Protein AF-0000000081046748 (afdb_homodimer)

Solvent-accessible surface area (backbone atoms only — not comparable to full-atom values): 22826 Å² total; per-residue (Å²): 106,45,49,62,51,50,49,61,75,35,40,52,39,50,58,46,47,62,62,30,65,56,59,50,23,42,54,62,29,69,48,54,66,65,36,50,52,50,34,52,41,49,48,39,58,43,29,53,53,50,20,52,43,30,42,54,49,22,74,64,40,94,39,70,66,54,18,51,51,29,40,50,49,19,52,49,35,50,48,50,35,47,48,46,41,64,53,52,18,57,73,64,71,50,73,53,79,87,62,72,76,36,66,51,51,44,28,45,46,18,42,49,40,26,38,48,69,72,47,52,64,62,37,26,48,28,34,54,40,33,72,41,49,50,42,32,50,37,13,41,52,44,53,51,49,35,62,72,65,48,91,56,81,44,62,68,65,50,51,51,53,39,49,50,34,39,28,67,70,44,44,51,53,33,52,54,53,46,49,57,42,25,58,46,35,66,74,45,54,73,68,52,47,51,51,21,40,53,35,30,45,50,36,46,53,40,53,44,42,43,48,50,33,21,66,64,61,56,69,71,79,83,34,67,88,99,106,47,49,62,51,50,48,61,76,35,41,50,39,49,59,48,48,62,63,30,66,57,60,51,24,42,55,63,30,70,48,53,67,66,36,50,50,51,34,52,41,47,47,37,58,44,29,53,51,49,20,51,42,29,40,54,49,22,72,64,40,96,41,72,66,55,18,52,50,29,41,49,50,18,51,48,34,49,48,51,35,46,47,48,42,63,53,52,19,58,73,64,72,49,74,54,79,88,60,71,74,35,64,54,50,44,29,44,47,18,43,48,40,26,38,48,68,72,48,52,65,60,40,27,48,28,34,54,40,32,72,41,51,50,41,31,50,37,14,43,52,44,52,52,49,32,64,72,66,47,91,57,80,46,60,66,66,49,52,52,52,39,48,49,32,40,28,68,70,44,44,53,52,32,54,53,51,44,48,56,42,25,59,45,35,65,73,45,52,72,68,52,47,51,51,19,40,51,34,29,46,50,38,45,53,40,52,45,43,43,48,51,33,21,68,63,60,56,68,71,80,84,34,68,86,98

Organism: NCBI:txid2856

pLDDT: mean 93.7, std 8.27, range [45.16, 98.88]

Secondary structure (DSSP, 8-state):
--HHHHHHHTHHHHHHHTT-HHHHHHHHT-S-HHHHHHHHHHHHHHHHHHHHHHHHHHHT-SSHHHHHHHHHHHHHHHHHHHHIIIIIIHHHT---TT----HHHHHHHHHHHHHHHHS-HHHHHHHHHHHHHHHHHHHHHHHHHHHHH-S----HHHHHHHHHHHSHHHHHHHHHHHHHHHHHHHT--HHHHHHHHHHHHHHHHHHHHHHHHHHTT------TT-/--HHHHHHHTHHHHHHHTT-HHHHHHHHT-S-HHHHHHHHHHHHHHHHHHHHHHHHHHHT-SSHHHHHHHHHHHHHHHHHHHHIIIIIIHHHT---TT----HHHHHHHHHHHHHHHHS-HHHHHHHHHHHHHHHHHHHHHHHHHHHHH-S----HHHHHHHHHHHSHHHHHHHHHHHHHHHHHHHT--HHHHHHHHHHHHHHHHHHHHHHHHHHHT------TT-

Nearest PDB structures (foldseek):
  3ibx-assembly1_A-2  TM=9.182E-01  e=7.080E-10  Helicobacter pylori
  3rm5-assembly1_A  TM=9.124E-01  e=6.369E-09  Saccharomyces cerevisiae
  3rm5-assembly1_B  TM=8.593E-01  e=2.755E-08  Saccharomyces cerevisiae
  3no6-assembly1_C  TM=8.141E-01  e=4.158E-08  Staphylococcus epidermidis ATCC 12228
  4fn6-assembly1_C  TM=8.709E-01  e=1.367E-07  Staphylococcus aureus subsp. aureus MRSA252

Radius of gyration: 23.16 Å; Cα contacts (8 Å, |Δi|>4): 587; chains: 2; bounding box: 50×66×52 Å

Foldseek 3Di:
DALVVLCVVQVVLLVVLLVFPQLLCLLQANHDPQLVLLLLLLLLVLLLLLLVLLQLLLVVDPDVVSSVLSNVVSVVSNVVNVCSCVPVCVVVVHDSVPPDHFDLSCVLSVLLVCCSVPHDSLLNLLLSLCVQPSLCVSLLSSVVVNVVSDDHPHDVVSVVSSCVSPDDVSVVSSVVSSVVNRVVVVPDDPVRVVSSSVSNNVSSVSSSVSSVCSSVVHHDDDDPPD/DALVVLCVVQVVLLVVLLVFPQLLCLLQANHDPQLVLLLLLLLLVLLLLLLVLLQLLLVQDPDVVSSVLSNVVSVVSNVVSVCSCVPVCVVVVHDSVPPDHFDLSCVLSVLLVCCSVPHDSLLNLLLSLCVLPSLCVSLLSSVVVNVVSDDHPHDVVSVVSSCVSPDDVSVVSSVVSSVVNRVVVVPDDPVRVVSSSVSNNVSSVSSSVSSVCSSVVHHDDDDPPD

Structure (mmCIF, N/CA/C/O backbone):
data_AF-0000000081046748-model_v1
#
loop_
_entity.id
_entity.type
_entity.pdbx_description
1 polymer 'Thiaminase-2/PQQC domain-containing protein'
#
loop_
_atom_site.group_PDB
_atom_site.id
_atom_site.type_symbol
_atom_site.label_atom_id
_atom_site.label_alt_id
_atom_site.label_comp_id
_atom_site.label_asym_id
_atom_site.label_entity_id
_atom_site.label_seq_id
_atom_site.pdbx_PDB_ins_code
_atom_site.Cartn_x
_atom_site.Cartn_y
_atom_site.Cartn_z
_atom_site.occupancy
_atom_site.B_iso_or_equiv
_atom_site.auth_seq_id
_atom_site.auth_comp_id
_atom_site.auth_asym_id
_atom_site.auth_atom_id
_atom_site.pdbx_PDB_model_num
ATOM 1 N N . MET A 1 1 ? -9.305 5.316 26.812 1 75.06 1 MET A N 1
ATOM 2 C CA . MET A 1 1 ? -8.234 5.777 25.938 1 75.06 1 MET A CA 1
ATOM 3 C C . MET A 1 1 ? -8.727 6.867 24.984 1 75.06 1 MET A C 1
ATOM 5 O O . MET A 1 1 ? -9.93 6.977 24.75 1 75.06 1 MET A O 1
ATOM 9 N N . SER A 1 2 ? -7.84 7.922 24.781 1 90.25 2 SER A N 1
ATOM 10 C CA . SER A 1 2 ? -8.141 9.109 23.984 1 90.25 2 SER A CA 1
ATOM 11 C C . SER A 1 2 ? -7.309 9.156 22.719 1 90.25 2 S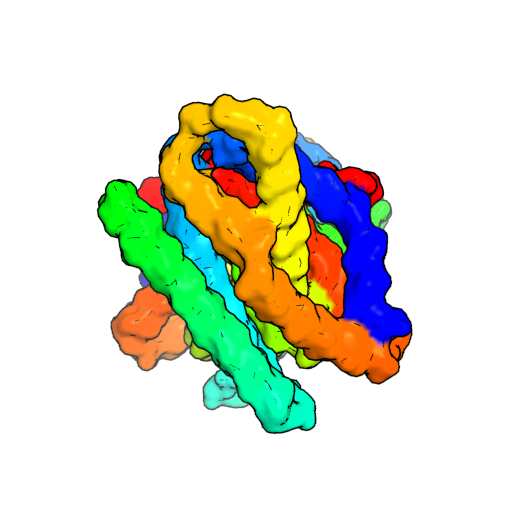ER A C 1
ATOM 13 O O . SER A 1 2 ? -6.402 8.336 22.531 1 90.25 2 SER A O 1
ATOM 15 N N . ALA A 1 3 ? -7.758 9.906 21.781 1 94.69 3 ALA A N 1
ATOM 16 C CA . ALA A 1 3 ? -6.945 10.164 20.594 1 94.69 3 ALA A CA 1
ATOM 17 C C . ALA A 1 3 ? -5.523 10.562 20.969 1 94.69 3 ALA A C 1
ATOM 19 O O . ALA A 1 3 ? -4.566 10.211 20.281 1 94.69 3 ALA A O 1
ATOM 20 N N . GLN A 1 4 ? -5.371 11.203 22.109 1 96.38 4 GLN A N 1
ATOM 21 C CA . GLN A 1 4 ? -4.059 11.609 22.609 1 96.38 4 GLN A CA 1
ATOM 22 C C . GLN A 1 4 ? -3.174 10.398 22.875 1 96.38 4 GLN A C 1
ATOM 24 O O . GLN A 1 4 ? -1.956 10.453 22.672 1 96.38 4 GLN A O 1
ATOM 29 N N . GLN A 1 5 ? -3.771 9.391 23.344 1 96.69 5 GLN A N 1
ATOM 30 C CA . GLN A 1 5 ? -3.002 8.18 23.594 1 96.69 5 GLN A CA 1
ATOM 31 C C . GLN A 1 5 ? -2.459 7.582 22.297 1 96.69 5 GLN A C 1
ATOM 33 O O . GLN A 1 5 ? -1.361 7.02 22.281 1 96.69 5 GLN A O 1
ATOM 38 N N . LEU A 1 6 ? -3.266 7.613 21.234 1 97.75 6 LEU A N 1
ATOM 39 C CA . LEU A 1 6 ? -2.756 7.188 19.938 1 97.75 6 LEU A CA 1
ATOM 40 C C . LEU A 1 6 ? -1.497 7.961 19.562 1 97.75 6 LEU A C 1
ATOM 42 O O . LEU A 1 6 ? -0.504 7.375 19.125 1 97.75 6 LEU A O 1
ATOM 46 N N . TRP A 1 7 ? -1.566 9.266 19.766 1 98 7 TRP A N 1
ATOM 47 C CA . TRP A 1 7 ? -0.448 10.156 19.453 1 98 7 TRP A CA 1
ATOM 48 C C . TRP A 1 7 ? 0.759 9.828 20.328 1 98 7 TRP A C 1
ATOM 50 O O . TRP A 1 7 ? 1.874 9.672 19.828 1 98 7 TRP A O 1
ATOM 60 N N . ASP A 1 8 ? 0.549 9.672 21.609 1 97.56 8 ASP A N 1
ATOM 61 C CA . ASP A 1 8 ? 1.632 9.43 22.562 1 97.56 8 ASP A CA 1
ATOM 62 C C . ASP A 1 8 ? 2.367 8.133 22.234 1 97.56 8 ASP A C 1
ATOM 64 O O . ASP A 1 8 ? 3.594 8.062 22.344 1 97.56 8 ASP A O 1
ATOM 68 N N . ASN A 1 9 ? 1.562 7.164 21.875 1 96.44 9 ASN A N 1
ATOM 69 C CA . ASN A 1 9 ? 2.146 5.867 21.547 1 96.44 9 ASN A CA 1
ATOM 70 C C . ASN A 1 9 ? 2.971 5.938 20.266 1 96.44 9 ASN A C 1
ATOM 72 O O . ASN A 1 9 ? 3.809 5.07 20.016 1 96.44 9 ASN A O 1
ATOM 76 N N . ALA A 1 10 ? 2.76 6.965 19.453 1 96.88 10 ALA A N 1
ATOM 77 C CA . ALA A 1 10 ? 3.451 7.102 18.172 1 96.88 10 ALA A CA 1
ATOM 78 C C . ALA A 1 10 ? 4.504 8.203 18.219 1 96.88 10 ALA A C 1
ATOM 80 O O . ALA A 1 10 ? 5.145 8.516 17.219 1 96.88 10 ALA A O 1
ATOM 81 N N . LEU A 1 11 ? 4.723 8.773 19.359 1 96.31 11 LEU A N 1
ATOM 82 C CA . LEU A 1 11 ? 5.52 9.984 19.516 1 96.31 11 LEU A CA 1
ATOM 83 C C . LEU A 1 11 ? 6.953 9.758 19.047 1 96.31 11 LEU A C 1
ATOM 85 O O . LEU A 1 11 ? 7.57 10.641 18.453 1 96.31 11 LEU A O 1
ATOM 89 N N . SER A 1 12 ? 7.508 8.602 19.312 1 95.25 12 SER A N 1
ATOM 90 C CA . SER A 1 12 ? 8.883 8.32 18.922 1 95.25 12 SER A CA 1
ATOM 91 C C . SER A 1 12 ? 9.055 8.367 17.406 1 95.25 12 SER A C 1
ATOM 93 O O . SER A 1 12 ? 10.047 8.898 16.906 1 95.25 12 SER A O 1
ATOM 95 N N . MET A 1 13 ? 8.117 7.816 16.688 1 95.44 13 MET A N 1
ATOM 96 C CA . MET A 1 13 ? 8.133 7.836 15.234 1 95.44 13 MET A CA 1
ATOM 97 C C . MET A 1 13 ? 7.914 9.25 14.703 1 95.44 13 MET A C 1
ATOM 99 O O . MET A 1 13 ? 8.602 9.68 13.781 1 95.44 13 MET A O 1
ATOM 103 N N . ILE A 1 14 ? 6.984 9.969 15.328 1 96.88 14 ILE A N 1
ATOM 104 C CA . ILE A 1 14 ? 6.613 11.305 14.883 1 96.88 14 ILE A CA 1
ATOM 105 C C . ILE A 1 14 ? 7.777 12.266 15.102 1 96.88 14 ILE A C 1
ATOM 107 O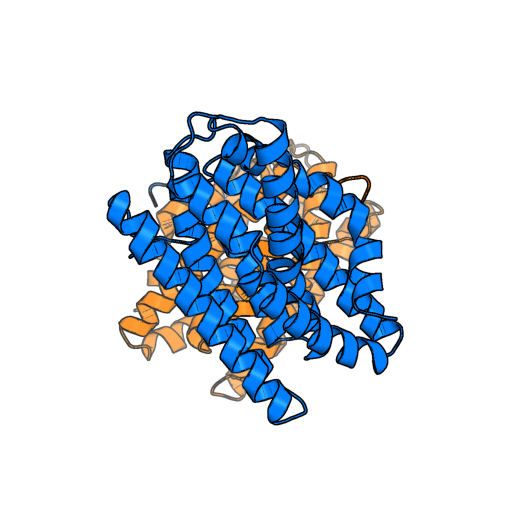 O . ILE A 1 14 ? 8.016 13.156 14.289 1 96.88 14 ILE A O 1
ATOM 111 N N . SER A 1 15 ? 8.547 12.008 16.109 1 96.19 15 SER A N 1
ATOM 112 C CA . SER A 1 15 ? 9.695 12.852 16.438 1 96.19 15 SER A CA 1
ATOM 113 C C . SER A 1 15 ? 10.789 12.734 15.383 1 96.19 15 SER A C 1
ATOM 115 O O . SER A 1 15 ? 11.516 13.695 15.125 1 96.19 15 SER A O 1
ATOM 117 N N . VAL A 1 16 ? 10.875 11.562 14.82 1 96.44 16 VAL A N 1
ATOM 118 C CA . VAL A 1 16 ? 11.82 11.375 13.719 1 96.44 16 VAL A CA 1
ATOM 119 C C . VAL A 1 16 ? 11.312 12.094 12.477 1 96.44 16 VAL A C 1
ATOM 121 O O . VAL A 1 16 ? 12.086 12.773 11.789 1 96.44 16 VAL A O 1
ATOM 124 N N . THR A 1 17 ? 10.07 11.984 12.242 1 96.19 17 THR A N 1
ATOM 125 C CA . THR A 1 17 ? 9.438 12.523 11.039 1 96.19 17 THR A CA 1
ATOM 126 C C . THR A 1 17 ? 9.492 14.047 11.031 1 96.19 17 THR A C 1
ATOM 128 O O . THR A 1 17 ? 9.672 14.664 9.984 1 96.19 17 THR A O 1
ATOM 131 N N . GLU A 1 18 ? 9.352 14.719 12.234 1 96 18 GLU A N 1
ATOM 132 C CA . GLU A 1 18 ? 9.289 16.172 12.273 1 96 18 GLU A CA 1
ATOM 133 C C . GLU A 1 18 ? 10.641 16.797 11.914 1 96 18 GLU A C 1
ATOM 135 O O . GLU A 1 18 ? 10.711 17.984 11.57 1 96 18 GLU A O 1
ATOM 140 N N . LYS A 1 19 ? 11.695 15.938 11.875 1 96.06 19 LYS A N 1
ATOM 141 C CA . LYS A 1 19 ? 13.039 16.406 11.539 1 96.06 19 LYS A CA 1
ATOM 142 C C . LYS A 1 19 ? 13.477 15.891 10.172 1 96.06 19 LYS A C 1
ATOM 144 O O . LYS A 1 19 ? 14.664 15.906 9.844 1 96.06 19 LYS A O 1
ATOM 149 N N . HIS A 1 20 ? 12.516 15.398 9.453 1 97.31 20 HIS A N 1
ATOM 150 C CA . HIS A 1 20 ? 12.828 14.867 8.133 1 97.31 20 HIS A CA 1
ATOM 151 C C . HIS A 1 20 ? 13.578 15.891 7.285 1 97.31 20 HIS A C 1
ATOM 153 O O . HIS A 1 20 ? 13.20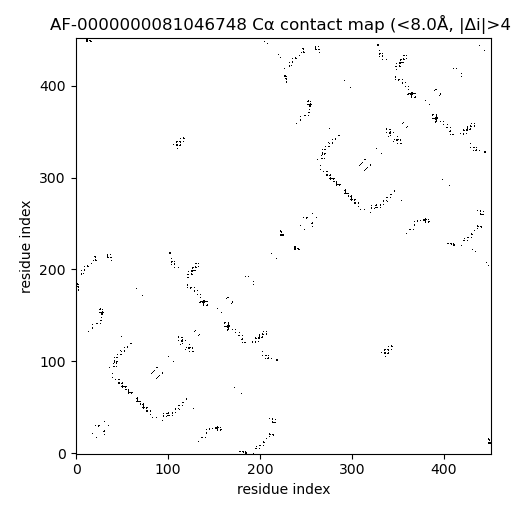3 17.062 7.258 1 97.31 20 HIS A O 1
ATOM 159 N N . ASP A 1 21 ? 14.547 15.461 6.52 1 97.44 21 ASP A N 1
ATOM 160 C CA . ASP A 1 21 ? 15.422 16.328 5.738 1 97.44 21 ASP A CA 1
ATOM 161 C C . ASP A 1 21 ? 14.617 17.156 4.738 1 97.44 21 ASP A C 1
ATOM 163 O O . ASP A 1 21 ? 14.93 18.328 4.496 1 97.44 21 ASP A O 1
ATOM 167 N N . PHE A 1 22 ? 13.641 16.578 4.133 1 98.19 22 PHE A N 1
ATOM 168 C CA . PHE A 1 22 ? 12.797 17.266 3.17 1 98.19 22 PHE A CA 1
ATOM 169 C C . PHE A 1 22 ? 12.133 18.484 3.805 1 98.19 22 PHE A C 1
ATOM 171 O O . PHE A 1 22 ? 12.078 19.562 3.195 1 98.19 22 PHE A O 1
ATOM 178 N N . LEU A 1 23 ? 11.633 18.328 5.004 1 97.81 23 LEU A N 1
ATOM 179 C CA . LEU A 1 23 ? 10.922 19.391 5.719 1 97.81 23 LEU A CA 1
ATOM 180 C C . LEU A 1 23 ? 11.891 20.469 6.184 1 97.81 23 LEU A C 1
ATOM 182 O O . LEU A 1 23 ? 11.617 21.656 6.039 1 97.81 23 LEU A O 1
ATOM 186 N N . VAL A 1 24 ? 13.008 20.062 6.734 1 97.38 24 VAL A N 1
ATOM 187 C CA . VAL A 1 24 ? 14.016 21 7.203 1 97.38 24 VAL A CA 1
ATOM 188 C C . VAL A 1 24 ? 14.547 21.812 6.023 1 97.38 24 VAL A C 1
ATOM 190 O O . VAL A 1 24 ? 14.688 23.031 6.121 1 97.38 24 VAL A O 1
ATOM 193 N N . ALA A 1 25 ? 14.812 21.109 4.902 1 97.56 25 ALA A N 1
ATOM 194 C CA . ALA A 1 25 ? 15.32 21.781 3.709 1 97.56 25 ALA A CA 1
ATOM 195 C C . ALA A 1 25 ? 14.305 22.781 3.162 1 97.56 25 ALA A C 1
ATOM 197 O O . ALA A 1 25 ? 14.672 23.812 2.592 1 97.56 25 ALA A O 1
ATOM 198 N N . MET A 1 26 ? 13.055 22.453 3.328 1 96.06 26 MET A N 1
ATOM 199 C CA . MET A 1 26 ? 12.023 23.406 2.926 1 96.06 26 MET A CA 1
ATOM 200 C C . MET A 1 26 ? 12.117 24.703 3.736 1 96.06 26 MET A C 1
ATOM 202 O O . MET A 1 26 ? 11.984 25.797 3.188 1 96.06 26 MET A O 1
ATOM 206 N N . VAL A 1 27 ? 12.375 24.594 5.031 1 97 27 VAL A N 1
ATOM 207 C CA . VAL A 1 27 ? 12.414 25.734 5.934 1 97 27 VAL A CA 1
ATOM 208 C C . VAL A 1 27 ? 13.672 26.547 5.672 1 97 27 VAL A C 1
ATOM 210 O O . VAL A 1 27 ? 13.625 27.781 5.652 1 97 27 VAL A O 1
ATOM 213 N N . ASP A 1 28 ? 14.766 25.891 5.465 1 96.06 28 ASP A N 1
ATOM 214 C CA . ASP A 1 28 ? 16.016 26.641 5.352 1 96.06 28 ASP A CA 1
ATOM 215 C C . ASP A 1 28 ? 16.281 27.031 3.902 1 96.06 28 ASP A C 1
ATOM 217 O O . ASP A 1 28 ? 17.297 27.672 3.605 1 96.06 28 ASP A O 1
ATOM 221 N N . GLY A 1 29 ? 15.398 26.641 2.98 1 94.88 29 GLY A N 1
ATOM 222 C CA . GLY A 1 29 ? 15.438 27.125 1.61 1 94.88 29 GLY A CA 1
ATOM 223 C C . GLY A 1 29 ? 16.375 26.328 0.723 1 94.88 29 GLY A C 1
ATOM 224 O O . GLY A 1 29 ? 16.625 26.703 -0.423 1 94.88 29 GLY A O 1
ATOM 225 N N . THR A 1 30 ? 16.844 25.188 1.194 1 96.12 30 THR A N 1
ATOM 226 C CA . THR A 1 30 ? 17.812 24.422 0.42 1 96.12 30 THR A CA 1
ATOM 227 C C . THR A 1 30 ? 17.109 23.312 -0.365 1 96.12 30 THR A C 1
ATOM 229 O O . THR A 1 30 ? 17.734 22.656 -1.199 1 96.12 30 THR A O 1
ATOM 232 N N . LEU A 1 31 ? 15.828 23.141 -0.137 1 96.38 31 LEU A N 1
ATOM 233 C CA . LEU A 1 31 ? 15.086 22.125 -0.878 1 96.38 31 LEU A CA 1
ATOM 234 C C . LEU A 1 31 ? 15.023 22.469 -2.361 1 96.38 31 LEU A C 1
ATOM 236 O O . LEU A 1 31 ? 14.727 23.609 -2.725 1 96.38 31 LEU A O 1
ATOM 240 N N . SER A 1 32 ? 15.359 21.516 -3.197 1 94.31 32 SER A N 1
ATOM 241 C CA . SER A 1 32 ? 15.266 21.766 -4.629 1 94.31 32 SER A CA 1
ATOM 242 C C . SER A 1 32 ? 13.812 21.984 -5.059 1 94.31 32 SER A C 1
ATOM 244 O O . SER A 1 32 ? 12.906 21.328 -4.535 1 94.31 32 SER A O 1
ATOM 246 N N . ASN A 1 33 ? 13.594 22.812 -6.047 1 90.5 33 ASN A N 1
ATOM 247 C CA . ASN A 1 33 ? 12.258 23.031 -6.605 1 90.5 33 ASN A CA 1
ATOM 248 C C . ASN A 1 33 ? 11.688 21.75 -7.199 1 90.5 33 ASN A C 1
ATOM 250 O O . ASN A 1 33 ? 10.484 21.5 -7.117 1 90.5 33 ASN A O 1
ATOM 254 N N . ASP A 1 34 ? 12.562 21 -7.777 1 92.62 34 ASP A N 1
ATOM 255 C CA . ASP A 1 34 ? 12.109 19.781 -8.43 1 92.62 34 ASP A CA 1
ATOM 256 C C . ASP A 1 34 ? 11.539 18.797 -7.41 1 92.62 34 ASP A C 1
ATOM 258 O O . ASP A 1 34 ? 10.531 18.125 -7.676 1 92.62 34 ASP A O 1
ATOM 262 N N . SER A 1 35 ? 12.148 18.672 -6.27 1 94.69 35 SER A N 1
ATOM 263 C CA . SER A 1 35 ? 11.641 17.781 -5.223 1 94.69 35 SER A CA 1
ATOM 264 C C . SER A 1 35 ? 10.297 18.266 -4.695 1 94.69 35 SER A C 1
ATOM 266 O O . SER A 1 35 ? 9.406 17.453 -4.426 1 94.69 35 SER A O 1
ATOM 268 N N . PHE A 1 36 ? 10.219 19.531 -4.551 1 92.88 36 PHE A N 1
ATOM 269 C CA . PHE A 1 36 ? 8.961 20.078 -4.062 1 92.88 36 PHE A CA 1
ATOM 270 C C . PHE A 1 36 ? 7.852 19.906 -5.09 1 92.88 36 PHE A C 1
ATOM 272 O O . PHE A 1 36 ? 6.723 19.531 -4.742 1 92.88 36 PHE A O 1
ATOM 279 N N . LYS A 1 37 ? 8.18 20.172 -6.312 1 91.31 37 LYS A N 1
ATOM 280 C CA . LYS A 1 37 ? 7.199 19.953 -7.379 1 91.31 37 LYS A CA 1
ATOM 281 C C . LYS A 1 37 ? 6.734 18.5 -7.418 1 91.31 37 LYS A C 1
ATOM 283 O O . LYS A 1 37 ? 5.539 18.234 -7.562 1 91.31 37 LYS A O 1
ATOM 288 N N . TYR A 1 38 ? 7.684 17.625 -7.32 1 94.12 38 TYR A N 1
ATOM 289 C CA . TYR A 1 38 ? 7.359 16.203 -7.23 1 94.12 38 TYR A CA 1
ATOM 290 C C . TYR A 1 38 ? 6.383 15.93 -6.09 1 94.12 38 TYR A C 1
ATOM 292 O O . TYR A 1 38 ? 5.371 15.258 -6.277 1 94.12 38 TYR A O 1
ATOM 300 N N . TYR A 1 39 ? 6.676 16.5 -4.984 1 95.19 39 TYR A N 1
ATOM 301 C CA . TYR A 1 39 ? 5.867 16.297 -3.787 1 95.19 39 TYR A CA 1
ATOM 302 C C . TYR A 1 39 ? 4.445 16.797 -4.004 1 95.19 39 TYR A C 1
ATOM 304 O O . TYR A 1 39 ? 3.48 16.094 -3.697 1 95.19 39 TYR A O 1
ATOM 312 N N . VAL A 1 40 ? 4.348 17.969 -4.512 1 92.56 40 VAL A N 1
ATOM 313 C CA . VAL A 1 40 ? 3.041 18.609 -4.641 1 92.56 40 VAL A CA 1
ATOM 314 C C . VAL A 1 40 ? 2.166 17.812 -5.602 1 92.56 40 VAL A C 1
ATOM 316 O O . VAL A 1 40 ? 0.963 17.656 -5.375 1 92.56 40 VAL A O 1
ATOM 319 N N . VAL A 1 41 ? 2.725 17.344 -6.66 1 93 41 VAL A N 1
ATOM 320 C CA . VAL A 1 41 ? 1.981 16.516 -7.602 1 93 41 VAL A CA 1
ATOM 321 C C . VAL A 1 41 ? 1.504 15.234 -6.91 1 93 41 VAL A C 1
ATOM 323 O O . VAL A 1 41 ? 0.333 14.859 -7.02 1 93 41 VAL A O 1
ATOM 326 N N . GLN A 1 42 ? 2.373 14.594 -6.176 1 95.94 42 GLN A N 1
ATOM 327 C CA . GLN A 1 42 ? 2.016 13.367 -5.469 1 95.94 42 GLN A CA 1
ATOM 328 C C . GLN A 1 42 ? 1.007 13.648 -4.359 1 95.94 42 GLN A C 1
ATOM 330 O O . GLN A 1 42 ? 0.139 12.82 -4.074 1 95.94 42 GLN A O 1
ATOM 335 N N . ASP A 1 43 ? 1.175 14.781 -3.713 1 94.69 43 ASP A N 1
ATOM 336 C CA . ASP A 1 43 ? 0.235 15.164 -2.664 1 94.69 43 ASP A CA 1
ATOM 337 C C . ASP A 1 43 ? -1.167 15.375 -3.23 1 94.69 43 ASP A C 1
ATOM 339 O O . ASP A 1 43 ? -2.16 15.023 -2.59 1 94.69 43 ASP A O 1
ATOM 343 N N . ALA A 1 44 ? -1.232 15.984 -4.398 1 92.56 44 ALA A N 1
ATOM 344 C CA . ALA A 1 44 ? -2.527 16.156 -5.055 1 92.56 44 ALA A CA 1
ATOM 345 C C . ALA A 1 44 ? -3.197 14.812 -5.305 1 92.56 44 ALA A C 1
ATOM 347 O O . ALA A 1 44 ? -4.398 14.656 -5.074 1 92.56 44 ALA A O 1
ATOM 348 N N . LEU A 1 45 ? -2.441 13.859 -5.805 1 94.88 45 LEU A N 1
ATOM 349 C CA . LEU A 1 45 ? -2.963 12.523 -6.059 1 94.88 45 LEU A CA 1
ATOM 350 C C . LEU A 1 45 ? -3.391 11.852 -4.758 1 94.88 45 LEU A C 1
ATOM 352 O O . LEU A 1 45 ? -4.426 11.18 -4.707 1 94.88 45 LEU A O 1
ATOM 356 N N . TYR A 1 46 ? -2.588 12.055 -3.736 1 97 46 TYR A N 1
ATOM 357 C CA . TYR A 1 46 ? -2.924 11.531 -2.418 1 97 46 TYR A CA 1
ATOM 358 C C . TYR A 1 46 ? -4.254 12.086 -1.93 1 97 46 TYR A C 1
ATOM 360 O O . TYR A 1 46 ? -5.102 11.344 -1.433 1 97 46 TYR A O 1
ATOM 368 N N . LEU A 1 47 ? -4.418 13.383 -2.055 1 96.12 47 LEU A N 1
ATOM 369 C CA . LEU A 1 47 ? -5.582 14.062 -1.5 1 96.12 47 LEU A CA 1
ATOM 370 C C . LEU A 1 47 ? -6.859 13.633 -2.213 1 96.12 47 LEU A C 1
ATOM 372 O O . LEU A 1 47 ? -7.934 13.617 -1.611 1 96.12 47 LEU A O 1
ATOM 376 N N . ASP A 1 48 ? -6.73 13.25 -3.443 1 94.31 48 ASP A N 1
ATOM 377 C CA . ASP A 1 48 ? -7.883 12.711 -4.156 1 94.31 48 ASP A CA 1
ATOM 378 C C . ASP A 1 48 ? -8.398 11.438 -3.486 1 94.31 48 ASP A C 1
ATOM 380 O O . ASP A 1 48 ? -9.602 11.305 -3.24 1 94.31 48 ASP A O 1
ATOM 384 N N . ASP A 1 49 ? -7.523 10.531 -3.248 1 97.19 49 ASP A N 1
ATOM 385 C CA . ASP A 1 49 ? -7.902 9.289 -2.582 1 97.19 49 ASP A CA 1
ATOM 386 C C . ASP A 1 49 ? -8.312 9.547 -1.134 1 97.19 49 ASP A C 1
ATOM 388 O O . ASP A 1 49 ? -9.203 8.875 -0.608 1 97.19 49 ASP A O 1
ATOM 392 N N . PHE A 1 50 ? -7.645 10.492 -0.491 1 98.19 50 PHE A N 1
ATOM 393 C CA . PHE A 1 50 ? -7.965 10.867 0.882 1 98.19 50 PHE A CA 1
ATOM 394 C C . PHE A 1 50 ? -9.406 11.359 0.989 1 98.19 50 PHE A C 1
ATOM 396 O O . PHE A 1 50 ? -10.148 10.93 1.875 1 98.19 50 PHE A O 1
ATOM 403 N N . ALA A 1 51 ? -9.758 12.195 0.072 1 97.81 51 ALA A N 1
ATOM 404 C CA . ALA A 1 51 ? -11.125 12.703 0.036 1 97.81 51 ALA A CA 1
ATOM 405 C C . ALA A 1 51 ? -12.133 11.57 -0.171 1 97.81 51 ALA A C 1
ATOM 407 O O . ALA A 1 51 ? -13.188 11.547 0.46 1 97.81 51 ALA A O 1
ATOM 408 N N . ASP A 1 52 ? -11.797 10.695 -1.051 1 97.62 52 ASP A N 1
ATOM 409 C CA . ASP A 1 52 ? -12.656 9.539 -1.292 1 97.62 52 ASP A CA 1
ATOM 410 C C . ASP A 1 52 ? -12.844 8.719 -0.019 1 97.62 52 ASP A C 1
ATOM 412 O O . ASP A 1 52 ? -13.945 8.258 0.274 1 97.62 52 ASP A O 1
ATOM 416 N N . CYS A 1 53 ? -11.789 8.492 0.741 1 98.69 53 CYS A N 1
ATOM 417 C CA . CYS A 1 53 ? -11.859 7.77 2.004 1 98.69 53 CYS A CA 1
ATOM 418 C C . CYS A 1 53 ? -12.781 8.477 2.992 1 98.69 53 CYS A C 1
ATOM 420 O O . CYS A 1 53 ? -13.594 7.84 3.66 1 98.69 53 CYS A O 1
ATOM 422 N N . LEU A 1 54 ? -12.633 9.766 3.062 1 98.75 54 LEU A N 1
ATOM 423 C CA . LEU A 1 54 ? -13.469 10.547 3.971 1 98.75 54 LEU A CA 1
ATOM 424 C C . LEU A 1 54 ? -14.945 10.422 3.598 1 98.75 54 LEU A C 1
ATOM 426 O O . LEU A 1 54 ? -15.797 10.297 4.477 1 98.75 54 LEU A O 1
ATOM 430 N N . ARG A 1 55 ? -15.227 10.469 2.348 1 98.31 55 ARG A N 1
ATOM 431 C CA . ARG A 1 55 ? -16.609 10.312 1.899 1 98.31 55 ARG A CA 1
ATOM 432 C C . ARG A 1 55 ? -17.156 8.938 2.264 1 98.31 55 ARG A C 1
ATOM 434 O O . ARG A 1 55 ? -18.312 8.805 2.67 1 98.31 55 ARG A O 1
ATOM 441 N N . ARG A 1 56 ? -16.359 7.945 2.066 1 98.06 56 ARG A N 1
ATOM 442 C CA . ARG A 1 56 ? -16.781 6.598 2.43 1 98.06 56 ARG A CA 1
ATOM 443 C C . ARG A 1 56 ? -17.047 6.492 3.928 1 98.06 56 ARG A C 1
ATOM 445 O O . ARG A 1 56 ? -18.016 5.859 4.348 1 98.06 56 ARG A O 1
ATOM 452 N N . LEU A 1 57 ? -16.188 7.066 4.738 1 98.56 57 LEU A N 1
ATOM 453 C CA . LEU A 1 57 ? -16.406 7.07 6.18 1 98.56 57 LEU A CA 1
ATOM 454 C C . LEU A 1 57 ? -17.688 7.82 6.539 1 98.56 57 LEU A C 1
ATOM 456 O O . LEU A 1 57 ? -18.375 7.461 7.5 1 98.56 57 LEU A O 1
ATOM 460 N N . ALA A 1 58 ? -17.969 8.891 5.758 1 98.62 58 ALA A N 1
ATOM 461 C CA . ALA A 1 58 ? -19.203 9.633 5.984 1 98.62 58 ALA A CA 1
ATOM 462 C C . ALA A 1 58 ? -20.422 8.727 5.816 1 98.62 58 ALA A C 1
ATOM 464 O O . ALA A 1 58 ? -21.406 8.859 6.547 1 98.62 58 ALA A O 1
ATOM 465 N N . GLU A 1 59 ? -20.359 7.809 4.879 1 97.19 59 GLU A N 1
ATOM 466 C CA . GLU A 1 59 ? -21.469 6.898 4.59 1 97.19 59 GLU A CA 1
ATOM 467 C C . GLU A 1 59 ? -21.688 5.918 5.738 1 97.19 59 GLU A C 1
ATOM 469 O O . GLU A 1 59 ? -22.812 5.465 5.965 1 97.19 59 GLU A O 1
ATOM 474 N N . SER A 1 60 ? -20.641 5.625 6.465 1 95.75 60 SER A N 1
ATOM 475 C CA . SER A 1 60 ? -20.766 4.637 7.535 1 95.75 60 SER A CA 1
ATOM 476 C C . SER A 1 60 ? -20.797 5.309 8.906 1 95.75 60 SER A C 1
ATOM 478 O O . SER A 1 60 ? -20.719 4.637 9.93 1 95.75 60 SER A O 1
ATOM 480 N N . ALA A 1 61 ? -20.938 6.625 8.938 1 96.31 61 ALA A N 1
ATOM 481 C CA . ALA A 1 61 ? -20.922 7.367 10.195 1 96.31 61 ALA A CA 1
ATOM 482 C C . ALA A 1 61 ? -22.141 7.035 11.039 1 96.31 61 ALA A C 1
ATOM 484 O O . ALA A 1 61 ? -23.219 6.777 10.508 1 96.31 61 ALA A O 1
ATOM 485 N N . GLY A 1 62 ? -22 7.09 12.32 1 92.94 62 GLY A N 1
ATOM 486 C CA . GLY A 1 62 ? -23.062 6.715 13.242 1 92.94 62 GLY A CA 1
ATOM 487 C C . GLY A 1 62 ? -24.094 7.809 13.445 1 92.94 62 GLY A C 1
ATOM 488 O O . GLY A 1 62 ? -25.156 7.566 14.023 1 92.94 62 GLY A O 1
ATOM 489 N N . SER A 1 63 ? -23.828 9.016 13.055 1 95.75 63 SER A N 1
ATOM 490 C CA . SER A 1 63 ? -24.75 10.141 13.18 1 95.75 63 SER A CA 1
ATOM 491 C C . SER A 1 63 ? -24.719 11.031 11.945 1 95.75 63 SER A C 1
ATOM 493 O O . SER A 1 63 ? -23.703 11.078 11.242 1 95.75 63 SER A O 1
ATOM 495 N N . GLU A 1 64 ? -25.781 11.672 11.773 1 96.94 64 GLU A N 1
ATOM 496 C CA . GLU A 1 64 ? -25.859 12.617 10.664 1 96.94 64 GLU A CA 1
ATOM 497 C C . GLU A 1 64 ? -24.844 13.742 10.828 1 96.94 64 GLU A C 1
ATOM 499 O O . GLU A 1 64 ? -24.266 14.219 9.844 1 96.94 64 GLU A O 1
ATOM 504 N N . GLU A 1 65 ? -24.656 14.164 11.977 1 97.06 65 GLU A N 1
ATOM 505 C CA . GLU A 1 65 ? -23.703 15.227 12.258 1 97.06 65 GLU A CA 1
ATOM 506 C C . GLU A 1 65 ? -22.281 14.805 11.891 1 97.06 65 GLU A C 1
ATOM 508 O O . GLU A 1 65 ? -21.547 15.555 11.242 1 97.06 65 GLU A O 1
ATOM 513 N N . ASP A 1 66 ? -21.969 13.602 12.312 1 97.12 66 ASP A N 1
ATOM 514 C CA . ASP A 1 66 ? -20.641 13.086 11.992 1 97.12 66 ASP A CA 1
ATOM 515 C C . ASP A 1 66 ? -20.469 12.891 10.484 1 97.12 66 ASP A C 1
ATOM 517 O O . ASP A 1 66 ? -19.406 13.148 9.93 1 97.12 66 ASP A O 1
ATOM 521 N N . SER A 1 67 ? -21.547 12.391 9.891 1 98.06 67 SER A N 1
ATOM 522 C CA . SER A 1 67 ? -21.531 12.227 8.445 1 98.06 67 SER A CA 1
ATOM 523 C C . SER A 1 67 ? -21.266 13.562 7.742 1 98.06 67 SER A C 1
ATOM 525 O O . SER A 1 67 ? -20.453 13.641 6.824 1 98.06 67 SER A O 1
ATOM 527 N N . LYS A 1 68 ? -21.922 14.602 8.195 1 97.88 68 LYS A N 1
ATOM 528 C CA . LYS A 1 68 ? -21.766 15.938 7.617 1 97.88 68 LYS A CA 1
ATOM 529 C C . LYS A 1 68 ? -20.359 16.469 7.82 1 97.88 68 LYS A C 1
ATOM 531 O O . LYS A 1 68 ? -19.781 17.078 6.918 1 97.88 68 LYS A O 1
ATOM 536 N N . ARG A 1 69 ? -19.797 16.25 8.953 1 97.5 69 ARG A N 1
ATOM 537 C CA . ARG A 1 69 ? -18.438 16.688 9.25 1 97.5 69 ARG A CA 1
ATOM 538 C C . ARG A 1 69 ? -17.438 16 8.328 1 97.5 69 ARG A C 1
ATOM 540 O O . ARG A 1 69 ? -16.531 16.656 7.793 1 97.5 69 ARG A O 1
ATOM 547 N N . LEU A 1 70 ? -17.641 14.703 8.188 1 98.56 70 LEU A N 1
ATOM 548 C CA . LEU A 1 70 ? -16.734 13.93 7.352 1 98.56 70 LEU A CA 1
ATOM 549 C C . LEU A 1 70 ? -16.812 14.375 5.895 1 98.56 70 LEU A C 1
ATOM 551 O O . LEU A 1 70 ? -15.805 14.469 5.207 1 98.56 70 LEU A O 1
ATOM 555 N N . LYS A 1 71 ? -17.984 14.672 5.449 1 98.19 71 LYS A N 1
ATOM 556 C CA . LYS A 1 71 ? -18.156 15.195 4.098 1 98.19 71 LYS A CA 1
ATOM 557 C C . LYS A 1 71 ? -17.469 16.562 3.945 1 98.19 71 LYS A C 1
ATOM 559 O O . LYS A 1 71 ? -16.906 16.859 2.893 1 98.19 71 LYS A O 1
ATOM 564 N N . ALA A 1 72 ? -17.594 17.359 4.949 1 97.44 72 ALA A N 1
ATOM 565 C CA . ALA A 1 72 ? -16.938 18.672 4.93 1 97.44 72 ALA A CA 1
ATOM 566 C C . ALA A 1 72 ? -15.422 18.531 4.855 1 97.44 72 ALA A C 1
ATOM 568 O O . ALA A 1 72 ? -14.758 19.312 4.156 1 97.44 72 ALA A O 1
ATOM 569 N N . PHE A 1 73 ? -14.883 17.547 5.594 1 97.44 73 PHE A N 1
ATOM 570 C CA . PHE A 1 73 ? -13.453 17.281 5.516 1 97.44 73 PHE A CA 1
ATOM 571 C C . PHE A 1 73 ? -13.055 16.859 4.105 1 97.44 73 PHE A C 1
ATOM 573 O O . PHE A 1 73 ? -11.992 17.266 3.611 1 97.44 73 PHE A O 1
ATOM 580 N N . ALA A 1 74 ? -13.867 16.016 3.488 1 97.44 74 ALA A N 1
ATOM 581 C CA . ALA A 1 74 ? -13.594 15.578 2.121 1 97.44 74 ALA A CA 1
ATOM 582 C C . ALA A 1 74 ? -13.547 16.766 1.165 1 97.44 74 ALA A C 1
ATOM 584 O O . ALA A 1 74 ? -12.648 16.875 0.33 1 97.44 74 ALA A O 1
ATOM 585 N N . THR A 1 75 ? -14.477 17.688 1.331 1 95 75 THR A N 1
ATOM 586 C CA . THR A 1 75 ? -14.523 18.891 0.515 1 95 75 THR A CA 1
ATOM 587 C C . THR A 1 75 ? -13.297 19.766 0.765 1 95 75 THR A C 1
ATOM 589 O O . THR A 1 75 ? -12.727 20.328 -0.173 1 95 75 THR A O 1
ATOM 592 N N . GLY A 1 76 ? -12.961 19.891 1.989 1 91.62 76 GLY A N 1
ATOM 593 C CA . GLY A 1 76 ? -11.758 20.641 2.34 1 91.62 76 GLY A CA 1
ATOM 594 C C . GLY A 1 76 ? -10.5 20.062 1.707 1 91.62 76 GLY A C 1
ATOM 595 O O . GLY A 1 76 ? -9.633 20.812 1.258 1 91.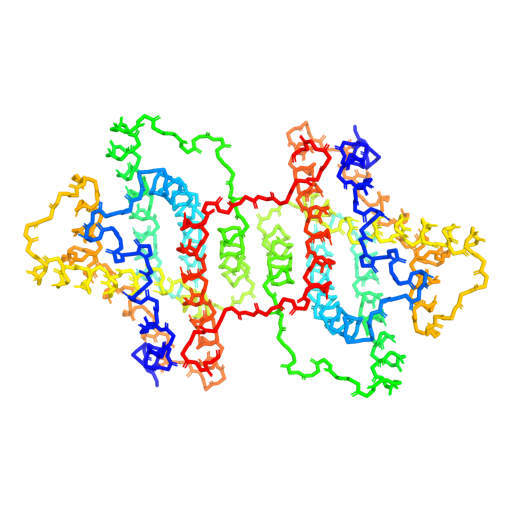62 76 GLY A O 1
ATOM 596 N N . ALA A 1 77 ? -10.352 18.703 1.733 1 90.12 77 ALA A N 1
ATOM 597 C CA . ALA A 1 77 ? -9.219 18.047 1.1 1 90.12 77 ALA A CA 1
ATOM 598 C C . ALA A 1 77 ? -9.164 18.359 -0.393 1 90.12 77 ALA A C 1
ATOM 600 O O . ALA A 1 77 ? -8.078 18.578 -0.948 1 90.12 77 ALA A O 1
ATOM 601 N N . GLU A 1 78 ? -10.25 18.406 -1.008 1 87.75 78 GLU A N 1
ATOM 602 C CA . GLU A 1 78 ? -10.336 18.734 -2.426 1 87.75 78 GLU A CA 1
ATOM 603 C C . GLU A 1 78 ? -9.93 20.188 -2.674 1 87.75 78 GLU A C 1
ATOM 605 O O . GLU A 1 78 ? -9.266 20.5 -3.666 1 87.75 78 GLU A O 1
ATOM 610 N N . GLU A 1 79 ? -10.391 21.016 -1.845 1 83.19 79 GLU A N 1
ATOM 611 C CA . GLU A 1 79 ? -10.047 22.422 -1.952 1 83.19 79 GLU A CA 1
ATOM 612 C C . GLU A 1 79 ? -8.555 22.641 -1.748 1 83.19 79 GLU A C 1
ATOM 614 O O . GLU A 1 79 ? -7.949 23.5 -2.408 1 83.19 79 GLU A O 1
ATOM 619 N N . ALA A 1 80 ? -8.016 21.938 -0.74 1 80.88 80 ALA A N 1
ATOM 620 C CA . ALA A 1 80 ? -6.57 22 -0.529 1 80.88 80 ALA A CA 1
ATOM 621 C C . ALA A 1 80 ? -5.816 21.547 -1.779 1 80.88 80 ALA A C 1
ATOM 623 O O . ALA A 1 80 ? -4.809 22.156 -2.152 1 80.88 80 ALA A O 1
ATOM 624 N N . GLU A 1 81 ? -6.234 20.516 -2.314 1 77.69 81 GLU A N 1
ATOM 625 C CA . GLU A 1 81 ? -5.645 20.047 -3.566 1 77.69 81 GLU A CA 1
ATOM 626 C C . GLU A 1 81 ? -5.707 21.141 -4.641 1 77.69 81 GLU A C 1
ATOM 628 O O . GLU A 1 81 ? -4.723 21.391 -5.336 1 77.69 81 GLU A O 1
ATOM 633 N N . MET A 1 82 ? -6.84 21.75 -4.762 1 76.12 82 MET A N 1
ATOM 634 C CA . MET A 1 82 ? -7.043 22.812 -5.746 1 76.12 82 MET A CA 1
ATOM 635 C C . MET A 1 82 ? -6.145 24.016 -5.453 1 76.12 82 MET A C 1
ATOM 637 O O . MET A 1 82 ? -5.629 24.641 -6.375 1 76.12 82 MET A O 1
ATOM 641 N N . ALA A 1 83 ? -6.066 24.328 -4.207 1 73.19 83 ALA A N 1
ATOM 642 C CA . ALA A 1 83 ? -5.191 25.438 -3.814 1 73.19 83 ALA A CA 1
ATOM 643 C C . ALA A 1 83 ? -3.74 25.141 -4.188 1 73.19 83 ALA A C 1
ATOM 645 O O . ALA A 1 83 ? -3.02 26.031 -4.645 1 73.19 83 ALA A O 1
ATOM 646 N N . LEU A 1 84 ? -3.312 23.906 -3.91 1 74.31 84 LEU A N 1
ATOM 647 C CA . LEU A 1 84 ? -1.986 23.5 -4.355 1 74.31 84 LEU A CA 1
ATOM 648 C C . LEU A 1 84 ? -1.829 23.703 -5.859 1 74.31 84 LEU A C 1
ATOM 650 O O . LEU A 1 84 ? -0.829 24.266 -6.312 1 74.31 84 LEU A O 1
ATOM 654 N N . HIS A 1 85 ? -2.82 23.344 -6.594 1 67.44 85 HIS A N 1
ATOM 655 C CA . HIS A 1 85 ? -2.818 23.469 -8.047 1 67.44 85 HIS A CA 1
ATOM 656 C C . HIS A 1 85 ? -2.75 24.938 -8.469 1 67.44 85 HIS A C 1
ATOM 658 O O . HIS A 1 85 ? -1.936 25.312 -9.32 1 67.44 85 HIS A O 1
ATOM 664 N N . ASN A 1 86 ? -3.643 25.656 -7.934 1 67.94 86 ASN A N 1
ATOM 665 C CA . ASN A 1 86 ? -3.799 27.047 -8.352 1 67.94 86 ASN A CA 1
ATOM 666 C C . ASN A 1 86 ? -2.609 27.891 -7.914 1 67.94 86 ASN A C 1
ATOM 668 O O . ASN A 1 86 ? -2.211 28.812 -8.625 1 67.94 86 ASN A O 1
ATOM 672 N N . SER A 1 87 ? -2.129 27.531 -6.84 1 69.31 87 SER A N 1
ATOM 673 C CA . SER A 1 87 ? -1.054 28.375 -6.332 1 69.31 87 SER A CA 1
ATOM 674 C C . SER A 1 87 ? 0.311 27.859 -6.789 1 69.31 87 SER A C 1
ATOM 676 O O . SER A 1 87 ? 1.036 28.562 -7.492 1 69.31 87 SER A O 1
ATOM 678 N N . PHE A 1 88 ? 0.498 26.609 -6.602 1 70.12 88 PHE A N 1
ATOM 679 C CA . PHE A 1 88 ? 1.848 26.109 -6.836 1 70.12 88 PHE A CA 1
ATOM 680 C C . PHE A 1 88 ? 2.006 25.641 -8.273 1 70.12 88 PHE A C 1
ATOM 682 O O . PHE A 1 88 ? 3.002 25.953 -8.93 1 70.12 88 PHE A O 1
ATOM 689 N N . PHE A 1 89 ? 1.024 25.031 -8.766 1 68.5 89 PHE A N 1
ATOM 690 C CA . PHE A 1 89 ? 1.096 24.453 -10.102 1 68.5 89 PHE A CA 1
ATOM 691 C C . PHE A 1 89 ? 1.158 25.547 -11.156 1 68.5 89 PHE A C 1
ATOM 693 O O . PHE A 1 89 ? 1.942 25.469 -12.109 1 68.5 89 PHE A O 1
ATOM 700 N N . LYS A 1 90 ? 0.316 26.516 -10.945 1 70.62 90 LYS A N 1
ATOM 701 C CA . LYS A 1 90 ? 0.279 27.609 -11.906 1 70.62 90 LYS A CA 1
ATOM 702 C C . LYS A 1 90 ? 1.59 28.391 -11.891 1 70.62 90 LYS A C 1
ATOM 704 O O . LYS A 1 90 ? 2.131 28.719 -12.953 1 70.62 90 LYS A O 1
ATOM 709 N N . GLN A 1 91 ? 2 28.609 -10.773 1 68.94 91 GLN A N 1
ATOM 710 C CA . GLN A 1 91 ? 3.211 29.406 -10.648 1 68.94 91 GLN A CA 1
ATOM 711 C C . GLN A 1 91 ? 4.422 28.672 -11.211 1 68.94 91 GLN A C 1
ATOM 713 O O . GLN A 1 91 ? 5.336 29.297 -11.75 1 68.94 91 GLN A O 1
ATOM 718 N N . TRP A 1 92 ? 4.359 27.375 -11.125 1 73.44 92 TRP A N 1
ATOM 719 C CA . TRP A 1 92 ? 5.512 26.594 -11.57 1 73.44 92 TRP A CA 1
ATOM 720 C C . TRP A 1 92 ? 5.203 25.859 -12.875 1 73.44 92 TRP A C 1
ATOM 722 O O . TRP A 1 92 ? 6.047 25.125 -13.391 1 73.44 92 TRP A O 1
ATOM 732 N N . ASP A 1 93 ? 4.098 26.078 -13.391 1 71.38 93 ASP A N 1
ATOM 733 C CA . ASP A 1 93 ? 3.658 25.484 -14.656 1 71.38 93 ASP A CA 1
ATOM 734 C C . ASP A 1 93 ? 3.729 23.953 -14.594 1 71.38 93 ASP A C 1
ATOM 736 O O . ASP A 1 93 ? 4.344 23.328 -15.453 1 71.38 93 ASP A O 1
ATOM 740 N N . ILE A 1 94 ? 3.338 23.5 -13.469 1 72.56 94 ILE A N 1
ATOM 741 C CA . ILE A 1 94 ? 3.287 22.047 -13.32 1 72.56 94 ILE A CA 1
ATOM 742 C C . ILE A 1 94 ? 1.832 21.594 -13.289 1 72.56 94 ILE A C 1
ATOM 744 O O . ILE A 1 94 ? 0.919 22.391 -13.102 1 72.56 94 ILE A O 1
ATOM 748 N N . SER A 1 95 ? 1.631 20.375 -13.758 1 73.75 95 SER A N 1
ATOM 749 C CA . SER A 1 95 ? 0.296 19.781 -13.758 1 73.75 95 SER A CA 1
ATOM 750 C C . SER A 1 95 ? 0.321 18.359 -13.211 1 73.75 95 SER A C 1
ATOM 752 O O . SER A 1 95 ? 1.288 17.625 -13.414 1 73.75 95 SER A O 1
ATOM 754 N N . ALA A 1 96 ? -0.69 18.094 -12.422 1 77 96 ALA A N 1
ATOM 755 C CA . ALA A 1 96 ? -0.878 16.719 -11.961 1 77 96 ALA A CA 1
ATOM 756 C C . ALA A 1 96 ? -1.678 15.906 -12.969 1 77 96 ALA A C 1
ATOM 758 O O . ALA A 1 96 ? -1.885 14.703 -12.781 1 77 96 ALA A O 1
ATOM 759 N N . GLU A 1 97 ? -2.121 16.562 -13.984 1 77.19 97 GLU A N 1
ATOM 760 C CA . GLU A 1 97 ? -2.918 15.852 -14.984 1 77.19 97 GLU A CA 1
ATOM 761 C C . GLU A 1 97 ? -2.117 14.727 -15.633 1 77.19 97 GLU A C 1
ATOM 763 O O . GLU A 1 97 ? -1.014 14.953 -16.141 1 77.19 97 GLU A O 1
ATOM 768 N N . GLY A 1 98 ? -2.693 13.57 -15.477 1 83.19 98 GLY A N 1
ATOM 769 C CA . GLY A 1 98 ? -2.059 12.414 -16.094 1 83.19 98 GLY A CA 1
ATOM 770 C C . GLY A 1 98 ? -0.942 11.828 -15.25 1 83.19 98 GLY A C 1
ATOM 771 O O . GLY A 1 98 ? -0.348 10.812 -15.617 1 83.19 98 GLY A O 1
ATOM 772 N N . ALA A 1 99 ? -0.615 12.516 -14.148 1 90.5 99 ALA A N 1
ATOM 773 C CA . ALA A 1 99 ? 0.428 12 -13.266 1 90.5 99 ALA A CA 1
ATOM 774 C C . ALA A 1 99 ? -0.011 10.695 -12.602 1 90.5 99 ALA A C 1
ATOM 776 O O . ALA A 1 99 ? -1.209 10.445 -12.453 1 90.5 99 ALA A O 1
ATOM 777 N N . LYS A 1 100 ? 0.91 9.891 -12.367 1 94.94 100 LYS A N 1
ATOM 778 C CA . LYS A 1 100 ? 0.638 8.625 -11.695 1 94.94 100 LYS A CA 1
ATOM 779 C C . LYS A 1 100 ? 1.21 8.617 -10.281 1 94.94 100 LYS A C 1
ATOM 781 O O . LYS A 1 100 ? 2.219 9.273 -10.008 1 94.94 100 LYS A O 1
ATOM 786 N N . GLN A 1 101 ? 0.504 7.91 -9.422 1 97.94 101 GLN A N 1
ATOM 787 C CA . GLN A 1 101 ? 1.049 7.723 -8.078 1 97.94 101 GLN A CA 1
ATOM 788 C C . GLN A 1 101 ? 2.35 6.926 -8.117 1 97.94 101 GLN A C 1
ATOM 790 O O . GLN A 1 101 ? 2.441 5.914 -8.82 1 97.94 101 GLN A O 1
ATOM 795 N N . MET A 1 102 ? 3.309 7.445 -7.477 1 98.38 102 MET A N 1
ATOM 796 C CA . MET A 1 102 ? 4.574 6.738 -7.309 1 98.38 102 MET A CA 1
ATOM 797 C C . MET A 1 102 ? 4.488 5.719 -6.176 1 98.38 102 MET A C 1
ATOM 799 O O . MET A 1 102 ? 3.479 5.656 -5.473 1 98.38 102 MET A O 1
ATOM 803 N N . PRO A 1 103 ? 5.43 4.895 -5.926 1 98.31 103 PRO A N 1
ATOM 804 C CA . PRO A 1 103 ? 5.273 3.688 -5.109 1 98.31 103 PRO A CA 1
ATOM 805 C C . PRO A 1 103 ? 4.809 3.994 -3.689 1 98.31 103 PRO A C 1
ATOM 807 O O . PRO A 1 103 ? 3.85 3.387 -3.205 1 98.31 103 PRO A O 1
ATOM 810 N N . HIS A 1 104 ? 5.426 4.941 -2.988 1 98.62 104 HIS A N 1
ATOM 811 C CA . HIS A 1 104 ? 5.039 5.191 -1.604 1 98.62 104 HIS A CA 1
ATOM 812 C C . HIS A 1 104 ? 3.668 5.855 -1.527 1 98.62 104 HIS A C 1
ATOM 814 O O . HIS A 1 104 ? 2.912 5.617 -0.583 1 98.62 104 HIS A O 1
ATOM 820 N N . THR A 1 105 ? 3.338 6.719 -2.58 1 98.69 105 THR A N 1
ATOM 821 C CA . THR A 1 105 ? 2.002 7.305 -2.635 1 98.69 105 THR A CA 1
ATOM 822 C C . THR A 1 105 ? 0.946 6.219 -2.834 1 98.69 105 THR A C 1
ATOM 824 O O . THR A 1 105 ? -0.081 6.215 -2.152 1 98.69 105 THR A O 1
ATOM 827 N N . LEU A 1 106 ? 1.254 5.316 -3.756 1 98.81 106 LEU A N 1
ATOM 828 C CA . LEU A 1 106 ? 0.296 4.242 -3.998 1 98.81 106 LEU A CA 1
ATOM 829 C C . LEU A 1 106 ? 0.156 3.35 -2.77 1 98.81 106 LEU A C 1
ATOM 831 O O . LEU A 1 106 ? -0.944 2.893 -2.451 1 98.81 106 LEU A O 1
ATOM 835 N N . LEU A 1 107 ? 1.265 3.041 -2.1 1 98.81 107 LEU A N 1
ATOM 836 C CA . LEU A 1 107 ? 1.215 2.266 -0.865 1 98.81 107 LEU A CA 1
ATOM 837 C C . LEU A 1 107 ? 0.319 2.941 0.167 1 98.81 107 LEU A C 1
ATOM 839 O O . LEU A 1 107 ? -0.582 2.309 0.723 1 98.81 107 LEU A O 1
ATOM 843 N N . TYR A 1 108 ? 0.554 4.23 0.418 1 98.88 108 TYR A N 1
ATOM 844 C CA . TYR A 1 108 ? -0.172 4.984 1.434 1 98.88 108 TYR A CA 1
ATOM 845 C C . TYR A 1 108 ? -1.662 5.035 1.113 1 98.88 108 TYR A C 1
ATOM 847 O O . TYR A 1 108 ? -2.494 4.668 1.945 1 98.88 108 TYR A O 1
ATOM 855 N N . THR A 1 109 ? -1.997 5.414 -0.145 1 98.81 109 THR A N 1
ATOM 856 C CA . THR A 1 109 ? -3.398 5.57 -0.52 1 98.81 109 THR A CA 1
ATOM 857 C C . THR A 1 109 ? -4.102 4.219 -0.562 1 98.81 109 THR A C 1
ATOM 859 O O . THR A 1 109 ? -5.266 4.105 -0.172 1 98.81 109 THR A O 1
ATOM 862 N N . SER A 1 110 ? -3.391 3.195 -1.029 1 98.81 110 SER A N 1
ATOM 863 C CA . SER A 1 110 ? -3.994 1.868 -1.064 1 98.81 110 SER A CA 1
ATOM 864 C C . SER A 1 110 ? -4.258 1.344 0.343 1 98.81 110 SER A C 1
ATOM 866 O O . SER A 1 110 ? -5.273 0.691 0.588 1 98.81 110 SER A O 1
ATOM 868 N N . TYR A 1 111 ? -3.338 1.594 1.277 1 98.81 111 TYR A N 1
ATOM 869 C CA . TYR A 1 111 ? -3.527 1.157 2.656 1 98.81 111 TYR A CA 1
ATOM 870 C C . TYR A 1 111 ? -4.742 1.834 3.281 1 98.81 111 TYR A C 1
ATOM 872 O O . TYR A 1 111 ? -5.59 1.17 3.883 1 98.81 111 TYR A O 1
ATOM 880 N N . MET A 1 112 ? -4.816 3.141 3.09 1 98.75 112 MET A N 1
ATOM 881 C CA . MET A 1 112 ? -5.961 3.875 3.621 1 98.75 112 MET A CA 1
ATOM 882 C C . MET A 1 112 ? -7.266 3.344 3.043 1 98.75 112 MET A C 1
ATOM 884 O O . MET A 1 112 ? -8.219 3.084 3.779 1 98.75 112 MET A O 1
ATOM 888 N N . LYS A 1 113 ? -7.234 3.182 1.725 1 98.62 113 LYS A N 1
ATOM 889 C CA . LYS A 1 113 ? -8.453 2.768 1.045 1 98.62 113 LYS A CA 1
ATOM 890 C C . LYS A 1 113 ? -8.859 1.353 1.451 1 98.62 113 LYS A C 1
ATOM 892 O O . LYS A 1 113 ? -10.047 1.063 1.621 1 98.62 113 LYS A O 1
ATOM 897 N N . ARG A 1 114 ? -7.867 0.477 1.616 1 98.25 114 ARG A N 1
ATOM 898 C CA . ARG A 1 114 ? -8.188 -0.874 2.064 1 98.25 114 ARG A CA 1
ATOM 899 C C . ARG A 1 114 ? -8.797 -0.857 3.463 1 98.25 114 ARG A C 1
ATOM 901 O O . ARG A 1 114 ? -9.742 -1.597 3.746 1 98.25 114 ARG A O 1
ATOM 908 N N . VAL A 1 115 ? -8.266 -0.081 4.41 1 98.62 115 VAL A N 1
ATOM 909 C CA . VAL A 1 115 ? -8.75 -0.03 5.789 1 98.62 115 VAL A CA 1
ATOM 910 C C . VAL A 1 115 ? -10.18 0.523 5.812 1 98.62 115 VAL A C 1
ATOM 912 O O . VAL A 1 115 ? -11.078 -0.086 6.398 1 98.62 115 VAL A O 1
ATOM 915 N N . VAL A 1 116 ? -10.375 1.61 5.094 1 98.62 116 VAL A N 1
ATOM 916 C CA . VAL A 1 116 ? -11.672 2.283 5.102 1 98.62 116 VAL A CA 1
ATOM 917 C C . VAL A 1 116 ? -12.727 1.383 4.465 1 98.62 116 VAL A C 1
ATOM 919 O O . VAL A 1 116 ? -13.883 1.367 4.895 1 98.62 116 VAL A O 1
ATOM 922 N N . ALA A 1 117 ? -12.305 0.603 3.496 1 97.44 117 ALA A N 1
ATOM 923 C CA . ALA A 1 117 ? -13.25 -0.205 2.74 1 97.44 117 ALA A CA 1
ATOM 924 C C . ALA A 1 117 ? -13.539 -1.523 3.453 1 97.44 117 ALA A C 1
ATOM 926 O O . ALA A 1 117 ? -14.602 -2.125 3.252 1 97.44 117 ALA A O 1
ATOM 927 N N . THR A 1 118 ? -12.578 -2.002 4.332 1 97.25 118 THR A N 1
ATOM 928 C CA . THR A 1 118 ? -12.711 -3.389 4.766 1 97.25 118 THR A CA 1
ATOM 929 C C . THR A 1 118 ? -12.719 -3.482 6.289 1 97.25 118 THR A C 1
ATOM 931 O O . THR A 1 118 ? -12.992 -4.547 6.848 1 97.25 118 THR A O 1
ATOM 934 N N . ARG A 1 119 ? -12.391 -2.426 6.969 1 97.81 119 ARG A N 1
ATOM 935 C CA . ARG A 1 119 ? -12.344 -2.449 8.43 1 97.81 119 ARG A CA 1
ATOM 936 C C . ARG A 1 119 ? -13.422 -1.555 9.031 1 97.81 119 ARG A C 1
ATOM 938 O O . ARG A 1 119 ? -14.242 -0.99 8.305 1 97.81 119 ARG A O 1
ATOM 945 N N . SER A 1 120 ? -13.523 -1.497 10.367 1 97.88 120 SER A N 1
ATOM 946 C CA . SER A 1 120 ? -14.578 -0.749 11.047 1 97.88 120 SER A CA 1
ATOM 947 C C . SER A 1 120 ? -14.406 0.753 10.852 1 97.88 120 SER A C 1
ATOM 949 O O . SER A 1 120 ? -13.312 1.219 10.5 1 97.88 120 SER A O 1
ATOM 951 N N . HIS A 1 121 ? -15.492 1.44 11.102 1 98.19 121 HIS A N 1
ATOM 952 C CA . HIS A 1 121 ? -15.508 2.896 11.016 1 98.19 121 HIS A CA 1
ATOM 953 C C . HIS A 1 121 ? -14.422 3.514 11.883 1 98.19 121 HIS A C 1
ATOM 955 O O . HIS A 1 121 ? -13.711 4.422 11.453 1 98.19 121 HIS A O 1
ATOM 961 N N . LYS A 1 122 ? -14.242 3.006 13.141 1 98 122 LYS A N 1
ATOM 962 C CA . LYS A 1 122 ? -13.258 3.58 14.062 1 98 122 LYS A CA 1
ATOM 963 C C . LYS A 1 122 ? -11.836 3.355 13.562 1 98 122 LYS A C 1
ATOM 965 O O . LYS A 1 122 ? -10.977 4.223 13.719 1 98 122 LYS A O 1
ATOM 970 N N . GLN A 1 123 ? -11.586 2.166 12.922 1 98.62 123 GLN A N 1
ATOM 971 C CA . GLN A 1 123 ? -10.273 1.886 12.352 1 98.62 123 GLN A CA 1
ATOM 972 C C . GLN A 1 123 ? -9.969 2.824 11.188 1 98.62 123 GLN A C 1
ATOM 974 O O . GLN A 1 123 ? -8.844 3.311 11.055 1 98.62 123 GLN A O 1
ATOM 979 N N . GLY A 1 124 ? -11.016 3.076 10.367 1 98.75 124 GLY A N 1
ATOM 980 C CA . GLY A 1 124 ? -10.859 4.02 9.273 1 98.75 124 GLY A CA 1
ATOM 981 C C . GLY A 1 124 ? -10.531 5.426 9.734 1 98.75 124 GLY A C 1
ATOM 982 O O . GLY A 1 124 ? -9.633 6.074 9.188 1 98.75 124 GLY A O 1
ATOM 983 N N . LEU A 1 125 ? -11.234 5.891 10.75 1 98.81 125 LEU A N 1
ATOM 984 C CA . LEU A 1 125 ? -10.977 7.215 11.305 1 98.81 125 LEU A CA 1
ATOM 985 C C . LEU A 1 125 ? -9.539 7.32 11.812 1 98.81 125 LEU A C 1
ATOM 987 O O . LEU A 1 125 ? -8.867 8.328 11.578 1 98.81 125 LEU A O 1
ATOM 991 N N . ALA A 1 126 ? -9.102 6.266 12.477 1 98.81 126 ALA A N 1
ATOM 992 C CA . ALA A 1 126 ? -7.754 6.262 13.039 1 98.81 126 ALA A CA 1
ATOM 993 C C . ALA A 1 126 ? -6.703 6.285 11.93 1 98.81 126 ALA A C 1
ATOM 995 O O . ALA A 1 126 ? -5.66 6.926 12.07 1 98.81 126 ALA A O 1
ATOM 996 N N . ALA A 1 127 ? -6.973 5.586 10.844 1 98.88 127 ALA A N 1
ATOM 997 C CA . ALA A 1 127 ? -6.023 5.488 9.734 1 98.88 127 ALA A CA 1
ATOM 998 C C . ALA A 1 127 ? -5.82 6.844 9.062 1 98.88 127 ALA A C 1
ATOM 1000 O O . ALA A 1 127 ? -4.734 7.141 8.562 1 98.88 127 ALA A O 1
ATOM 1001 N N . LEU A 1 128 ? -6.859 7.695 9.047 1 98.81 128 LEU A N 1
ATOM 1002 C CA . LEU A 1 128 ? -6.789 8.961 8.32 1 98.81 128 LEU A CA 1
ATOM 1003 C C . LEU A 1 128 ? -6.27 10.07 9.227 1 98.81 128 LEU A C 1
ATOM 1005 O O . LEU A 1 128 ? -5.895 11.141 8.742 1 98.81 128 LEU A O 1
ATOM 1009 N N . LEU A 1 129 ? -6.129 9.859 10.5 1 98.81 129 LEU A N 1
ATOM 1010 C CA . LEU A 1 129 ? -5.82 10.891 11.484 1 98.81 129 LEU A CA 1
ATOM 1011 C C . LEU A 1 129 ? -4.414 11.445 11.266 1 98.81 129 LEU A C 1
ATOM 1013 O O . LEU A 1 129 ? -4.188 12.648 11.398 1 98.81 129 LEU A O 1
ATOM 1017 N N . PRO A 1 130 ? -3.418 10.609 10.891 1 98.56 130 PRO A N 1
ATOM 1018 C CA . PRO A 1 130 ? -2.055 11.125 10.742 1 98.56 130 PRO A CA 1
ATOM 1019 C C . PRO A 1 130 ? -1.947 12.219 9.68 1 98.56 130 PRO A C 1
ATOM 1021 O O . PRO A 1 130 ? -1.186 13.172 9.852 1 98.56 130 PRO A O 1
ATOM 1024 N N . CYS A 1 131 ? -2.652 12.148 8.586 1 97.62 131 CYS A N 1
ATOM 1025 C CA . CYS A 1 131 ? -2.598 13.188 7.562 1 97.62 131 CYS A CA 1
ATOM 1026 C C . CYS A 1 131 ? -3.02 14.539 8.133 1 97.62 131 CYS A C 1
ATOM 1028 O O . CYS A 1 131 ? -2.504 15.578 7.727 1 97.62 131 CYS A O 1
ATOM 1030 N N . PHE A 1 132 ? -3.941 14.555 9.117 1 97.75 132 PHE A N 1
ATOM 1031 C CA . PHE A 1 132 ? -4.352 15.773 9.812 1 97.75 132 PHE A CA 1
ATOM 1032 C C . PHE A 1 132 ? -3.33 16.156 10.875 1 97.75 132 PHE A C 1
ATOM 1034 O O . PHE A 1 132 ? -2.732 17.234 10.812 1 97.75 132 PHE A O 1
ATOM 1041 N N . TRP A 1 133 ? -3.113 15.273 11.742 1 98.5 133 TRP A N 1
ATOM 1042 C CA . TRP A 1 133 ? -2.441 15.602 12.992 1 98.5 133 TRP A CA 1
ATOM 1043 C C . TRP A 1 133 ? -0.938 15.742 12.781 1 98.5 133 TRP A C 1
ATOM 1045 O O . TRP A 1 133 ? -0.322 16.688 13.281 1 98.5 133 TRP A O 1
ATOM 1055 N N . VAL A 1 134 ? -0.335 14.828 12.062 1 98.31 134 VAL A N 1
ATOM 1056 C CA . VAL A 1 134 ? 1.1 14.891 11.805 1 98.31 134 VAL A CA 1
ATOM 1057 C C . VAL A 1 134 ? 1.419 16.141 10.977 1 98.31 134 VAL A C 1
ATOM 1059 O O . VAL A 1 134 ? 2.406 16.828 11.242 1 98.31 134 VAL A O 1
ATOM 1062 N N . TYR A 1 135 ? 0.591 16.484 9.969 1 96.88 135 TYR A N 1
ATOM 1063 C CA . TYR A 1 135 ? 0.834 17.656 9.133 1 96.88 135 TYR A CA 1
ATOM 1064 C C . TYR A 1 135 ? 0.733 18.938 9.945 1 96.88 135 TYR A C 1
ATOM 1066 O O . TYR A 1 135 ? 1.539 19.859 9.773 1 96.88 135 TYR A O 1
ATOM 1074 N N . MET A 1 136 ? -0.28 19 10.812 1 97.69 136 MET A N 1
ATOM 1075 C CA . MET A 1 136 ? -0.37 20.141 11.703 1 97.69 136 MET A CA 1
ATOM 1076 C C . MET A 1 136 ? 0.876 20.266 12.57 1 97.69 136 MET A C 1
ATOM 1078 O O . MET A 1 136 ? 1.452 21.344 12.703 1 97.69 136 MET A O 1
ATOM 1082 N N . HIS A 1 137 ? 1.265 19.156 13.164 1 98.31 137 HIS A N 1
ATOM 1083 C CA . HIS A 1 137 ? 2.42 19.125 14.055 1 98.31 137 HIS A CA 1
ATOM 1084 C C . HIS A 1 137 ? 3.688 19.562 13.328 1 98.31 137 HIS A C 1
ATOM 1086 O O . HIS A 1 137 ? 4.426 20.422 13.812 1 98.31 137 HIS A O 1
ATOM 1092 N N . VAL A 1 138 ? 3.936 18.984 12.156 1 97.94 138 VAL A N 1
ATOM 1093 C CA . VAL A 1 138 ? 5.133 19.312 11.398 1 97.94 138 VAL A CA 1
ATOM 1094 C C . VAL A 1 138 ? 5.07 20.781 10.953 1 97.94 138 VAL A C 1
ATOM 1096 O O . VAL A 1 138 ? 6.086 21.484 10.961 1 97.94 138 VAL A O 1
ATOM 1099 N N . GLY A 1 139 ? 3.852 21.234 10.531 1 97.38 139 GLY A N 1
ATOM 1100 C CA . GLY A 1 139 ? 3.691 22.641 10.195 1 97.38 139 GLY A CA 1
ATOM 1101 C C . GLY A 1 139 ? 4.094 23.578 11.32 1 97.38 139 GLY A C 1
ATOM 1102 O O . GLY A 1 139 ? 4.812 24.547 11.102 1 97.38 139 GLY A O 1
ATOM 1103 N N . LYS A 1 140 ? 3.658 23.25 12.523 1 98.06 140 LYS A N 1
ATOM 1104 C CA . LYS A 1 140 ? 3.994 24.062 13.695 1 98.06 140 LYS A CA 1
ATOM 1105 C C . LYS A 1 140 ? 5.488 24 13.984 1 98.06 140 LYS A C 1
ATOM 1107 O O . LYS A 1 140 ? 6.098 25.031 14.32 1 98.06 140 LYS A O 1
ATOM 1112 N N . CYS A 1 141 ? 6.055 22.812 13.906 1 98 141 CYS A N 1
ATOM 1113 C CA . CYS A 1 141 ? 7.492 22.672 14.086 1 98 141 CYS A CA 1
ATOM 1114 C C . CYS A 1 141 ? 8.266 23.5 13.07 1 98 141 CYS A C 1
ATOM 1116 O O . CYS A 1 141 ? 9.266 24.125 13.414 1 98 141 CYS A O 1
ATOM 1118 N N . MET A 1 142 ? 7.82 23.5 11.844 1 97.88 142 MET A N 1
ATOM 1119 C CA . MET A 1 142 ? 8.492 24.234 10.773 1 97.88 142 MET A CA 1
ATOM 1120 C C . MET A 1 142 ? 8.375 25.734 10.977 1 97.88 142 MET A C 1
ATOM 1122 O O . MET A 1 142 ? 9.312 26.484 10.68 1 97.88 142 MET A O 1
ATOM 1126 N N . LEU A 1 143 ? 7.223 26.203 11.477 1 97.5 143 LEU A N 1
ATOM 1127 C CA . LEU A 1 143 ? 7.07 27.609 11.812 1 97.5 143 LEU A CA 1
ATOM 1128 C C . LEU A 1 143 ? 8.086 28.031 12.867 1 97.5 143 LEU A C 1
ATOM 1130 O O . LEU A 1 143 ? 8.711 29.094 12.758 1 97.5 143 LEU A O 1
ATOM 1134 N N . LYS A 1 144 ? 8.234 27.234 13.836 1 97.69 144 LYS A N 1
ATOM 1135 C CA . LYS A 1 144 ? 9.195 27.516 14.891 1 97.69 144 LYS A CA 1
ATOM 1136 C C . LYS A 1 144 ? 10.617 27.547 14.352 1 97.69 144 LYS A C 1
ATOM 1138 O O . LYS A 1 144 ? 11.398 28.438 14.68 1 97.69 144 LYS A O 1
ATOM 1143 N N . LEU A 1 145 ? 10.922 26.547 13.586 1 97.06 145 LEU A N 1
ATOM 1144 C CA . LEU A 1 145 ? 12.242 26.484 12.984 1 97.06 145 LEU A CA 1
ATOM 1145 C C . LEU A 1 145 ? 12.5 27.703 12.109 1 97.06 145 LEU A C 1
ATOM 1147 O O . LEU A 1 145 ? 13.617 28.234 12.086 1 97.06 145 LEU A O 1
ATOM 1151 N N . ARG A 1 146 ? 11.523 28.062 11.352 1 96.56 146 ARG A N 1
ATOM 1152 C CA . ARG A 1 146 ? 11.625 29.234 10.5 1 96.56 146 ARG A CA 1
ATOM 1153 C C . ARG A 1 146 ? 11.961 30.484 11.328 1 96.56 146 ARG A C 1
ATOM 1155 O O . ARG A 1 146 ? 12.797 31.297 10.93 1 96.56 146 ARG A O 1
ATOM 1162 N N . GLU A 1 147 ? 11.281 30.641 12.414 1 96.25 147 GLU A N 1
ATOM 1163 C CA . GLU A 1 147 ? 11.531 31.766 13.312 1 96.25 147 GLU A CA 1
ATOM 1164 C C . GLU A 1 147 ? 12.961 31.719 13.859 1 96.25 147 GLU A C 1
ATOM 1166 O O . GLU A 1 147 ? 13.625 32.75 13.938 1 96.25 147 GLU A O 1
ATOM 1171 N N . GLU A 1 148 ? 13.406 30.578 14.18 1 96.38 148 GLU A N 1
ATOM 1172 C CA . GLU A 1 148 ? 14.734 30.406 14.75 1 96.38 148 GLU A CA 1
ATOM 1173 C C . GLU A 1 148 ? 15.82 30.703 13.727 1 96.38 148 GLU A C 1
ATOM 1175 O O . GLU A 1 148 ? 16.859 31.266 14.07 1 96.38 148 GLU A O 1
ATOM 1180 N N . LEU A 1 149 ? 15.578 30.312 12.531 1 94.31 149 LEU A N 1
ATOM 1181 C CA . LEU A 1 149 ? 16.562 30.484 11.477 1 94.31 149 LEU A CA 1
ATOM 1182 C C . LEU A 1 149 ? 16.594 31.938 11 1 94.31 149 LEU A C 1
ATOM 1184 O O . LEU A 1 149 ? 17.625 32.406 10.523 1 94.31 149 LEU A O 1
ATOM 1188 N N . GLY A 1 150 ? 15.508 32.562 11.133 1 90.75 150 GLY A N 1
ATOM 1189 C CA . GLY A 1 150 ? 15.422 33.938 10.641 1 90.75 150 GLY A CA 1
ATOM 1190 C C . GLY A 1 150 ? 15.297 34.031 9.133 1 90.75 150 GLY A C 1
ATOM 1191 O O . GLY A 1 150 ? 14.641 33.188 8.508 1 90.75 150 GLY A O 1
ATOM 1192 N N . GLU A 1 151 ? 15.859 35.094 8.602 1 85 151 GLU A N 1
ATOM 1193 C CA . GLU A 1 151 ? 15.695 35.344 7.172 1 85 151 GLU A CA 1
ATOM 1194 C C . GLU A 1 151 ? 16.5 34.344 6.348 1 85 151 GLU A C 1
ATOM 1196 O O . GLU A 1 151 ? 17.656 34.062 6.648 1 85 151 GLU A O 1
ATOM 1201 N N . CYS A 1 152 ? 15.719 33.562 5.598 1 86 152 CYS A N 1
ATOM 1202 C CA . CYS A 1 152 ? 16.312 32.625 4.645 1 86 152 CYS A CA 1
ATOM 1203 C C . CYS A 1 152 ? 15.781 32.875 3.236 1 86 152 CYS A C 1
ATOM 1205 O O . CYS A 1 152 ? 14.727 33.5 3.066 1 86 152 CYS A O 1
ATOM 1207 N N . ASN A 1 153 ? 16.672 32.594 2.174 1 89 153 ASN A N 1
ATOM 1208 C CA . ASN A 1 153 ? 16.234 32.719 0.788 1 89 153 ASN A CA 1
ATOM 1209 C C . ASN A 1 153 ? 15.406 31.5 0.371 1 89 153 ASN A C 1
ATOM 1211 O O . ASN A 1 153 ? 15.945 30.516 -0.148 1 89 153 ASN A O 1
ATOM 1215 N N . ARG A 1 154 ? 14.18 31.422 0.67 1 88.38 154 ARG A N 1
ATOM 1216 C CA . ARG A 1 154 ? 13.289 30.344 0.272 1 88.38 154 ARG A CA 1
ATOM 1217 C C . ARG A 1 154 ? 12.219 30.844 -0.691 1 88.38 154 ARG A C 1
ATOM 1219 O O . ARG A 1 154 ? 11.75 31.969 -0.57 1 88.38 154 ARG A O 1
ATOM 1226 N N . PRO A 1 155 ? 11.875 30 -1.594 1 88.38 155 PRO A N 1
ATOM 1227 C CA . PRO A 1 155 ? 10.75 30.344 -2.4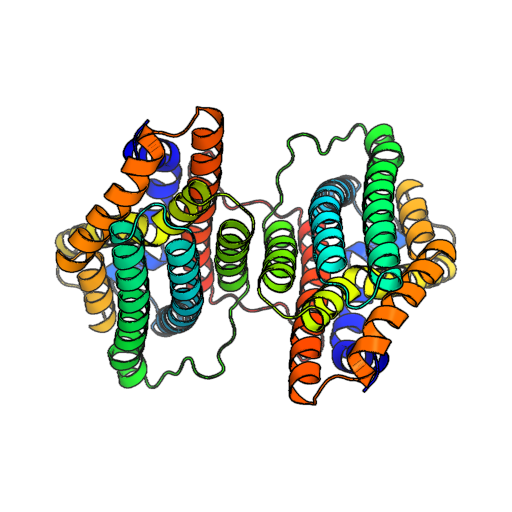57 1 88.38 155 PRO A CA 1
ATOM 1228 C C . PRO A 1 155 ? 9.461 30.609 -1.673 1 88.38 155 PRO A C 1
ATOM 1230 O O . PRO A 1 155 ? 9.188 29.922 -0.684 1 88.38 155 PRO A O 1
ATOM 1233 N N . PRO A 1 156 ? 8.75 31.562 -2.111 1 88.25 156 PRO A N 1
ATOM 1234 C CA . PRO A 1 156 ? 7.508 31.891 -1.407 1 88.25 156 PRO A CA 1
ATOM 1235 C C . PRO A 1 156 ? 6.559 30.703 -1.298 1 88.25 156 PRO A C 1
ATOM 1237 O O . PRO A 1 156 ? 5.777 30.625 -0.347 1 88.25 156 PRO A O 1
ATOM 1240 N N . GLN A 1 157 ? 6.66 29.812 -2.217 1 87.75 157 GLN A N 1
ATOM 1241 C CA . GLN A 1 157 ? 5.812 28.625 -2.209 1 87.75 157 GLN A CA 1
ATOM 1242 C C . GLN A 1 157 ? 6.066 27.766 -0.968 1 87.75 157 GLN A C 1
ATOM 1244 O O . GLN A 1 157 ? 5.145 27.156 -0.426 1 87.75 157 GLN A O 1
ATOM 1249 N N . PHE A 1 158 ? 7.32 27.656 -0.594 1 91.88 158 PHE A N 1
ATOM 1250 C CA . PHE A 1 158 ? 7.652 26.906 0.61 1 91.88 158 PHE A CA 1
ATOM 1251 C C . PHE A 1 158 ? 7.004 27.547 1.838 1 91.88 158 PHE A C 1
ATOM 1253 O O . PHE A 1 158 ? 6.422 26.844 2.668 1 91.88 158 PHE A O 1
ATOM 1260 N N . ASP A 1 159 ? 7.035 28.844 1.871 1 91.62 159 ASP A N 1
ATOM 1261 C CA . ASP A 1 159 ? 6.426 29.562 2.988 1 91.62 159 ASP A CA 1
ATOM 1262 C C . ASP A 1 159 ? 4.91 29.375 3.008 1 91.62 159 ASP A C 1
ATOM 1264 O O . ASP A 1 159 ? 4.312 29.219 4.074 1 91.62 159 ASP A O 1
ATOM 1268 N N . ALA A 1 160 ? 4.367 29.438 1.838 1 88.81 160 ALA A N 1
ATOM 1269 C CA . ALA A 1 160 ? 2.922 29.25 1.741 1 88.81 160 ALA A CA 1
ATOM 1270 C C . ALA A 1 160 ? 2.502 27.891 2.277 1 88.81 160 ALA A C 1
ATOM 1272 O O . ALA A 1 160 ? 1.479 27.766 2.955 1 88.81 160 ALA A O 1
ATOM 1273 N N . TRP A 1 161 ? 3.238 26.859 1.925 1 91.62 161 TRP A N 1
ATOM 1274 C CA . TRP A 1 161 ? 2.967 25.516 2.406 1 91.62 161 TRP A CA 1
ATOM 1275 C C . TRP A 1 161 ? 3.07 25.438 3.926 1 91.62 161 TRP A C 1
ATOM 1277 O O . TRP A 1 161 ? 2.178 24.922 4.594 1 91.62 161 TRP A O 1
ATOM 1287 N N . ILE A 1 162 ? 4.133 26 4.461 1 94.19 162 ILE A N 1
ATOM 1288 C CA . ILE A 1 162 ? 4.391 25.984 5.895 1 94.19 162 ILE A CA 1
ATOM 1289 C C . ILE A 1 162 ? 3.281 26.734 6.629 1 94.19 162 ILE A C 1
ATOM 1291 O O . ILE A 1 162 ? 2.752 26.25 7.633 1 94.19 162 ILE A O 1
ATOM 1295 N N . ASP A 1 163 ? 2.902 27.859 6.094 1 93.06 163 ASP A N 1
ATOM 1296 C CA . ASP A 1 163 ? 1.872 28.688 6.711 1 93.06 163 ASP A CA 1
ATOM 1297 C C . ASP A 1 163 ? 0.518 27.984 6.699 1 93.06 163 ASP A C 1
ATOM 1299 O O . ASP A 1 163 ? -0.281 28.141 7.625 1 93.06 163 ASP A O 1
ATOM 1303 N N . MET A 1 164 ? 0.255 27.281 5.668 1 89.94 164 MET A N 1
ATOM 1304 C CA . MET A 1 164 ? -1.016 26.562 5.527 1 89.94 164 MET A CA 1
ATOM 1305 C C . MET A 1 164 ? -1.175 25.516 6.617 1 89.94 164 MET A C 1
ATOM 1307 O O . MET A 1 164 ? -2.16 25.531 7.359 1 89.94 164 MET A O 1
ATOM 1311 N N . TYR A 1 165 ? -0.172 24.688 6.785 1 93.31 165 TYR A N 1
ATOM 1312 C CA . TYR A 1 165 ? -0.308 23.562 7.691 1 93.31 165 TYR A CA 1
ATOM 1313 C C . TYR A 1 165 ? 0.042 23.953 9.117 1 93.31 165 TYR A C 1
ATOM 1315 O O . TYR A 1 165 ? -0.35 23.281 10.07 1 93.31 165 TYR A O 1
ATOM 1323 N N . GLY A 1 166 ? 0.817 25.031 9.297 1 95.44 166 GLY A N 1
ATOM 1324 C CA . GLY A 1 166 ? 1.102 25.547 10.625 1 95.44 166 GLY A CA 1
ATOM 1325 C C . GLY A 1 166 ? 0.085 26.562 11.094 1 95.44 166 GLY A C 1
ATOM 1326 O O . GLY A 1 166 ? 0.155 27.031 12.234 1 95.44 166 GLY A O 1
ATOM 1327 N N . GLY A 1 167 ? -0.879 26.875 10.32 1 94.56 167 GLY A N 1
ATOM 1328 C CA . GLY A 1 167 ? -1.792 27.969 10.586 1 94.56 167 GLY A CA 1
ATOM 1329 C C . GLY A 1 167 ? -2.986 27.562 11.43 1 94.56 167 GLY A C 1
ATOM 1330 O O . GLY A 1 167 ? -3.23 26.375 11.633 1 94.56 167 GLY A O 1
ATOM 1331 N N . ASP A 1 168 ? -3.791 28.516 11.836 1 95.75 168 ASP A N 1
ATOM 1332 C CA . ASP A 1 168 ? -4.887 28.344 12.781 1 95.75 168 ASP A CA 1
ATOM 1333 C C . ASP A 1 168 ? -6.074 27.641 12.125 1 95.75 168 ASP A C 1
ATOM 1335 O O . ASP A 1 168 ? -6.789 26.875 12.773 1 95.75 168 ASP A O 1
ATOM 1339 N N . ASP A 1 169 ? -6.305 27.984 10.867 1 92.94 169 ASP A N 1
ATOM 1340 C CA . ASP A 1 169 ? -7.441 27.375 10.18 1 92.94 169 ASP A CA 1
ATOM 1341 C C . ASP A 1 169 ? -7.277 25.859 10.086 1 92.94 169 ASP A C 1
ATOM 1343 O O . ASP A 1 169 ? -8.227 25.109 10.336 1 92.94 169 ASP A O 1
ATOM 1347 N N . PHE A 1 170 ? -6.102 25.484 9.688 1 93.94 170 PHE A N 1
ATOM 1348 C CA . PHE A 1 170 ? -5.848 24.047 9.602 1 93.94 170 PHE A CA 1
ATOM 1349 C C . PHE A 1 170 ? -5.887 23.406 10.977 1 93.94 170 PHE A C 1
ATOM 1351 O O . PHE A 1 170 ? -6.402 22.297 11.141 1 93.94 170 PHE A O 1
ATOM 1358 N N . GLU A 1 171 ? -5.359 24.047 11.969 1 97.19 171 GLU A N 1
ATOM 1359 C CA . GLU A 1 171 ? -5.414 23.531 13.336 1 97.19 171 GLU A CA 1
ATOM 1360 C C . GLU A 1 171 ? -6.852 23.281 13.773 1 97.19 171 GLU A C 1
ATOM 1362 O O . GLU A 1 171 ? -7.137 22.281 14.438 1 97.19 171 GLU A O 1
ATOM 1367 N N . ARG A 1 172 ? -7.711 24.219 13.484 1 96.62 172 ARG A N 1
ATOM 1368 C CA . ARG A 1 172 ? -9.117 24.031 13.836 1 96.62 172 ARG A CA 1
ATOM 1369 C C . ARG A 1 172 ? -9.68 22.766 13.195 1 96.62 172 ARG A C 1
ATOM 1371 O O . ARG A 1 172 ? -10.398 22.016 13.852 1 96.62 172 ARG A O 1
ATOM 1378 N N . GLU A 1 173 ? -9.383 22.578 11.906 1 95.44 173 GLU A N 1
ATOM 1379 C CA . GLU A 1 173 ? -9.828 21.391 11.195 1 95.44 173 GLU A CA 1
ATOM 1380 C C . GLU A 1 173 ? -9.289 20.125 11.859 1 95.44 173 GLU A C 1
ATOM 1382 O O . GLU A 1 173 ? -10.023 19.141 12.023 1 95.44 173 GLU A O 1
ATOM 1387 N N . VAL A 1 174 ? -8.031 20.109 12.227 1 97.81 174 VAL A N 1
ATOM 1388 C CA . VAL A 1 174 ? -7.387 18.953 12.852 1 97.81 174 VAL A CA 1
ATOM 1389 C C . VAL A 1 174 ? -8.055 18.656 14.188 1 97.81 174 VAL A C 1
ATOM 1391 O O . VAL A 1 174 ? -8.344 17.5 14.492 1 97.81 174 VAL A O 1
ATOM 1394 N N . LYS A 1 175 ? -8.289 19.688 14.992 1 98 175 LYS A N 1
ATOM 1395 C CA . LYS A 1 175 ? -8.93 19.5 16.297 1 98 175 LYS A CA 1
ATOM 1396 C C . LYS A 1 175 ? -10.312 18.875 16.141 1 98 175 LYS A C 1
ATOM 1398 O O . LYS A 1 175 ? -10.711 18.031 16.938 1 98 175 LYS A O 1
ATOM 1403 N N . GLU A 1 176 ? -11 19.344 15.117 1 97.5 176 GLU A N 1
ATOM 1404 C CA . GLU A 1 176 ? -12.32 18.781 14.859 1 97.5 176 GLU A CA 1
ATOM 1405 C C . GLU A 1 176 ? -12.227 17.297 14.508 1 97.5 176 GLU A C 1
ATOM 1407 O O . GLU A 1 176 ? -13.039 16.5 14.969 1 97.5 176 GLU A O 1
ATOM 1412 N N . TYR A 1 177 ? -11.297 16.953 13.656 1 98.19 177 TYR A N 1
ATOM 1413 C CA . TYR A 1 177 ? -11.141 15.539 13.305 1 98.19 177 TYR A CA 1
ATOM 1414 C C . TYR A 1 177 ? -10.719 14.719 14.516 1 98.19 177 TYR A C 1
ATOM 1416 O O . TYR A 1 177 ? -11.18 13.586 14.695 1 98.19 177 TYR A O 1
ATOM 1424 N N . ILE A 1 178 ? -9.797 15.234 15.352 1 98.56 178 ILE A N 1
ATOM 1425 C CA . ILE A 1 178 ? -9.367 14.562 16.562 1 98.56 178 ILE A CA 1
ATOM 1426 C C . ILE A 1 178 ? -10.578 14.289 17.453 1 98.56 178 ILE A C 1
ATOM 1428 O O . ILE A 1 178 ? -10.672 13.234 18.094 1 98.56 178 ILE A O 1
ATOM 1432 N N . GLU A 1 179 ? -11.477 15.242 17.516 1 97.5 179 GLU A N 1
ATOM 1433 C CA . GLU A 1 179 ? -12.68 15.055 18.312 1 97.5 179 GLU A CA 1
ATOM 1434 C C . GLU A 1 179 ? -13.484 13.852 17.828 1 97.5 179 GLU A C 1
ATOM 1436 O O . GLU A 1 179 ? -14.047 13.109 18.641 1 97.5 179 GLU A O 1
ATOM 1441 N N . LEU A 1 180 ? -13.617 13.711 16.516 1 97.38 180 LEU A N 1
ATOM 1442 C CA . LEU A 1 180 ? -14.312 12.57 15.938 1 97.38 180 LEU A CA 1
ATOM 1443 C C . LEU A 1 180 ? -13.656 11.258 16.375 1 97.38 180 LEU A C 1
ATOM 1445 O O . LEU A 1 180 ? -14.344 10.312 16.75 1 97.38 180 LEU A O 1
ATOM 1449 N N . VAL A 1 181 ? -12.328 11.219 16.297 1 98.25 181 VAL A N 1
ATOM 1450 C CA . VAL A 1 181 ? -11.594 10.016 16.672 1 98.25 181 VAL A CA 1
ATOM 1451 C C . VAL A 1 181 ? -11.719 9.766 18.172 1 98.25 181 VAL A C 1
ATOM 1453 O O . VAL A 1 181 ? -11.875 8.625 18.609 1 98.25 181 VAL A O 1
ATOM 1456 N N . ASP A 1 182 ? -11.617 10.844 18.938 1 97.62 182 ASP A N 1
ATOM 1457 C CA . ASP A 1 182 ? -11.719 10.742 20.391 1 97.62 182 ASP A CA 1
ATOM 1458 C C . ASP A 1 182 ? -13.055 10.141 20.797 1 97.62 182 ASP A C 1
ATOM 1460 O O . ASP A 1 182 ? -13.117 9.336 21.734 1 97.62 182 ASP A O 1
ATOM 1464 N N . ALA A 1 183 ? -14.117 10.586 20.188 1 96.5 183 ALA A N 1
ATOM 1465 C CA . ALA A 1 183 ? -15.445 10.062 20.484 1 96.5 183 ALA A CA 1
ATOM 1466 C C . ALA A 1 183 ? -15.5 8.547 20.266 1 96.5 183 ALA A C 1
ATOM 1468 O O . ALA A 1 183 ? -16.125 7.824 21.047 1 96.5 183 ALA A O 1
ATOM 1469 N N . GLU A 1 184 ? -14.883 8.078 19.203 1 96.94 184 GLU A N 1
ATOM 1470 C CA . GLU A 1 184 ? -14.828 6.645 18.922 1 96.94 184 GLU A CA 1
ATOM 1471 C C . GLU A 1 184 ? -13.961 5.91 19.953 1 96.94 184 GLU A C 1
ATOM 1473 O O . GLU A 1 184 ? -14.273 4.781 20.328 1 96.94 184 GLU A O 1
ATOM 1478 N N . CYS A 1 185 ? -12.852 6.531 20.328 1 97.38 185 CYS A N 1
ATOM 1479 C CA . CYS A 1 185 ? -11.969 5.926 21.312 1 97.38 185 CYS A CA 1
ATOM 1480 C C . CYS A 1 185 ? -12.695 5.68 22.625 1 97.38 185 CYS A C 1
ATOM 1482 O O . CYS A 1 185 ? -12.461 4.668 23.297 1 97.38 185 CYS A O 1
ATOM 1484 N N . LYS A 1 186 ? -13.562 6.57 22.984 1 95.44 186 LYS A N 1
ATOM 1485 C CA . LYS A 1 186 ? -14.258 6.516 24.266 1 95.44 186 LYS A CA 1
ATOM 1486 C C . LYS A 1 186 ? -15.18 5.301 24.344 1 95.44 186 LYS A C 1
ATOM 1488 O O . LYS A 1 186 ? -15.438 4.777 25.438 1 95.44 186 LYS A O 1
ATOM 1493 N N . VAL A 1 187 ? -15.648 4.82 23.266 1 95.62 187 VAL A N 1
ATOM 1494 C CA . VAL A 1 187 ? -16.609 3.73 23.281 1 95.62 187 VAL A CA 1
ATOM 1495 C C . VAL A 1 187 ? -15.977 2.461 22.734 1 95.62 187 VAL A C 1
ATOM 1497 O O . VAL A 1 187 ? -16.656 1.449 22.531 1 95.62 187 VAL A O 1
ATOM 1500 N N . ALA A 1 188 ? -14.742 2.443 22.422 1 96.81 188 ALA A N 1
ATOM 1501 C CA . ALA A 1 188 ? -14.055 1.302 21.828 1 96.81 188 ALA A CA 1
ATOM 1502 C C . ALA A 1 188 ? -13.625 0.301 22.906 1 96.81 188 ALA A C 1
ATOM 1504 O O . ALA A 1 188 ? -13.281 0.688 24.016 1 96.81 188 ALA A O 1
ATOM 1505 N N . THR A 1 189 ? -13.633 -0.996 22.594 1 97.44 189 THR A N 1
ATOM 1506 C CA . THR A 1 189 ? -13.031 -2.025 23.438 1 97.44 189 THR A CA 1
ATOM 1507 C C . THR A 1 189 ? -11.508 -1.946 23.391 1 97.44 189 THR A C 1
ATOM 1509 O O . THR A 1 189 ? -10.945 -1.246 22.531 1 97.44 189 THR A O 1
ATOM 1512 N N . GLU A 1 190 ? -10.852 -2.639 24.25 1 97 190 GLU A N 1
ATOM 1513 C CA . GLU A 1 190 ? -9.391 -2.672 24.266 1 97 190 GLU A CA 1
ATOM 1514 C C . GLU A 1 190 ? -8.844 -3.207 22.953 1 97 190 GLU A C 1
ATOM 1516 O O . GLU A 1 190 ? -7.832 -2.711 22.438 1 97 190 GLU A O 1
ATOM 1521 N N . GLU A 1 191 ? -9.484 -4.176 22.484 1 97.31 191 GLU A N 1
ATOM 1522 C CA . GLU A 1 191 ? -9.062 -4.77 21.219 1 97.31 191 GLU A CA 1
ATOM 1523 C C . GLU A 1 191 ? -9.211 -3.783 20.078 1 97.31 191 GLU A C 1
ATOM 1525 O O . GLU A 1 191 ? -8.328 -3.68 19.219 1 97.31 191 GLU A O 1
ATOM 1530 N N . GLU A 1 192 ? -10.297 -3.062 20.062 1 97.56 192 GLU A N 1
ATOM 1531 C CA . GLU A 1 192 ? -10.531 -2.061 19.031 1 97.56 192 GLU A CA 1
ATOM 1532 C C . GLU A 1 192 ? -9.508 -0.932 19.109 1 97.56 192 GLU A C 1
ATOM 1534 O O . GLU A 1 192 ? -9.047 -0.434 18.078 1 97.56 192 GLU A O 1
ATOM 1539 N N . LEU A 1 193 ? -9.18 -0.585 20.312 1 98.06 193 LEU A N 1
ATOM 1540 C CA . LEU A 1 193 ? -8.188 0.47 20.5 1 98.06 193 LEU A CA 1
ATOM 1541 C C . LEU A 1 193 ? -6.82 0.035 19.984 1 98.06 193 LEU A C 1
ATOM 1543 O O . LEU A 1 193 ? -6.094 0.836 19.391 1 98.06 193 LEU A O 1
ATOM 1547 N N . LYS A 1 194 ? -6.508 -1.183 20.234 1 97.81 194 LYS A N 1
ATOM 1548 C CA . LYS A 1 194 ? -5.254 -1.723 19.703 1 97.81 194 LYS A CA 1
ATOM 1549 C C . LYS A 1 194 ? -5.23 -1.683 18.188 1 97.81 194 LYS A C 1
ATOM 1551 O O . LYS A 1 194 ? -4.203 -1.352 17.578 1 97.81 194 LYS A O 1
ATOM 1556 N N . GLU A 1 195 ? -6.344 -2.027 17.594 1 98 195 GLU A N 1
ATOM 1557 C CA . GLU A 1 195 ? -6.453 -1.999 16.141 1 98 195 GLU A CA 1
ATOM 1558 C C . GLU A 1 195 ? -6.34 -0.574 15.602 1 98 195 GLU A C 1
ATOM 1560 O O . GLU A 1 195 ? -5.668 -0.333 14.594 1 98 195 GLU A O 1
ATOM 1565 N N . MET A 1 196 ? -6.996 0.343 16.281 1 98.56 196 MET A N 1
ATOM 1566 C CA . MET A 1 196 ? -6.895 1.753 15.922 1 98.56 196 MET A CA 1
ATOM 1567 C C . MET A 1 196 ? -5.449 2.232 16 1 98.56 196 MET A C 1
ATOM 1569 O O . MET A 1 196 ? -4.969 2.93 15.109 1 98.56 196 MET A O 1
ATOM 1573 N N . GLN A 1 197 ? -4.75 1.829 17.047 1 98.44 197 GLN A N 1
ATOM 1574 C CA . GLN A 1 197 ? -3.354 2.203 17.25 1 98.44 197 GLN A CA 1
ATOM 1575 C C . GLN A 1 197 ? -2.475 1.676 16.109 1 98.44 197 GLN A C 1
ATOM 1577 O O . GLN A 1 197 ? -1.575 2.375 15.641 1 98.44 197 GLN A O 1
ATOM 1582 N N . GLU A 1 198 ? -2.732 0.454 15.758 1 97.88 198 GLU A N 1
ATOM 1583 C CA . GLU A 1 198 ? -1.952 -0.163 14.688 1 97.88 198 GLU A CA 1
ATOM 1584 C C . GLU A 1 198 ? -2.078 0.626 13.383 1 97.88 198 GLU A C 1
ATOM 1586 O O . GLU A 1 198 ? -1.082 0.873 12.703 1 97.88 198 GLU A O 1
ATOM 1591 N N . HIS A 1 199 ? -3.307 1.025 13.055 1 98.69 199 HIS A N 1
ATOM 1592 C CA . HIS A 1 199 ? -3.529 1.778 11.828 1 98.69 199 HIS A CA 1
ATOM 1593 C C . HIS A 1 199 ? -2.949 3.186 11.93 1 98.69 199 HIS A C 1
ATOM 1595 O O . HIS A 1 199 ? -2.395 3.705 10.961 1 98.69 199 HIS A O 1
ATOM 1601 N N . PHE A 1 200 ? -3.088 3.826 13.102 1 98.62 200 PHE A N 1
ATOM 1602 C CA . PHE A 1 200 ? -2.492 5.137 13.32 1 98.62 200 PHE A CA 1
ATOM 1603 C C . PHE A 1 200 ? -0.979 5.082 13.148 1 98.62 200 PHE A C 1
ATOM 1605 O O . PHE A 1 200 ? -0.401 5.906 12.438 1 98.62 200 PHE A O 1
ATOM 1612 N N . ASN A 1 201 ? -0.359 4.039 13.734 1 98 201 ASN A N 1
ATOM 1613 C CA . ASN A 1 201 ? 1.086 3.865 13.633 1 98 201 ASN A CA 1
ATOM 1614 C C . ASN A 1 201 ? 1.531 3.662 12.188 1 98 201 ASN A C 1
ATOM 1616 O O . ASN A 1 201 ? 2.508 4.27 11.742 1 98 201 ASN A O 1
ATOM 1620 N N . MET A 1 202 ? 0.84 2.818 11.516 1 98.31 202 MET A N 1
ATOM 1621 C CA . MET A 1 202 ? 1.209 2.529 10.133 1 98.31 202 MET A CA 1
ATOM 1622 C C . MET A 1 202 ? 1.129 3.787 9.273 1 98.31 202 MET A C 1
ATOM 1624 O O . MET A 1 202 ? 2.049 4.078 8.508 1 98.31 202 MET A O 1
ATOM 1628 N N . CYS A 1 203 ? 0.074 4.543 9.43 1 98.62 203 CYS A N 1
ATOM 1629 C CA . CYS A 1 203 ? -0.097 5.719 8.586 1 98.62 203 CYS A CA 1
ATOM 1630 C C . CYS A 1 203 ? 0.877 6.82 8.984 1 98.62 203 CYS A C 1
ATOM 1632 O O . CYS A 1 203 ? 1.283 7.629 8.148 1 98.62 203 CYS A O 1
ATOM 1634 N N . CYS A 1 204 ? 1.336 6.859 10.281 1 98.19 204 CYS A N 1
ATOM 1635 C CA . CYS A 1 204 ? 2.434 7.75 10.648 1 98.19 204 CYS A CA 1
ATOM 1636 C C . CYS A 1 204 ? 3.715 7.363 9.922 1 98.19 204 CYS A C 1
ATOM 1638 O O . CYS A 1 204 ? 4.438 8.234 9.43 1 98.19 204 CYS A O 1
ATOM 1640 N N . LYS A 1 205 ? 3.988 6.102 9.875 1 98 205 LYS A N 1
ATOM 1641 C CA . LYS A 1 205 ? 5.152 5.594 9.156 1 98 205 LYS A CA 1
ATOM 1642 C C . LYS A 1 205 ? 5.074 5.934 7.672 1 98 205 LYS A C 1
ATOM 1644 O O . LYS A 1 205 ? 6.078 6.32 7.062 1 98 205 LYS A O 1
ATOM 1649 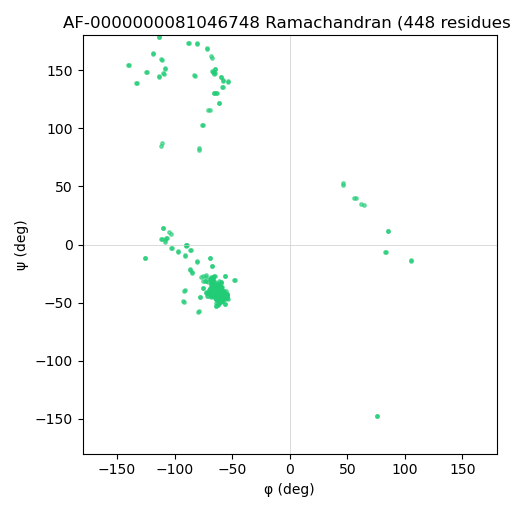N N . LEU A 1 206 ? 3.912 5.789 7.094 1 98.62 206 LEU A N 1
ATOM 1650 C CA . LEU A 1 206 ? 3.719 6.043 5.672 1 98.62 206 LEU A CA 1
ATOM 1651 C C . LEU A 1 206 ? 3.842 7.531 5.363 1 98.62 206 LEU A C 1
ATOM 1653 O O . LEU A 1 206 ? 4.309 7.91 4.289 1 98.62 206 LEU A O 1
ATOM 1657 N N . GLU A 1 207 ? 3.49 8.438 6.352 1 98.19 207 GLU A N 1
ATOM 1658 C CA . GLU A 1 207 ? 3.76 9.867 6.199 1 98.19 207 GLU A CA 1
ATOM 1659 C C . GLU A 1 207 ? 5.25 10.125 6.004 1 98.19 207 GLU A C 1
ATOM 1661 O O . GLU A 1 207 ? 5.637 10.891 5.117 1 98.19 207 GLU A O 1
ATOM 1666 N N . HIS A 1 208 ? 6.039 9.469 6.824 1 98.12 208 HIS A N 1
ATOM 1667 C CA . HIS A 1 208 ? 7.488 9.609 6.715 1 98.12 208 HIS A CA 1
ATOM 1668 C C . HIS A 1 208 ? 7.984 9.148 5.352 1 98.12 208 HIS A C 1
ATOM 1670 O O . HIS A 1 208 ? 8.789 9.828 4.715 1 98.12 208 HIS A O 1
ATOM 1676 N N . MET A 1 209 ? 7.469 8.047 4.922 1 98.31 209 MET A N 1
ATOM 1677 C CA . MET A 1 209 ? 7.891 7.461 3.652 1 98.31 209 MET A CA 1
ATOM 1678 C C . MET A 1 209 ? 7.445 8.328 2.479 1 98.31 209 MET A C 1
ATOM 1680 O O . MET A 1 209 ? 8.086 8.328 1.425 1 98.31 209 MET A O 1
ATOM 1684 N N . PHE A 1 210 ? 6.324 9.039 2.68 1 98.38 210 PHE A N 1
ATOM 1685 C CA . PHE A 1 210 ? 5.828 9.953 1.661 1 98.38 210 PHE A CA 1
ATOM 1686 C C . PHE A 1 210 ? 6.832 11.07 1.4 1 98.38 210 PHE A C 1
ATOM 1688 O O . PHE A 1 210 ? 7.121 11.391 0.247 1 98.38 210 PHE A O 1
ATOM 1695 N N . TRP A 1 211 ? 7.43 11.602 2.439 1 98.06 211 TRP A N 1
ATOM 1696 C CA . TRP A 1 211 ? 8.445 12.641 2.295 1 98.06 211 TRP A CA 1
ATOM 1697 C C . TRP A 1 211 ? 9.766 12.039 1.812 1 98.06 211 TRP A C 1
ATOM 1699 O O . TRP A 1 211 ? 10.508 12.68 1.064 1 98.06 211 TRP A O 1
ATOM 1709 N N . ASP A 1 212 ? 10.078 10.758 2.191 1 97.69 212 ASP A N 1
ATOM 1710 C CA . ASP A 1 212 ? 11.234 10.062 1.634 1 97.69 212 ASP A CA 1
ATOM 1711 C C . ASP A 1 212 ? 11.156 9.992 0.11 1 97.69 212 ASP A C 1
ATOM 1713 O O . ASP A 1 212 ? 12.148 10.227 -0.579 1 97.69 212 ASP A O 1
ATOM 1717 N N . GLN A 1 213 ? 9.992 9.641 -0.343 1 98.19 213 GLN A N 1
ATOM 1718 C CA . GLN A 1 213 ? 9.766 9.5 -1.776 1 98.19 213 GLN A CA 1
ATOM 1719 C C . GLN A 1 213 ? 10.016 10.812 -2.504 1 98.19 213 GLN A C 1
ATOM 1721 O O . GLN A 1 213 ? 10.602 10.828 -3.586 1 98.19 213 GLN A O 1
ATOM 1726 N N . ALA A 1 214 ? 9.562 11.883 -1.935 1 97.44 214 ALA A N 1
ATOM 1727 C CA . ALA A 1 214 ? 9.734 13.195 -2.545 1 97.44 214 ALA A CA 1
ATOM 1728 C C . ALA A 1 214 ? 11.203 13.617 -2.531 1 97.44 214 ALA A C 1
ATOM 1730 O O . ALA A 1 214 ? 11.711 14.148 -3.518 1 97.44 214 ALA A O 1
ATOM 1731 N N . SER A 1 215 ? 11.898 13.359 -1.398 1 96.94 215 SER A N 1
ATOM 1732 C CA . SER A 1 215 ? 13.305 13.711 -1.255 1 96.94 215 SER A CA 1
ATOM 1733 C C . SER A 1 215 ? 14.164 12.984 -2.291 1 96.94 215 SER A C 1
ATOM 1735 O O . SER A 1 215 ? 15.156 13.531 -2.768 1 96.94 215 SER A O 1
ATOM 1737 N N . LYS A 1 216 ? 13.766 11.844 -2.654 1 96.56 216 LYS A N 1
ATOM 1738 C CA . LYS A 1 216 ? 14.555 11.016 -3.564 1 96.56 216 LYS A CA 1
ATOM 1739 C C . LYS A 1 216 ? 13.969 11.039 -4.973 1 96.56 216 LYS A C 1
ATOM 1741 O O . LYS A 1 216 ? 14.531 10.445 -5.895 1 96.56 216 LYS A O 1
ATOM 1746 N N . GLN A 1 217 ? 12.836 11.766 -5.039 1 97.19 217 GLN A N 1
ATOM 1747 C CA . GLN A 1 217 ? 12.102 11.734 -6.297 1 97.19 217 GLN A CA 1
ATOM 1748 C C . GLN A 1 217 ? 11.961 10.305 -6.82 1 97.19 217 GLN A C 1
ATOM 1750 O O . GLN A 1 217 ? 12.32 10.023 -7.965 1 97.19 217 GLN A O 1
ATOM 1755 N N . MET A 1 218 ? 11.461 9.43 -5.965 1 97.12 218 MET A N 1
ATOM 1756 C CA . MET A 1 218 ? 11.352 8 -6.219 1 97.12 218 MET A CA 1
ATOM 1757 C C . MET A 1 218 ? 10.5 7.734 -7.457 1 97.12 218 MET A C 1
ATOM 1759 O O . MET A 1 218 ? 9.469 8.383 -7.664 1 97.12 218 MET A O 1
ATOM 1763 N N . ASP A 1 219 ? 10.961 6.836 -8.305 1 96.38 219 ASP A N 1
ATOM 1764 C CA . ASP A 1 219 ? 10.234 6.387 -9.484 1 96.38 219 ASP A CA 1
ATOM 1765 C C . ASP A 1 219 ? 9.953 4.887 -9.414 1 96.38 219 ASP A C 1
ATOM 1767 O O . ASP A 1 219 ? 10.492 4.188 -8.555 1 96.38 219 ASP A O 1
ATOM 1771 N N . TRP A 1 220 ? 9.062 4.434 -10.234 1 96.75 220 TRP A N 1
ATOM 1772 C CA . TRP A 1 220 ? 8.844 3 -10.391 1 96.75 220 TRP A CA 1
ATOM 1773 C C . TRP A 1 220 ? 10.07 2.326 -10.992 1 96.75 220 TRP A C 1
ATOM 1775 O O . TRP A 1 220 ? 10.836 2.963 -11.719 1 96.75 220 TRP A O 1
ATOM 1785 N N . PRO A 1 221 ? 10.25 1.025 -10.625 1 93.5 221 PRO A N 1
ATOM 1786 C CA . PRO A 1 221 ? 11.352 0.341 -11.312 1 93.5 221 PRO A CA 1
ATOM 1787 C C . PRO A 1 221 ? 11.164 0.309 -12.828 1 93.5 221 PRO A C 1
ATOM 1789 O O . PRO A 1 221 ? 10.031 0.194 -13.312 1 93.5 221 PRO A O 1
ATOM 1792 N N . SER A 1 222 ? 12.203 0.421 -13.562 1 88.81 222 SER A N 1
ATOM 1793 C CA . SER A 1 222 ? 12.172 0.329 -15.016 1 88.81 222 SER A CA 1
ATOM 1794 C C . SER A 1 222 ? 12.023 -1.118 -15.477 1 88.81 222 SER A C 1
ATOM 1796 O O . SER A 1 222 ? 12.93 -1.933 -15.289 1 88.81 222 SER A O 1
ATOM 1798 N N . LEU A 1 223 ? 10.828 -1.438 -15.875 1 90.25 223 LEU A N 1
ATOM 1799 C CA . LEU A 1 223 ? 10.555 -2.789 -16.344 1 90.25 223 LEU A CA 1
ATOM 1800 C C . LEU A 1 223 ? 10.273 -2.789 -17.844 1 90.25 223 LEU A C 1
ATOM 1802 O O . LEU A 1 223 ? 9.109 -2.715 -18.266 1 90.25 223 LEU A O 1
ATOM 1806 N N . GLY A 1 224 ? 11.352 -2.898 -18.797 1 69.56 224 GLY A N 1
ATOM 1807 C CA . GLY A 1 224 ? 11.266 -3.1 -20.234 1 69.56 224 GLY A CA 1
ATOM 1808 C C . GLY A 1 224 ? 10.547 -1.97 -20.953 1 69.56 224 GLY A C 1
ATOM 1809 O O . GLY A 1 224 ? 9.914 -2.188 -21.984 1 69.56 224 GLY A O 1
ATOM 1810 N N . GLY A 1 225 ? 10.602 -0.682 -20.625 1 58.22 225 GLY A N 1
ATOM 1811 C CA . GLY A 1 225 ? 10.188 0.471 -21.422 1 58.22 225 GLY A CA 1
ATOM 1812 C C . GLY A 1 225 ? 8.891 1.086 -20.938 1 58.22 225 GLY A C 1
ATOM 1813 O O . GLY A 1 225 ? 8.414 2.072 -21.5 1 58.22 225 GLY A O 1
ATOM 1814 N N . MET A 1 226 ? 8.234 0.266 -20.078 1 45.16 226 MET A N 1
ATOM 1815 C CA . MET A 1 226 ? 7.031 0.971 -19.656 1 45.16 226 MET A CA 1
ATOM 1816 C C . MET A 1 226 ? 7.273 1.753 -18.375 1 45.16 226 MET A C 1
ATOM 1818 O O . MET A 1 226 ? 8.023 1.307 -17.5 1 45.16 226 MET A O 1
ATOM 1822 N N . MET B 1 1 ? -11.594 -8.32 -26.984 1 75.44 1 MET B N 1
ATOM 1823 C CA . MET B 1 1 ? -10.32 -8.477 -26.281 1 75.44 1 MET B CA 1
ATOM 1824 C C . MET B 1 1 ? -10.383 -9.641 -25.297 1 75.44 1 MET B C 1
ATOM 1826 O O . MET B 1 1 ? -11.469 -10.031 -24.859 1 75.44 1 MET B O 1
ATOM 1830 N N . SER B 1 2 ? -9.234 -10.43 -25.266 1 90.31 2 SER B N 1
ATOM 1831 C CA . SER B 1 2 ? -9.102 -11.641 -24.469 1 90.31 2 SER B CA 1
ATOM 1832 C C . SER B 1 2 ? -8.102 -11.445 -23.328 1 90.31 2 SER B C 1
ATOM 1834 O O . SER B 1 2 ? -7.418 -10.422 -23.266 1 90.31 2 SER B O 1
ATOM 1836 N N . ALA B 1 3 ? -8.219 -12.281 -22.328 1 94.69 3 ALA B N 1
ATOM 1837 C CA . ALA B 1 3 ? -7.199 -12.305 -21.281 1 94.69 3 ALA B CA 1
ATOM 1838 C C . ALA B 1 3 ? -5.797 -12.336 -21.891 1 94.69 3 ALA B C 1
ATOM 1840 O O . ALA B 1 3 ? -4.867 -11.75 -21.328 1 94.69 3 ALA B O 1
ATOM 1841 N N . GLN B 1 4 ? -5.652 -12.93 -23.047 1 96.38 4 GLN B N 1
ATOM 1842 C CA . GLN B 1 4 ? -4.367 -13 -23.734 1 96.38 4 GLN B CA 1
ATOM 1843 C C . GLN B 1 4 ? -3.865 -11.609 -24.109 1 96.38 4 GLN B C 1
ATOM 1845 O O . GLN B 1 4 ? -2.66 -11.359 -24.109 1 96.38 4 GLN B O 1
ATOM 1850 N N . GLN B 1 5 ? -4.766 -10.797 -24.453 1 96.69 5 GLN B N 1
ATOM 1851 C CA . GLN B 1 5 ? -4.379 -9.438 -24.812 1 96.69 5 GLN B CA 1
ATOM 1852 C C . GLN B 1 5 ? -3.818 -8.695 -23.594 1 96.69 5 GLN B C 1
ATOM 1854 O O . GLN B 1 5 ? -2.91 -7.875 -23.734 1 96.69 5 GLN B O 1
ATOM 1859 N N . LEU B 1 6 ? -4.422 -8.922 -22.422 1 97.81 6 LEU B N 1
ATOM 1860 C CA . LEU B 1 6 ? -3.85 -8.352 -21.203 1 97.81 6 LEU B CA 1
ATOM 1861 C C . LEU B 1 6 ? -2.393 -8.773 -21.031 1 97.81 6 LEU B C 1
ATOM 1863 O O . LEU B 1 6 ? -1.53 -7.941 -20.75 1 97.81 6 LEU B O 1
ATOM 1867 N N . TRP B 1 7 ? -2.166 -10.055 -21.25 1 98 7 TRP B N 1
ATOM 1868 C CA . TRP B 1 7 ? -0.825 -10.617 -21.125 1 98 7 TRP B CA 1
ATOM 1869 C C . TRP B 1 7 ? 0.114 -10.008 -22.172 1 98 7 TRP B C 1
ATOM 1871 O O . TRP B 1 7 ? 1.217 -9.57 -21.828 1 98 7 TRP B O 1
ATOM 1881 N N . ASP B 1 8 ? -0.301 -9.938 -23.406 1 97.62 8 ASP B N 1
ATOM 1882 C CA . ASP B 1 8 ? 0.53 -9.453 -24.5 1 97.62 8 ASP B CA 1
ATOM 1883 C C . ASP B 1 8 ? 0.95 -8.008 -24.266 1 97.62 8 ASP B C 1
ATOM 1885 O O . ASP B 1 8 ? 2.086 -7.625 -24.562 1 97.62 8 ASP B O 1
ATOM 1889 N N . ASN B 1 9 ? -0.019 -7.266 -23.781 1 96.5 9 ASN B N 1
ATOM 1890 C CA . ASN B 1 9 ? 0.258 -5.855 -23.516 1 96.5 9 ASN B CA 1
ATOM 1891 C C . ASN B 1 9 ? 1.253 -5.688 -22.359 1 96.5 9 ASN B C 1
ATOM 1893 O O . ASN B 1 9 ? 1.88 -4.633 -22.234 1 96.5 9 ASN B O 1
ATOM 1897 N N . ALA B 1 10 ? 1.423 -6.715 -21.531 1 96.94 10 ALA B N 1
ATOM 1898 C CA . ALA B 1 10 ? 2.309 -6.645 -20.375 1 96.94 10 ALA B CA 1
ATOM 1899 C C . ALA B 1 10 ? 3.584 -7.449 -20.609 1 96.94 10 ALA B C 1
ATOM 1901 O O . ALA B 1 10 ? 4.426 -7.562 -19.719 1 96.94 10 ALA B O 1
ATOM 1902 N N . LEU B 1 11 ? 3.777 -7.969 -21.766 1 96.31 11 LEU B N 1
ATOM 1903 C CA . LEU B 1 11 ? 4.824 -8.945 -22.062 1 96.31 11 LEU B CA 1
ATOM 1904 C C . LEU B 1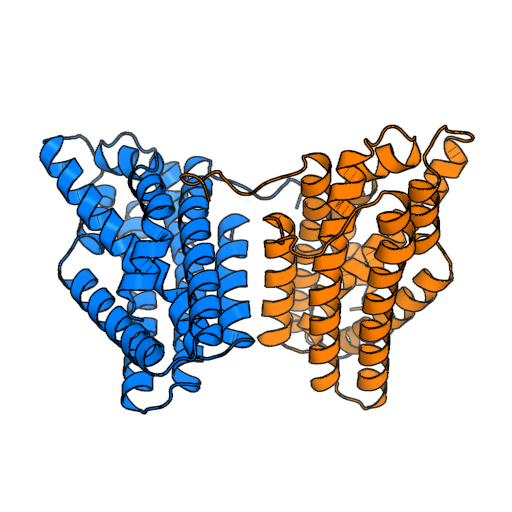 11 ? 6.207 -8.344 -21.812 1 96.31 11 LEU B C 1
ATOM 1906 O O . LEU B 1 11 ? 7.105 -9.039 -21.328 1 96.31 11 LEU B O 1
ATOM 1910 N N . SER B 1 12 ? 6.414 -7.09 -22.141 1 95.38 12 SER B N 1
ATOM 1911 C CA . SER B 1 12 ? 7.715 -6.457 -21.969 1 95.38 12 SER B CA 1
ATOM 1912 C C . SER B 1 12 ? 8.109 -6.43 -20.484 1 95.38 12 SER B C 1
ATOM 1914 O O . SER B 1 12 ? 9.266 -6.68 -20.141 1 95.38 12 SER B O 1
ATOM 1916 N N . MET B 1 13 ? 7.172 -6.129 -19.625 1 95.5 13 MET B N 1
ATOM 1917 C CA . MET B 1 13 ? 7.414 -6.109 -18.188 1 95.5 13 MET B CA 1
ATOM 1918 C C . MET B 1 13 ? 7.637 -7.52 -17.656 1 95.5 13 MET B C 1
ATOM 1920 O O . MET B 1 13 ? 8.539 -7.746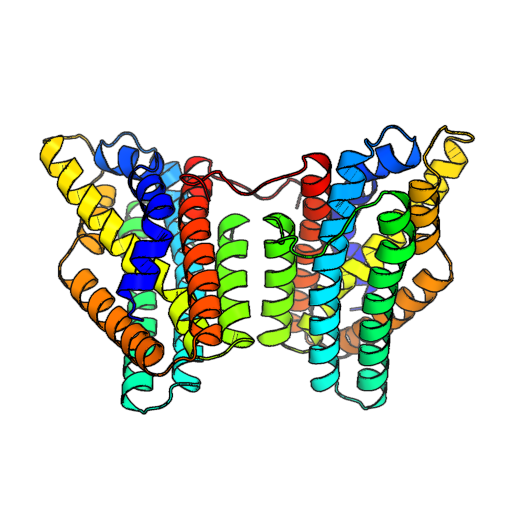 -16.859 1 95.5 13 MET B O 1
ATOM 1924 N N . ILE B 1 14 ? 6.84 -8.453 -18.156 1 96.94 14 ILE B N 1
ATOM 1925 C CA . ILE B 1 14 ? 6.887 -9.828 -17.672 1 96.94 14 ILE B CA 1
ATOM 1926 C C . ILE B 1 14 ? 8.219 -10.469 -18.078 1 96.94 14 ILE B C 1
ATOM 1928 O O . ILE B 1 14 ? 8.789 -11.25 -17.328 1 96.94 14 ILE B O 1
ATOM 1932 N N . SER B 1 15 ? 8.734 -10.07 -19.203 1 96.19 15 SER B N 1
ATOM 1933 C CA . SER B 1 15 ? 9.992 -10.602 -19.703 1 96.19 15 SER B CA 1
ATOM 1934 C C . SER B 1 15 ? 11.164 -10.18 -18.812 1 96.19 15 SER B C 1
ATOM 1936 O O . SER B 1 15 ? 12.141 -10.922 -18.688 1 96.19 15 SER B O 1
ATOM 1938 N N . VAL B 1 16 ? 11.039 -9.008 -18.25 1 96.44 16 VAL B N 1
ATOM 1939 C CA . VAL B 1 16 ? 12.055 -8.562 -17.297 1 96.44 16 VAL B CA 1
ATOM 1940 C C . VAL B 1 16 ? 11.938 -9.359 -16.016 1 96.44 16 VAL B C 1
ATOM 1942 O O . VAL B 1 16 ? 12.945 -9.805 -15.461 1 96.44 16 VAL B O 1
ATOM 1945 N N . THR B 1 17 ? 10.758 -9.578 -15.594 1 96.25 17 THR B N 1
ATOM 1946 C CA . THR B 1 17 ? 10.469 -10.234 -14.32 1 96.25 17 THR B CA 1
ATOM 1947 C C . THR B 1 17 ? 10.914 -11.695 -14.352 1 96.25 17 THR B C 1
ATOM 1949 O O . THR B 1 17 ? 11.398 -12.219 -13.352 1 96.25 17 THR B O 1
ATOM 1952 N N . GLU B 1 18 ? 10.766 -12.391 -15.531 1 95.88 18 GLU B N 1
ATOM 1953 C CA . GLU B 1 18 ? 11.078 -13.82 -15.586 1 95.88 18 GLU B CA 1
ATOM 1954 C C . GLU B 1 18 ? 12.578 -14.062 -15.445 1 95.88 18 GLU B C 1
ATOM 1956 O O . GLU B 1 18 ? 13 -15.188 -15.148 1 95.88 18 GLU B O 1
ATOM 1961 N N . LYS B 1 19 ? 13.375 -12.969 -15.547 1 96.06 19 LYS B N 1
ATOM 1962 C CA . LYS B 1 19 ? 14.828 -13.07 -15.422 1 96.06 19 LYS B CA 1
ATOM 1963 C C . LYS B 1 19 ? 15.312 -12.438 -14.125 1 96.06 19 LYS B C 1
ATOM 1965 O O . LYS B 1 19 ? 16.5 -12.133 -13.977 1 96.06 19 LYS B O 1
ATOM 1970 N N . HIS B 1 20 ? 14.375 -12.195 -13.266 1 97.31 20 HIS B N 1
ATOM 1971 C CA . HIS B 1 20 ? 14.734 -11.57 -11.992 1 97.31 20 HIS B CA 1
ATOM 1972 C C . HIS B 1 20 ? 15.836 -12.352 -11.281 1 97.31 20 HIS B C 1
ATOM 1974 O O . HIS B 1 20 ? 15.781 -13.586 -11.219 1 97.31 20 HIS B O 1
ATOM 1980 N N . ASP B 1 21 ? 16.781 -11.656 -10.672 1 97.44 21 ASP B N 1
ATOM 1981 C CA . ASP B 1 21 ? 17.953 -12.258 -10.039 1 97.44 21 ASP B CA 1
ATOM 1982 C C . ASP B 1 21 ? 17.531 -13.242 -8.953 1 97.44 21 ASP B C 1
ATOM 1984 O O . ASP B 1 21 ? 18.172 -14.289 -8.773 1 97.44 21 ASP B O 1
ATOM 1988 N N . PHE B 1 22 ? 16.531 -12.93 -8.203 1 98.19 22 PHE B N 1
ATOM 1989 C CA . PHE B 1 22 ? 16.047 -13.797 -7.137 1 98.19 22 PHE B CA 1
ATOM 1990 C C . PHE B 1 22 ? 15.633 -15.156 -7.688 1 98.19 22 PHE B C 1
ATOM 1992 O O . PHE B 1 22 ? 15.945 -16.188 -7.098 1 98.19 22 PHE B O 1
ATOM 1999 N N . LEU B 1 23 ? 14.922 -15.156 -8.789 1 97.81 23 LEU B N 1
ATOM 2000 C CA . LEU B 1 23 ? 14.414 -16.375 -9.406 1 97.81 23 LEU B CA 1
ATOM 2001 C C . LEU B 1 23 ? 15.539 -17.188 -10.031 1 97.81 23 LEU B C 1
ATOM 2003 O O . LEU B 1 23 ? 15.602 -18.406 -9.867 1 97.81 23 LEU B O 1
ATOM 2007 N N . VAL B 1 24 ? 16.422 -16.5 -10.742 1 97.38 24 VAL B N 1
ATOM 2008 C CA . VAL B 1 24 ? 17.562 -17.172 -11.367 1 97.38 24 VAL B CA 1
ATOM 2009 C C . VAL B 1 24 ? 18.453 -17.797 -10.297 1 97.38 24 VAL B C 1
ATOM 2011 O O . VAL B 1 24 ? 18.875 -18.953 -10.43 1 97.38 24 VAL B O 1
ATOM 2014 N N . ALA B 1 25 ? 18.703 -17.047 -9.211 1 97.56 25 ALA B N 1
ATOM 2015 C CA . ALA B 1 25 ? 19.531 -17.531 -8.117 1 97.56 25 ALA B CA 1
ATOM 2016 C C . ALA B 1 25 ? 18.891 -18.75 -7.441 1 97.56 25 ALA B C 1
ATOM 2018 O O . ALA B 1 25 ? 19.594 -19.625 -6.953 1 97.56 25 ALA B O 1
ATOM 2019 N N . MET B 1 26 ? 17.594 -18.75 -7.402 1 96.06 26 MET B N 1
ATOM 2020 C CA . MET B 1 26 ? 16.906 -19.922 -6.867 1 96.06 26 MET B CA 1
ATOM 2021 C C . MET B 1 26 ? 17.219 -21.172 -7.703 1 96.06 26 MET B C 1
ATOM 2023 O O . MET B 1 26 ? 17.438 -22.25 -7.16 1 96.06 26 MET B O 1
ATOM 2027 N N . VAL B 1 27 ? 17.234 -21.031 -9.031 1 97 27 VAL B N 1
ATOM 2028 C CA . VAL B 1 27 ? 17.422 -22.156 -9.945 1 97 27 VAL B CA 1
ATOM 2029 C C . VAL B 1 27 ? 18.875 -22.609 -9.891 1 97 27 VAL B C 1
ATOM 2031 O O . VAL B 1 27 ? 19.156 -23.812 -9.891 1 97 27 VAL B O 1
ATOM 2034 N N . ASP B 1 28 ? 19.797 -21.672 -9.844 1 96 28 ASP B N 1
ATOM 2035 C CA . ASP B 1 28 ? 21.188 -22.078 -9.93 1 96 28 ASP B CA 1
ATOM 2036 C C . ASP B 1 28 ? 21.766 -22.359 -8.547 1 96 28 ASP B C 1
ATOM 2038 O O . ASP B 1 28 ? 22.938 -22.703 -8.414 1 96 28 ASP B O 1
ATOM 2042 N N . GLY B 1 29 ? 20.953 -22.188 -7.488 1 94.75 29 GLY B N 1
ATOM 2043 C CA . GLY B 1 29 ? 21.312 -22.625 -6.148 1 94.75 29 GLY B CA 1
ATOM 2044 C C . GLY B 1 29 ? 22.141 -21.594 -5.398 1 94.75 29 GLY B C 1
ATOM 2045 O O . GLY B 1 29 ? 22.656 -21.859 -4.309 1 94.75 29 GLY B O 1
ATOM 2046 N N . THR B 1 30 ? 22.234 -20.375 -5.922 1 96 30 THR B N 1
ATOM 2047 C CA . THR B 1 30 ? 23.078 -19.375 -5.289 1 96 30 THR B CA 1
ATOM 2048 C C . THR B 1 30 ? 22.25 -18.453 -4.391 1 96 30 THR B C 1
ATOM 2050 O O . THR B 1 30 ? 22.797 -17.641 -3.654 1 96 30 THR B O 1
ATOM 2053 N N . LEU B 1 31 ? 20.922 -18.641 -4.422 1 96.38 31 LEU B N 1
ATOM 2054 C CA . LEU B 1 31 ? 20.078 -17.828 -3.561 1 96.38 31 LEU B CA 1
ATOM 2055 C C . LEU B 1 31 ? 20.328 -18.141 -2.09 1 96.38 31 LEU B C 1
ATOM 2057 O O . LEU B 1 31 ? 20.391 -19.312 -1.704 1 96.38 31 LEU B O 1
ATOM 2061 N N . SER B 1 32 ? 20.531 -17.109 -1.293 1 94.31 32 SER B N 1
ATOM 2062 C CA . SER B 1 32 ? 20.719 -17.344 0.134 1 94.31 32 SER B CA 1
ATOM 2063 C C . SER B 1 32 ? 19.453 -17.906 0.771 1 94.31 32 SER B C 1
ATOM 2065 O O . SER B 1 32 ? 18.344 -17.531 0.399 1 94.31 32 SER B O 1
ATOM 2067 N N . ASN B 1 33 ? 19.594 -18.75 1.766 1 90.62 33 ASN B N 1
ATOM 2068 C CA . ASN B 1 33 ? 18.469 -19.297 2.51 1 90.62 33 ASN B CA 1
ATOM 2069 C C . ASN B 1 33 ? 17.672 -18.188 3.207 1 90.62 33 ASN B C 1
ATOM 2071 O O . ASN B 1 33 ? 16.453 -18.266 3.312 1 90.62 33 ASN B O 1
ATOM 2075 N N . ASP B 1 34 ? 18.391 -17.234 3.676 1 92.81 34 ASP B N 1
ATOM 2076 C CA . ASP B 1 34 ? 17.75 -16.141 4.406 1 92.81 34 ASP B CA 1
ATOM 2077 C C . ASP B 1 34 ? 16.797 -15.367 3.504 1 92.81 34 ASP B C 1
ATOM 2079 O O . ASP B 1 34 ? 15.711 -14.977 3.932 1 92.81 34 ASP B O 1
ATOM 2083 N N . SER B 1 35 ? 17.203 -15.109 2.271 1 94.81 35 SER B N 1
ATOM 2084 C CA . SER B 1 35 ? 16.344 -14.406 1.323 1 94.81 35 SER B CA 1
ATOM 2085 C C . SER B 1 35 ? 15.094 -15.227 0.994 1 94.81 35 SER B C 1
ATOM 2087 O O . SER B 1 35 ? 14 -14.68 0.875 1 94.81 35 SER B O 1
ATOM 2089 N N . PHE B 1 36 ? 15.312 -16.484 0.858 1 93 36 PHE B N 1
ATOM 2090 C CA . PHE B 1 36 ? 14.18 -17.344 0.554 1 93 36 PHE B CA 1
ATOM 2091 C C . PHE B 1 36 ? 13.227 -17.422 1.741 1 93 36 PHE B C 1
ATOM 2093 O O . PHE B 1 36 ? 12.008 -17.375 1.57 1 93 36 PHE B O 1
ATOM 2100 N N . LYS B 1 37 ? 13.797 -17.594 2.891 1 91.56 37 LYS B N 1
ATOM 2101 C CA . LYS B 1 37 ? 12.969 -17.609 4.094 1 91.56 37 LYS B CA 1
ATOM 2102 C C . LYS B 1 37 ? 12.156 -16.328 4.23 1 91.56 37 LYS B C 1
ATOM 2104 O O . LYS B 1 37 ? 10.969 -16.375 4.559 1 91.56 37 LYS B O 1
ATOM 2109 N N . TYR B 1 38 ? 12.828 -15.219 4.016 1 94.25 38 TYR B N 1
ATOM 2110 C CA . TYR B 1 38 ? 12.141 -13.93 4 1 94.25 38 TYR B CA 1
ATOM 2111 C C . TYR B 1 38 ? 10.969 -13.953 3.021 1 94.25 38 TYR B C 1
ATOM 2113 O O . TYR B 1 38 ? 9.852 -13.547 3.369 1 94.25 38 TYR B O 1
ATOM 2121 N N . TYR B 1 39 ? 11.227 -14.445 1.868 1 95.31 39 TYR B N 1
ATOM 2122 C CA . TYR B 1 39 ? 10.227 -14.492 0.808 1 95.31 39 TYR B CA 1
ATOM 2123 C C . TYR B 1 39 ? 9.023 -15.336 1.227 1 95.31 39 TYR B C 1
ATOM 2125 O O . TYR B 1 39 ? 7.879 -14.906 1.079 1 95.31 39 TYR B O 1
ATOM 2133 N N . VAL B 1 40 ? 9.305 -16.469 1.732 1 92.75 40 VAL B N 1
ATOM 2134 C CA . VAL B 1 40 ? 8.242 -17.422 2.045 1 92.75 40 VAL B CA 1
ATOM 2135 C C . VAL B 1 40 ? 7.344 -16.844 3.135 1 92.75 40 VAL B C 1
ATOM 2137 O O . VAL B 1 40 ? 6.121 -17.016 3.09 1 92.75 40 VAL B O 1
ATOM 2140 N N . VAL B 1 41 ? 7.91 -16.234 4.105 1 93.25 41 VAL B N 1
ATOM 2141 C CA . VAL B 1 41 ? 7.125 -15.609 5.164 1 93.25 41 VAL B CA 1
ATOM 2142 C C . VAL B 1 41 ? 6.238 -14.516 4.57 1 93.25 41 VAL B C 1
ATOM 2144 O O . VAL B 1 41 ? 5.043 -14.453 4.863 1 93.25 41 VAL B O 1
ATOM 2147 N N . GLN B 1 42 ? 6.797 -13.672 3.73 1 96.06 42 GLN B N 1
ATOM 2148 C CA . GLN B 1 42 ? 6.039 -12.602 3.105 1 96.06 42 GLN B CA 1
ATOM 2149 C C . GLN B 1 42 ? 4.984 -13.148 2.152 1 96.06 42 GLN B C 1
ATOM 2151 O O . GLN B 1 42 ? 3.898 -12.578 2.02 1 96.06 42 GLN B O 1
ATOM 2156 N N . ASP B 1 43 ? 5.328 -14.227 1.473 1 94.88 43 ASP B N 1
ATOM 2157 C CA . ASP B 1 43 ? 4.375 -14.859 0.566 1 94.88 43 ASP B CA 1
ATOM 2158 C C . ASP B 1 43 ? 3.174 -15.406 1.33 1 94.88 43 ASP B C 1
ATOM 2160 O O . ASP B 1 43 ? 2.041 -15.336 0.848 1 94.88 43 ASP B O 1
ATOM 2164 N N . ALA B 1 44 ? 3.443 -15.992 2.486 1 93 44 ALA B N 1
ATOM 2165 C CA . ALA B 1 44 ? 2.348 -16.469 3.322 1 93 44 ALA B CA 1
ATOM 2166 C C . ALA B 1 44 ? 1.398 -15.336 3.693 1 93 44 ALA B C 1
ATOM 2168 O O . ALA B 1 44 ? 0.177 -15.5 3.646 1 93 44 ALA B O 1
ATOM 2169 N N . LEU B 1 45 ? 1.949 -14.227 4.082 1 95.12 45 LEU B N 1
ATOM 2170 C CA . LEU B 1 45 ? 1.144 -13.062 4.434 1 95.12 45 LEU B CA 1
ATOM 2171 C C . LEU B 1 45 ? 0.375 -12.547 3.221 1 95.12 45 LEU B C 1
ATOM 2173 O O . LEU B 1 45 ? -0.791 -12.164 3.338 1 95.12 45 LEU B O 1
ATOM 2177 N N . TYR B 1 46 ? 1.044 -12.547 2.1 1 97.12 46 TYR B N 1
ATOM 2178 C CA . TYR B 1 46 ? 0.398 -12.156 0.853 1 97.12 46 TYR B CA 1
ATOM 2179 C C . TYR B 1 46 ? -0.803 -13.047 0.555 1 97.12 46 TYR B C 1
ATOM 2181 O O . TYR B 1 46 ? -1.876 -12.555 0.2 1 97.12 46 TYR B O 1
ATOM 2189 N N . LEU B 1 47 ? -0.619 -14.336 0.679 1 96.25 47 LEU B N 1
ATOM 2190 C CA . LEU B 1 47 ? -1.638 -15.305 0.29 1 96.25 47 LEU B CA 1
ATOM 2191 C C . LEU B 1 47 ? -2.863 -15.195 1.192 1 96.25 47 LEU B C 1
ATOM 2193 O O . LEU B 1 47 ? -3.986 -15.461 0.756 1 96.25 47 LEU B O 1
ATOM 2197 N N . ASP B 1 48 ? -2.65 -14.75 2.4 1 94.56 48 ASP B N 1
ATOM 2198 C CA . ASP B 1 48 ? -3.785 -14.508 3.285 1 94.56 48 ASP B CA 1
ATOM 2199 C C . ASP B 1 48 ? -4.703 -13.43 2.715 1 94.56 48 ASP B C 1
ATOM 2201 O O . ASP B 1 48 ? -5.918 -13.617 2.645 1 94.56 48 ASP B O 1
ATOM 2205 N N . ASP B 1 49 ? -4.145 -12.328 2.377 1 97.31 49 ASP B N 1
ATOM 2206 C CA . ASP B 1 49 ? -4.922 -11.242 1.795 1 97.31 49 ASP B CA 1
ATOM 2207 C C . ASP B 1 49 ? -5.461 -11.625 0.42 1 97.31 49 ASP B C 1
ATOM 2209 O O . ASP B 1 49 ? -6.562 -11.211 0.043 1 97.31 49 ASP B O 1
ATOM 2213 N N . PHE B 1 50 ? -4.664 -12.406 -0.35 1 98.25 50 PHE B N 1
ATOM 2214 C CA . PHE B 1 50 ? -5.078 -12.867 -1.668 1 98.25 50 PHE B CA 1
ATOM 2215 C C . PHE B 1 50 ? -6.344 -13.711 -1.571 1 98.25 50 PHE B C 1
ATOM 2217 O O . PHE B 1 50 ? -7.293 -13.508 -2.332 1 98.25 50 PHE B O 1
ATOM 2224 N N . ALA B 1 51 ? -6.344 -14.578 -0.615 1 97.88 51 ALA B N 1
ATOM 2225 C CA . ALA B 1 51 ? -7.516 -15.422 -0.387 1 97.88 51 ALA B CA 1
ATOM 2226 C C . ALA B 1 51 ? -8.727 -14.578 -0.013 1 97.88 51 ALA B C 1
ATOM 2228 O O . ALA B 1 51 ? -9.844 -14.836 -0.479 1 97.88 51 ALA B O 1
ATOM 2229 N N . ASP B 1 52 ? -8.508 -13.625 0.829 1 97.75 52 ASP B N 1
ATOM 2230 C CA . ASP B 1 52 ? -9.586 -12.727 1.212 1 97.75 52 ASP B CA 1
ATOM 2231 C C . ASP B 1 52 ? -10.164 -12.008 -0.007 1 97.75 52 ASP B C 1
ATOM 2233 O O . ASP B 1 52 ? -11.383 -11.844 -0.126 1 97.75 52 ASP B O 1
ATOM 2237 N N . CYS B 1 53 ? -9.305 -11.539 -0.909 1 98.69 53 CYS B N 1
ATOM 2238 C CA . CYS B 1 53 ? -9.742 -10.883 -2.135 1 98.69 53 CYS B CA 1
ATOM 2239 C C . CYS B 1 53 ? -10.586 -11.82 -2.99 1 98.69 53 CYS B C 1
ATOM 2241 O O . CYS B 1 53 ? -11.625 -11.422 -3.521 1 98.69 53 CYS B O 1
ATOM 2243 N N . LEU B 1 54 ? -10.148 -13.023 -3.1 1 98.75 54 LEU B N 1
ATOM 2244 C CA . LEU B 1 54 ? -10.883 -14.008 -3.887 1 98.75 54 LEU B CA 1
ATOM 2245 C C . LEU B 1 54 ? -12.266 -14.25 -3.299 1 98.75 54 LEU B C 1
ATOM 2247 O O . LEU B 1 54 ? -13.25 -14.367 -4.035 1 98.75 54 LEU B O 1
ATOM 2251 N N . ARG B 1 55 ? -12.344 -14.336 -2.039 1 98.31 55 ARG B N 1
ATOM 2252 C CA . ARG B 1 55 ? -13.633 -14.531 -1.391 1 98.31 55 ARG B CA 1
ATOM 2253 C C . ARG B 1 55 ? -14.555 -13.344 -1.645 1 98.31 55 ARG B C 1
ATOM 2255 O O . ARG B 1 55 ? -15.758 -13.516 -1.874 1 98.31 55 ARG B O 1
ATOM 2262 N N . ARG B 1 56 ? -14.023 -12.18 -1.534 1 98.12 56 ARG B N 1
ATOM 2263 C CA . ARG B 1 56 ? -14.82 -10.992 -1.808 1 98.12 56 ARG B CA 1
ATOM 2264 C C . ARG B 1 56 ? -15.32 -10.984 -3.248 1 98.12 56 ARG B C 1
ATOM 2266 O O . ARG B 1 56 ? -16.469 -10.617 -3.512 1 98.12 56 ARG B O 1
ATOM 2273 N N . LEU B 1 57 ? -14.477 -11.344 -4.188 1 98.62 57 LEU B N 1
ATOM 2274 C CA . LEU B 1 57 ? -14.891 -11.43 -5.582 1 98.62 57 LEU B CA 1
ATOM 2275 C C . LEU B 1 57 ? -15.977 -12.484 -5.762 1 98.62 57 LEU B C 1
ATOM 2277 O O . LEU B 1 57 ? -16.859 -12.336 -6.605 1 98.62 57 LEU B O 1
ATOM 2281 N N . ALA B 1 58 ? -15.867 -13.578 -4.965 1 98.62 58 ALA B N 1
ATOM 2282 C CA . ALA B 1 58 ? -16.891 -14.609 -5.02 1 98.62 58 ALA B CA 1
ATOM 2283 C C . ALA B 1 58 ? -18.266 -14.039 -4.652 1 98.62 58 ALA B C 1
ATOM 2285 O O . ALA B 1 58 ? -19.281 -14.43 -5.234 1 98.62 58 ALA B O 1
ATOM 2286 N N . GLU B 1 59 ? -18.297 -13.125 -3.721 1 97.19 59 GLU B N 1
ATOM 2287 C CA . GLU B 1 59 ? -19.531 -12.516 -3.256 1 97.19 59 GLU B CA 1
ATOM 2288 C C . GLU B 1 59 ? -20.172 -11.641 -4.34 1 97.19 59 GLU B C 1
ATOM 2290 O O . GLU B 1 59 ? -21.391 -11.492 -4.391 1 97.19 59 GLU B O 1
ATOM 2295 N N . SER B 1 60 ? -19.359 -11.102 -5.195 1 95.75 60 SER B N 1
ATOM 2296 C CA . SER B 1 60 ? -19.859 -10.195 -6.215 1 95.75 60 SER B CA 1
ATOM 2297 C C . SER B 1 60 ? -19.938 -10.883 -7.574 1 95.75 60 SER B C 1
ATOM 2299 O O . SER B 1 60 ? -20.188 -10.227 -8.594 1 95.75 60 SER B O 1
ATOM 2301 N N . ALA B 1 61 ? -19.734 -12.195 -7.621 1 96.31 61 ALA B N 1
ATOM 2302 C CA . ALA B 1 61 ? -19.734 -12.93 -8.875 1 96.31 61 ALA B CA 1
ATOM 2303 C C . ALA B 1 61 ? -21.109 -12.93 -9.531 1 96.31 61 ALA B C 1
ATOM 2305 O O . ALA B 1 61 ? -22.125 -12.938 -8.836 1 96.31 61 ALA B O 1
ATOM 2306 N N . GLY B 1 62 ? -21.156 -12.961 -10.82 1 92.88 62 GLY B N 1
ATOM 2307 C CA . GLY B 1 62 ? -22.391 -12.875 -11.57 1 92.88 62 GLY B CA 1
ATOM 2308 C C . GLY B 1 62 ? -23.141 -14.203 -11.641 1 92.88 62 GLY B C 1
ATOM 2309 O O . GLY B 1 62 ? -24.281 -14.25 -12.078 1 92.88 62 GLY B O 1
ATOM 2310 N N . SER B 1 63 ? -22.516 -15.297 -11.32 1 95.69 63 SER B N 1
ATOM 2311 C CA . SER B 1 63 ? -23.141 -16.625 -11.336 1 95.69 63 SER B CA 1
ATOM 2312 C C . SER B 1 63 ? -22.688 -17.453 -10.141 1 95.69 63 SER B C 1
ATOM 2314 O O . SER B 1 63 ? -21.609 -17.234 -9.594 1 95.69 63 SER B O 1
ATOM 2316 N N . GLU B 1 64 ? -23.516 -18.344 -9.812 1 96.88 64 GLU B N 1
ATOM 2317 C CA . GLU B 1 64 ? -23.203 -19.266 -8.727 1 96.88 64 GLU B CA 1
ATOM 2318 C C . GLU B 1 64 ? -21.969 -20.094 -9.062 1 96.88 64 GLU B C 1
ATOM 2320 O O . GLU B 1 64 ? -21.156 -20.391 -8.18 1 96.88 64 GLU B O 1
ATOM 2325 N N . GLU B 1 65 ? -21.844 -20.469 -10.234 1 97.06 65 GLU B N 1
ATOM 2326 C CA . GLU B 1 65 ? -20.703 -21.266 -10.672 1 97.06 65 GLU B CA 1
ATOM 2327 C C . GLU B 1 65 ? -19.406 -20.5 -10.516 1 97.06 65 GLU B C 1
ATOM 2329 O O . GLU B 1 65 ? -18.422 -21.031 -9.992 1 97.06 65 GLU B O 1
ATOM 2334 N N . ASP B 1 66 ? -19.469 -19.266 -10.953 1 97.12 66 ASP B N 1
ATOM 2335 C CA . ASP B 1 66 ? -18.281 -18.422 -10.82 1 97.12 66 ASP B CA 1
ATOM 2336 C C . ASP B 1 66 ? -17.953 -18.172 -9.352 1 97.12 66 ASP B C 1
ATOM 2338 O O . ASP B 1 66 ? -16.781 -18.141 -8.961 1 97.12 66 ASP B O 1
ATOM 2342 N N . SER B 1 67 ? -19 -17.953 -8.594 1 98.06 67 SER B N 1
ATOM 2343 C CA . SER B 1 67 ? -18.812 -17.766 -7.16 1 98.06 67 SER B CA 1
ATOM 2344 C C . SER B 1 67 ? -18.141 -18.969 -6.527 1 98.06 67 SER B C 1
ATOM 2346 O O . SER B 1 67 ? -17.203 -18.828 -5.746 1 98.06 67 SER B O 1
ATOM 2348 N N . LYS B 1 68 ? -18.562 -20.156 -6.906 1 97.88 68 LYS B N 1
ATOM 2349 C CA . LYS B 1 68 ? -18 -21.391 -6.383 1 97.88 68 LYS B CA 1
ATOM 2350 C C . LYS B 1 68 ? -16.547 -21.547 -6.801 1 97.88 68 LYS B C 1
ATOM 2352 O O . LYS B 1 68 ? -15.703 -21.984 -6.004 1 97.88 68 LYS B O 1
ATOM 2357 N N . ARG B 1 69 ? -16.234 -21.219 -7.992 1 97.5 69 ARG B N 1
ATOM 2358 C CA . ARG B 1 69 ? -14.859 -21.312 -8.492 1 97.5 69 ARG B CA 1
ATOM 2359 C C . ARG B 1 69 ? -13.938 -20.375 -7.715 1 97.5 69 ARG B C 1
ATOM 2361 O O . ARG B 1 69 ? -12.836 -20.766 -7.324 1 97.5 69 ARG B O 1
ATOM 2368 N N . LEU B 1 70 ? -14.438 -19.172 -7.523 1 98.56 70 LEU B N 1
ATOM 2369 C CA . LEU B 1 70 ? -13.641 -18.172 -6.816 1 98.56 70 LEU B CA 1
ATOM 2370 C C . LEU B 1 70 ? -13.406 -18.594 -5.371 1 98.56 70 LEU B C 1
ATOM 2372 O O . LEU B 1 70 ? -12.305 -18.406 -4.84 1 98.56 70 LEU B O 1
ATOM 2376 N N . LYS B 1 71 ? -14.367 -19.172 -4.766 1 98.25 71 LYS B N 1
ATOM 2377 C CA . LYS B 1 71 ? -14.195 -19.703 -3.414 1 98.25 71 LYS B CA 1
ATOM 2378 C C . LYS B 1 71 ? -13.188 -20.844 -3.393 1 98.25 71 LYS B C 1
ATOM 2380 O O . LYS B 1 71 ? -12.414 -20.984 -2.439 1 98.25 71 LYS B O 1
ATOM 2385 N N . ALA B 1 72 ? -13.242 -21.672 -4.371 1 97.5 72 ALA B N 1
ATOM 2386 C CA . ALA B 1 72 ? -12.289 -22.766 -4.473 1 97.5 72 ALA B CA 1
ATOM 2387 C C . ALA B 1 72 ? -10.859 -22.25 -4.625 1 97.5 72 ALA B C 1
ATOM 2389 O O . ALA B 1 72 ? -9.93 -22.812 -4.051 1 97.5 72 ALA B O 1
ATOM 2390 N N . PHE B 1 73 ? -10.711 -21.172 -5.438 1 97.44 73 PHE B N 1
ATOM 2391 C CA . PHE B 1 73 ? -9.398 -20.547 -5.566 1 97.44 73 PHE B CA 1
ATOM 2392 C C . PHE B 1 73 ? -8.914 -20.016 -4.223 1 97.44 73 PHE B C 1
ATOM 2394 O O . PHE B 1 73 ? -7.727 -20.125 -3.9 1 97.44 73 PHE B O 1
ATOM 2401 N N . ALA B 1 74 ? -9.82 -19.391 -3.457 1 97.5 74 ALA B N 1
ATOM 2402 C CA . ALA B 1 74 ? -9.469 -18.875 -2.135 1 97.5 74 ALA B CA 1
ATOM 2403 C C . ALA B 1 74 ? -8.977 -20 -1.222 1 97.5 74 ALA B C 1
ATOM 2405 O O . ALA B 1 74 ? -7.973 -19.844 -0.527 1 97.5 74 ALA B O 1
ATOM 2406 N N . THR B 1 75 ? -9.664 -21.125 -1.285 1 95.19 75 THR B N 1
ATOM 2407 C CA . THR B 1 75 ? -9.281 -22.281 -0.495 1 95.19 75 THR B CA 1
ATOM 2408 C C . THR B 1 75 ? -7.922 -22.812 -0.942 1 95.19 75 THR B C 1
ATOM 2410 O O . THR B 1 75 ? -7.098 -23.203 -0.111 1 95.19 75 THR B O 1
ATOM 2413 N N . GLY B 1 76 ? -7.754 -22.875 -2.178 1 91.94 76 GLY B N 1
ATOM 2414 C CA . GLY B 1 76 ? -6.469 -23.281 -2.717 1 91.94 76 GLY B CA 1
ATOM 2415 C C . GLY B 1 76 ? -5.32 -22.406 -2.264 1 91.94 76 GLY B C 1
ATOM 2416 O O . GLY B 1 76 ? -4.23 -22.891 -1.963 1 91.94 76 GLY B O 1
ATOM 2417 N N . ALA B 1 77 ? -5.516 -21.062 -2.301 1 90.75 77 ALA B N 1
ATOM 2418 C CA . ALA B 1 77 ? -4.504 -20.125 -1.826 1 90.75 77 ALA B CA 1
ATOM 2419 C C . ALA B 1 77 ? -4.156 -20.391 -0.364 1 90.75 77 ALA B C 1
ATOM 2421 O O . ALA B 1 77 ? -2.988 -20.312 0.027 1 90.75 77 ALA B O 1
ATOM 2422 N N . GLU B 1 78 ? -5.109 -20.688 0.42 1 88.12 78 GLU B N 1
ATOM 2423 C CA . GLU B 1 78 ? -4.902 -21 1.829 1 88.12 78 GLU B CA 1
ATOM 2424 C C . GLU B 1 78 ? -4.109 -22.297 1.987 1 88.12 78 GLU B C 1
ATOM 2426 O O . GLU B 1 78 ? -3.25 -22.406 2.865 1 88.12 78 GLU B O 1
ATOM 2431 N N . GLU B 1 79 ? -4.441 -23.219 1.201 1 84.12 79 GLU B N 1
ATOM 2432 C CA . GLU B 1 79 ? -3.732 -24.484 1.229 1 84.12 79 GLU B CA 1
ATOM 2433 C C . GLU B 1 79 ? -2.275 -24.312 0.809 1 84.12 79 GLU B C 1
ATOM 2435 O O . GLU B 1 79 ? -1.383 -24.953 1.367 1 84.12 79 GLU B O 1
ATOM 2440 N N . ALA B 1 80 ? -2.092 -23.531 -0.261 1 80.94 80 ALA B N 1
ATOM 2441 C CA . ALA B 1 80 ? -0.728 -23.219 -0.677 1 80.94 80 ALA B CA 1
ATOM 2442 C C . ALA B 1 80 ? 0.058 -22.578 0.46 1 80.94 80 ALA B C 1
ATOM 2444 O O . ALA B 1 80 ? 1.229 -22.891 0.676 1 80.94 80 ALA B O 1
ATOM 2445 N N . GLU B 1 81 ? -0.539 -21.641 1.081 1 78.31 81 GLU B N 1
ATOM 2446 C CA . GLU B 1 81 ? 0.081 -21.016 2.244 1 78.31 81 GLU B CA 1
ATOM 2447 C C . GLU B 1 81 ? 0.453 -22.062 3.299 1 78.31 81 GLU B C 1
ATOM 2449 O O . GLU B 1 81 ? 1.557 -22.031 3.846 1 78.31 81 GLU B O 1
ATOM 2454 N N . MET B 1 82 ? -0.435 -22.969 3.572 1 77 82 MET B N 1
ATOM 2455 C CA . MET B 1 82 ? -0.213 -24.016 4.559 1 77 82 MET B CA 1
ATOM 2456 C C . MET B 1 82 ? 0.916 -24.938 4.117 1 77 82 MET B C 1
ATOM 2458 O O . MET B 1 82 ? 1.704 -25.406 4.945 1 77 82 MET B O 1
ATOM 2462 N N . ALA B 1 83 ? 0.897 -25.25 2.873 1 74.31 83 ALA B N 1
ATOM 2463 C CA . ALA B 1 83 ? 1.965 -26.078 2.338 1 74.31 83 ALA B CA 1
ATOM 2464 C C . ALA B 1 83 ? 3.326 -25.422 2.514 1 74.31 83 ALA B C 1
ATOM 2466 O O . ALA B 1 83 ? 4.312 -26.078 2.846 1 74.31 83 ALA B O 1
ATOM 2467 N N . LEU B 1 84 ? 3.375 -24.141 2.195 1 74.56 84 LEU B N 1
ATOM 2468 C CA . LEU B 1 84 ? 4.598 -23.391 2.461 1 74.56 84 LEU B CA 1
ATOM 2469 C C . LEU B 1 84 ? 5.012 -23.516 3.922 1 74.56 84 LEU B C 1
ATOM 2471 O O . LEU B 1 84 ? 6.18 -23.781 4.219 1 74.56 84 LEU B O 1
ATOM 2475 N N . HIS B 1 85 ? 4.066 -23.422 4.809 1 68.06 85 HIS B N 1
ATOM 2476 C CA . HIS B 1 85 ? 4.312 -23.531 6.242 1 68.06 85 HIS B CA 1
ATOM 2477 C C . HIS B 1 85 ? 4.82 -24.922 6.613 1 68.06 85 HIS B C 1
ATOM 2479 O O . HIS B 1 85 ? 5.812 -25.047 7.328 1 68.06 85 HIS B O 1
ATOM 2485 N N . ASN B 1 86 ? 4.082 -25.844 6.188 1 68.75 86 ASN B N 1
ATOM 2486 C CA . ASN B 1 86 ? 4.355 -27.219 6.582 1 68.75 86 ASN B CA 1
ATOM 2487 C C . ASN B 1 86 ? 5.648 -27.734 5.965 1 68.75 86 ASN B C 1
ATOM 2489 O O . ASN B 1 86 ? 6.379 -28.516 6.59 1 68.75 86 ASN B O 1
ATOM 2493 N N . SER B 1 87 ? 5.863 -27.297 4.824 1 69.88 87 SER B N 1
ATOM 2494 C CA . SER B 1 87 ? 7.031 -27.844 4.145 1 69.88 87 SER B CA 1
ATOM 2495 C C . SER B 1 87 ? 8.273 -27 4.402 1 69.88 87 SER B C 1
ATOM 2497 O O . SER B 1 87 ? 9.258 -27.484 4.961 1 69.88 87 SER B O 1
ATOM 2499 N N . PHE B 1 88 ? 8.102 -25.734 4.211 1 71.19 88 PHE B N 1
ATOM 2500 C CA . PHE B 1 88 ? 9.297 -24.906 4.258 1 71.19 88 PHE B CA 1
ATOM 2501 C C . PHE B 1 88 ? 9.531 -24.375 5.668 1 71.19 88 PHE B C 1
ATOM 2503 O O . PHE B 1 88 ? 10.664 -24.422 6.168 1 71.19 88 PHE B O 1
ATOM 2510 N N . PHE B 1 89 ? 8.508 -24 6.324 1 69.56 89 PHE B N 1
ATOM 2511 C CA . PHE B 1 89 ? 8.633 -23.406 7.648 1 69.56 89 PHE B CA 1
ATOM 2512 C C . PHE B 1 89 ? 9.125 -24.438 8.656 1 69.56 89 PHE B C 1
ATOM 2514 O O . PHE B 1 89 ? 10 -24.141 9.477 1 69.56 89 PHE B O 1
ATOM 2521 N N . LYS B 1 90 ? 8.539 -25.578 8.547 1 71.56 90 LYS B N 1
ATOM 2522 C CA . LYS B 1 90 ? 8.922 -26.641 9.477 1 71.56 90 LYS B CA 1
ATOM 2523 C C . LYS B 1 90 ? 10.367 -27.078 9.25 1 71.56 90 LYS B C 1
ATOM 2525 O O . LYS B 1 90 ? 11.125 -27.234 10.211 1 71.56 90 LYS B O 1
ATOM 2530 N N . GLN B 1 91 ? 10.641 -27.203 8.07 1 70.06 91 GLN B N 1
ATOM 2531 C CA . GLN B 1 91 ? 11.977 -27.688 7.746 1 70.06 91 GLN B CA 1
ATOM 2532 C C . GLN B 1 91 ? 13.039 -26.672 8.133 1 70.06 91 GLN B C 1
ATOM 2534 O O . GLN B 1 91 ? 14.156 -27.031 8.516 1 70.06 91 GLN B O 1
ATOM 2539 N N . TRP B 1 92 ? 12.656 -25.422 8.094 1 74.38 92 TRP B N 1
ATOM 2540 C CA . TRP B 1 92 ? 13.633 -24.375 8.367 1 74.38 92 TRP B CA 1
ATOM 2541 C C . TRP B 1 92 ? 13.367 -23.719 9.719 1 74.38 92 TRP B C 1
ATOM 2543 O O . TRP B 1 92 ? 14.07 -22.797 10.125 1 74.38 92 TRP B O 1
ATOM 2553 N N . ASP B 1 93 ? 12.43 -24.172 10.398 1 72.44 93 ASP B N 1
ATOM 2554 C CA . ASP B 1 93 ? 12.055 -23.688 11.719 1 72.44 93 ASP B CA 1
ATOM 2555 C C . ASP B 1 93 ? 11.734 -22.188 11.68 1 72.44 93 ASP B C 1
ATOM 2557 O O . ASP B 1 93 ? 12.297 -21.406 12.453 1 72.44 93 ASP B O 1
ATOM 2561 N N . ILE B 1 94 ? 11.078 -21.875 10.625 1 73.81 94 ILE B N 1
ATOM 2562 C CA . ILE B 1 94 ? 10.641 -20.5 10.523 1 73.81 94 ILE B CA 1
ATOM 2563 C C . ILE B 1 94 ? 9.125 -20.406 10.719 1 73.81 94 ILE B C 1
ATOM 2565 O O . ILE B 1 94 ? 8.43 -21.422 10.672 1 73.81 94 ILE B O 1
ATOM 2569 N N . SER B 1 95 ? 8.695 -19.266 11.219 1 74.44 95 SER B N 1
ATOM 2570 C CA . SER B 1 95 ? 7.27 -19.031 11.438 1 74.44 95 SER B CA 1
ATOM 2571 C C . SER B 1 95 ? 6.848 -17.656 10.914 1 74.44 95 SER B C 1
ATOM 2573 O O . SER B 1 95 ? 7.613 -16.703 10.984 1 74.44 95 SER B O 1
ATOM 2575 N N . ALA B 1 96 ? 5.684 -17.688 10.305 1 77.56 96 ALA B N 1
ATOM 2576 C CA . ALA B 1 96 ? 5.082 -16.422 9.898 1 77.56 96 ALA B CA 1
ATOM 2577 C C . ALA B 1 96 ? 4.262 -15.812 11.031 1 77.56 96 ALA B C 1
ATOM 2579 O O . ALA B 1 96 ? 3.717 -14.719 10.891 1 77.56 96 ALA B O 1
ATOM 2580 N N . GLU B 1 97 ? 4.164 -16.531 12.086 1 77.62 97 GLU B N 1
ATOM 2581 C CA . GLU B 1 97 ? 3.375 -16.031 13.211 1 77.62 97 GLU B CA 1
ATOM 2582 C C . GLU B 1 97 ? 3.947 -14.727 13.75 1 77.62 97 GLU B C 1
ATOM 2584 O O . GLU B 1 97 ? 5.133 -14.648 14.078 1 77.62 97 GLU B O 1
ATOM 2589 N N . GLY B 1 98 ? 3.072 -13.758 13.703 1 83.38 98 GLY B N 1
ATOM 2590 C CA . GLY B 1 98 ? 3.477 -12.461 14.234 1 83.38 98 GLY B CA 1
ATOM 2591 C C . GLY B 1 98 ? 4.266 -11.633 13.242 1 83.38 98 GLY B C 1
ATOM 2592 O O . GLY B 1 98 ? 4.629 -10.492 13.531 1 83.38 98 GLY B O 1
ATOM 2593 N N . ALA B 1 99 ? 4.598 -12.242 12.094 1 90.69 99 ALA B N 1
ATOM 2594 C CA . ALA B 1 99 ? 5.328 -11.492 11.078 1 90.69 99 ALA B CA 1
ATOM 2595 C C . ALA B 1 99 ? 4.477 -10.367 10.5 1 90.69 99 ALA B C 1
ATOM 2597 O O . ALA B 1 99 ? 3.244 -10.43 10.539 1 90.69 99 ALA B O 1
ATOM 2598 N N . LYS B 1 100 ? 5.109 -9.359 10.148 1 95.06 100 LYS B N 1
ATOM 2599 C CA . LYS B 1 100 ? 4.426 -8.219 9.539 1 95.06 100 LYS B CA 1
ATOM 2600 C C . LYS B 1 100 ? 4.758 -8.102 8.055 1 95.06 100 LYS B C 1
ATOM 2602 O O . LYS B 1 100 ? 5.848 -8.484 7.629 1 95.06 100 LYS B O 1
ATOM 2607 N N . GLN B 1 101 ? 3.779 -7.633 7.32 1 97.94 101 GLN B N 1
ATOM 2608 C CA . GLN B 1 101 ? 4.055 -7.344 5.914 1 97.94 101 GLN B CA 1
ATOM 2609 C C . GLN B 1 101 ? 5.102 -6.242 5.773 1 97.94 101 GLN B C 1
ATOM 2611 O O . GLN B 1 101 ? 5.027 -5.219 6.461 1 97.94 101 GLN B O 1
ATOM 2616 N N . MET B 1 102 ? 6.055 -6.504 4.996 1 98.38 102 MET B N 1
ATOM 2617 C CA . MET B 1 102 ? 7.062 -5.504 4.656 1 98.38 102 MET B CA 1
ATOM 2618 C C . MET B 1 102 ? 6.555 -4.566 3.566 1 98.38 102 MET B C 1
ATOM 2620 O O . MET B 1 102 ? 5.473 -4.777 3.018 1 98.38 102 MET B O 1
ATOM 2624 N N . PRO B 1 103 ? 7.211 -3.523 3.209 1 98.31 103 PRO B N 1
ATOM 2625 C CA . PRO B 1 103 ? 6.633 -2.414 2.445 1 98.31 103 PRO B CA 1
ATOM 2626 C C . PRO B 1 103 ? 6.055 -2.857 1.104 1 98.31 103 PRO B C 1
ATOM 2628 O O . PRO B 1 103 ? 4.91 -2.525 0.781 1 98.31 103 PRO B O 1
ATOM 2631 N N . HIS B 1 104 ? 6.781 -3.65 0.293 1 98.62 104 HIS B N 1
ATOM 2632 C CA . HIS B 1 104 ? 6.27 -4.012 -1.023 1 98.62 104 HIS B CA 1
ATOM 2633 C C . HIS B 1 104 ? 5.125 -5.012 -0.913 1 98.62 104 HIS B C 1
ATOM 2635 O O . HIS B 1 104 ? 4.203 -5 -1.732 1 98.62 104 HIS B O 1
ATOM 2641 N N . THR B 1 105 ? 5.184 -5.898 0.161 1 98.69 105 THR B N 1
ATOM 2642 C CA . THR B 1 105 ? 4.066 -6.805 0.398 1 98.69 105 THR B CA 1
ATOM 2643 C C . THR B 1 105 ? 2.809 -6.023 0.771 1 98.69 105 THR B C 1
ATOM 2645 O O . THR B 1 105 ? 1.726 -6.293 0.247 1 98.69 105 THR B O 1
ATOM 2648 N N . LEU B 1 106 ? 3 -5.059 1.665 1 98.81 106 LEU B N 1
ATOM 2649 C CA . LEU B 1 106 ? 1.848 -4.258 2.066 1 98.81 106 LEU B CA 1
ATOM 2650 C C . LEU B 1 106 ? 1.305 -3.457 0.887 1 98.81 106 LEU B C 1
ATOM 2652 O O . LEU B 1 106 ? 0.091 -3.297 0.746 1 98.81 106 LEU B O 1
ATOM 2656 N N . LEU B 1 107 ? 2.197 -2.885 0.068 1 98.81 107 LEU B N 1
ATOM 2657 C CA . LEU B 1 107 ? 1.772 -2.172 -1.132 1 98.81 107 LEU B CA 1
ATOM 2658 C C . LEU B 1 107 ? 0.938 -3.074 -2.033 1 98.81 107 LEU B C 1
ATOM 2660 O O . LEU B 1 107 ? -0.163 -2.699 -2.445 1 98.81 107 LEU B O 1
ATOM 2664 N N . TYR B 1 108 ? 1.443 -4.262 -2.348 1 98.88 108 TYR B N 1
ATOM 2665 C CA . TYR B 1 108 ? 0.792 -5.195 -3.26 1 98.88 108 TYR B CA 1
ATOM 2666 C C . TYR B 1 108 ? -0.571 -5.617 -2.725 1 98.88 108 TYR B C 1
ATOM 2668 O O . TYR B 1 108 ? -1.583 -5.492 -3.42 1 98.88 108 TYR B O 1
ATOM 2676 N N . THR B 1 109 ? -0.607 -6.047 -1.442 1 98.81 109 THR B N 1
ATOM 2677 C CA . THR B 1 109 ? -1.852 -6.547 -0.867 1 98.81 109 THR B CA 1
ATOM 2678 C C . THR B 1 109 ? -2.859 -5.414 -0.695 1 98.81 109 THR B C 1
ATOM 2680 O O . THR B 1 109 ? -4.059 -5.605 -0.909 1 98.81 109 THR B O 1
ATOM 2683 N N . SER B 1 110 ? -2.379 -4.246 -0.307 1 98.81 110 SER B N 1
ATOM 2684 C CA . SER B 1 110 ? -3.287 -3.113 -0.157 1 98.81 110 SER B CA 1
ATOM 2685 C C . SER B 1 110 ? -3.879 -2.697 -1.5 1 98.81 110 SER B C 1
ATOM 2687 O O . SER B 1 110 ? -5.051 -2.324 -1.579 1 98.81 110 SER B O 1
ATOM 2689 N N . TYR B 1 111 ? -3.068 -2.729 -2.564 1 98.81 111 TYR B N 1
ATOM 2690 C CA . TYR B 1 111 ? -3.562 -2.381 -3.891 1 98.81 111 TYR B CA 1
ATOM 2691 C C . TYR B 1 111 ? -4.645 -3.355 -4.344 1 98.81 111 TYR B C 1
ATOM 2693 O O . TYR B 1 111 ? -5.711 -2.941 -4.801 1 98.81 111 TYR B O 1
ATOM 2701 N N . MET B 1 112 ? -4.363 -4.625 -4.168 1 98.75 112 MET B N 1
ATOM 2702 C CA . MET B 1 112 ? -5.348 -5.637 -4.539 1 98.75 112 MET B CA 1
ATOM 2703 C C . MET B 1 112 ? -6.645 -5.445 -3.762 1 98.75 112 MET B C 1
ATOM 2705 O O . MET B 1 112 ? -7.73 -5.453 -4.348 1 98.75 112 MET B O 1
ATOM 2709 N N . LYS B 1 113 ? -6.461 -5.258 -2.467 1 98.62 113 LYS B N 1
ATOM 2710 C CA . LYS B 1 113 ? -7.637 -5.152 -1.605 1 98.62 113 LYS B CA 1
ATOM 2711 C C . LYS B 1 113 ? -8.438 -3.895 -1.923 1 98.62 113 LYS B C 1
ATOM 2713 O O . LYS B 1 113 ? -9.672 -3.918 -1.907 1 98.62 113 LYS B O 1
ATOM 2718 N N . ARG B 1 114 ? -7.738 -2.799 -2.213 1 98.25 114 ARG B N 1
ATOM 2719 C CA . ARG B 1 114 ? -8.461 -1.584 -2.582 1 98.25 114 ARG B CA 1
ATOM 2720 C C . ARG B 1 114 ? -9.234 -1.782 -3.877 1 98.25 114 ARG B C 1
ATOM 2722 O O . ARG B 1 114 ? -10.367 -1.302 -4.008 1 98.25 114 ARG B O 1
ATOM 2729 N N . VAL B 1 115 ? -8.68 -2.412 -4.906 1 98.62 115 VAL B N 1
ATOM 2730 C CA . VAL B 1 115 ? -9.328 -2.611 -6.195 1 98.62 115 VAL B CA 1
ATOM 2731 C C . VAL B 1 115 ? -10.547 -3.514 -6.023 1 98.62 115 VAL B C 1
ATOM 2733 O O . VAL B 1 115 ? -11.648 -3.17 -6.457 1 98.62 115 VAL B O 1
ATOM 2736 N N . VAL B 1 116 ? -10.359 -4.598 -5.293 1 98.69 116 VAL B N 1
ATOM 2737 C CA . VAL B 1 116 ? -11.422 -5.578 -5.129 1 98.69 116 VAL B CA 1
ATOM 2738 C C . VAL B 1 116 ? -12.57 -4.969 -4.324 1 98.69 116 VAL B C 1
ATOM 2740 O O . VAL B 1 116 ? -13.742 -5.262 -4.578 1 98.69 116 VAL B O 1
ATOM 2743 N N . ALA B 1 117 ? -12.219 -4.09 -3.414 1 97.44 117 ALA B N 1
ATOM 2744 C CA . ALA B 1 117 ? -13.227 -3.539 -2.51 1 97.44 117 ALA B CA 1
ATOM 2745 C C . ALA B 1 117 ? -13.945 -2.352 -3.143 1 97.44 117 ALA B C 1
ATOM 2747 O O . ALA B 1 117 ? -15.078 -2.031 -2.773 1 97.44 117 ALA B O 1
ATOM 2748 N N . THR B 1 118 ? -13.266 -1.662 -4.152 1 97.25 118 THR B N 1
ATOM 2749 C CA . THR B 1 118 ? -13.812 -0.365 -4.531 1 97.25 118 THR B CA 1
ATOM 2750 C C . THR B 1 118 ? -14.078 -0.305 -6.031 1 97.25 118 THR B C 1
ATOM 2752 O O . THR B 1 118 ? -14.695 0.643 -6.523 1 97.25 118 THR B O 1
ATOM 2755 N N . ARG B 1 119 ? -13.594 -1.253 -6.777 1 97.88 119 ARG B N 1
ATOM 2756 C CA . ARG B 1 119 ? -13.766 -1.243 -8.227 1 97.88 119 ARG B CA 1
ATOM 2757 C C . ARG B 1 119 ? -14.656 -2.396 -8.68 1 97.88 119 ARG B C 1
ATOM 2759 O O . ARG B 1 119 ? -15.188 -3.139 -7.852 1 97.88 119 ARG B O 1
ATOM 2766 N N . SER B 1 120 ? -14.938 -2.5 -9.984 1 97.88 120 SER B N 1
ATOM 2767 C CA . SER B 1 120 ? -15.852 -3.506 -10.523 1 97.88 120 SER B CA 1
ATOM 2768 C C . SER B 1 120 ? -15.273 -4.91 -10.383 1 97.88 120 SER B C 1
ATOM 2770 O O . SER B 1 120 ? -14.062 -5.074 -10.203 1 97.88 120 SER B O 1
ATOM 2772 N N . HIS B 1 121 ? -16.188 -5.863 -10.469 1 98.19 121 HIS B N 1
ATOM 2773 C CA . HIS B 1 121 ? -15.812 -7.277 -10.406 1 98.19 121 HIS B CA 1
ATOM 2774 C C . HIS B 1 121 ? -14.75 -7.613 -11.445 1 98.19 121 HIS B C 1
ATOM 2776 O O . HIS B 1 121 ? -13.773 -8.305 -11.141 1 98.19 121 HIS B O 1
ATOM 2782 N N . LYS B 1 122 ? -14.883 -7.094 -12.703 1 97.94 122 LYS B N 1
ATOM 2783 C CA . LYS B 1 122 ? -13.938 -7.422 -13.766 1 97.94 122 LYS B CA 1
ATOM 2784 C C . LYS B 1 122 ? -12.562 -6.828 -13.484 1 97.94 122 LYS B C 1
ATOM 2786 O O . LYS B 1 122 ? -11.539 -7.445 -13.789 1 97.94 122 LYS B O 1
ATOM 2791 N N . GLN B 1 123 ? -12.531 -5.598 -12.875 1 98.62 123 GLN B N 1
ATOM 2792 C CA . GLN B 1 123 ? -11.258 -4.984 -12.5 1 98.62 123 GLN B CA 1
ATOM 2793 C C . GLN B 1 123 ? -10.555 -5.789 -11.414 1 98.62 123 GLN B C 1
ATOM 2795 O O . GLN B 1 123 ? -9.344 -5.973 -11.453 1 98.62 123 GLN B O 1
ATOM 2800 N N . GLY B 1 124 ? -11.383 -6.285 -10.445 1 98.81 124 GLY B N 1
ATOM 2801 C CA . GLY B 1 124 ? -10.828 -7.137 -9.406 1 98.81 124 GLY B CA 1
ATOM 2802 C C . GLY B 1 124 ? -10.227 -8.422 -9.938 1 98.81 124 GLY B C 1
ATOM 2803 O O . GLY B 1 124 ? -9.125 -8.805 -9.547 1 98.81 124 GLY B O 1
ATOM 2804 N N . LEU B 1 125 ? -10.93 -9.07 -10.844 1 98.81 125 LEU B N 1
ATOM 2805 C CA . LEU B 1 125 ? -10.43 -10.297 -11.461 1 98.81 125 LEU B CA 1
ATOM 2806 C C . LEU B 1 125 ? -9.102 -10.039 -12.172 1 98.81 125 LEU B C 1
ATOM 2808 O O . LEU B 1 125 ? -8.172 -10.836 -12.062 1 98.81 125 LEU B O 1
ATOM 2812 N N . ALA B 1 126 ? -9.047 -8.922 -12.883 1 98.81 126 ALA B N 1
ATOM 2813 C CA . ALA B 1 126 ? -7.84 -8.586 -13.633 1 98.81 126 ALA B CA 1
ATOM 2814 C C . ALA B 1 126 ? -6.668 -8.312 -12.695 1 98.81 126 ALA B C 1
ATOM 2816 O O . ALA B 1 126 ? -5.527 -8.672 -13 1 98.81 126 ALA B O 1
ATOM 2817 N N . ALA B 1 127 ? -6.953 -7.695 -11.555 1 98.88 127 ALA B N 1
ATOM 2818 C CA . ALA B 1 127 ? -5.906 -7.336 -10.602 1 98.88 127 ALA B CA 1
ATOM 2819 C C . ALA B 1 127 ? -5.27 -8.586 -9.992 1 98.88 127 ALA B C 1
ATOM 2821 O O . ALA B 1 127 ? -4.082 -8.586 -9.664 1 98.88 127 ALA B O 1
ATOM 2822 N N . LEU B 1 128 ? -6.039 -9.656 -9.844 1 98.81 128 LEU B N 1
ATOM 2823 C CA . LEU B 1 128 ? -5.543 -10.844 -9.156 1 98.81 128 LEU B CA 1
ATOM 2824 C C . LEU B 1 128 ? -4.895 -11.805 -10.148 1 98.81 128 LEU B C 1
ATOM 2826 O O . LEU B 1 128 ? -4.195 -12.734 -9.75 1 98.81 128 LEU B O 1
ATOM 2830 N N . LEU B 1 129 ? -5.008 -11.602 -11.422 1 98.81 129 LEU B N 1
ATOM 2831 C CA . LEU B 1 129 ? -4.598 -12.539 -12.453 1 98.81 129 LEU B CA 1
ATOM 2832 C C . LEU B 1 129 ? -3.08 -12.703 -12.461 1 98.81 129 LEU B C 1
ATOM 2834 O O . LEU B 1 129 ? -2.576 -13.812 -12.656 1 98.81 129 LEU B O 1
ATOM 2838 N N . PRO B 1 130 ? -2.281 -11.633 -12.227 1 98.56 130 PRO B N 1
ATOM 2839 C CA . PRO B 1 130 ? -0.825 -11.781 -12.297 1 98.56 130 PRO B CA 1
ATOM 2840 C C . PRO B 1 130 ? -0.289 -12.797 -11.281 1 98.56 130 PRO B C 1
ATOM 2842 O O . PRO B 1 130 ? 0.657 -13.531 -11.586 1 98.56 130 PRO B O 1
ATOM 2845 N N . CYS B 1 131 ? -0.818 -12.891 -10.094 1 97.69 131 CYS B N 1
ATOM 2846 C CA . CYS B 1 131 ? -0.35 -13.867 -9.109 1 97.69 131 CYS B CA 1
ATOM 2847 C C . CYS B 1 131 ? -0.496 -15.281 -9.641 1 97.69 131 CYS B C 1
ATOM 2849 O O . CYS B 1 131 ? 0.327 -16.156 -9.344 1 97.69 131 CYS B O 1
ATOM 2851 N N . PHE B 1 132 ? -1.523 -15.555 -10.461 1 97.81 132 PHE B N 1
ATOM 2852 C CA . PHE B 1 132 ? -1.708 -16.844 -11.102 1 97.81 132 PHE B CA 1
ATOM 2853 C C . PHE B 1 132 ? -0.793 -16.984 -12.32 1 97.81 132 PHE B C 1
ATOM 2855 O O . PHE B 1 132 ? 0.062 -17.875 -12.359 1 97.81 132 PHE B O 1
ATOM 2862 N N . TRP B 1 133 ? -0.93 -16.094 -13.195 1 98.5 133 TRP B N 1
ATOM 2863 C CA . TRP B 1 133 ? -0.39 -16.266 -14.539 1 98.5 133 TRP B CA 1
ATOM 2864 C C . TRP B 1 133 ? 1.115 -16.016 -14.555 1 98.5 133 TRP B C 1
ATOM 2866 O O . TRP B 1 133 ? 1.868 -16.781 -15.164 1 98.5 133 TRP B O 1
ATOM 2876 N N . VAL B 1 134 ? 1.559 -14.961 -13.914 1 98.38 134 VAL B N 1
ATOM 2877 C CA . VAL B 1 134 ? 2.986 -14.656 -13.867 1 98.38 134 VAL B CA 1
ATOM 2878 C C . VAL B 1 134 ? 3.727 -15.758 -13.125 1 98.38 134 VAL B C 1
ATOM 2880 O O . VAL B 1 134 ? 4.809 -16.188 -13.539 1 98.38 134 VAL B O 1
ATOM 2883 N N . TYR B 1 135 ? 3.186 -16.297 -12.016 1 96.94 135 TYR B N 1
ATOM 2884 C CA . TYR B 1 135 ? 3.838 -17.344 -11.242 1 96.94 135 TYR B CA 1
ATOM 2885 C C . TYR B 1 135 ? 3.945 -18.625 -12.062 1 96.94 135 TYR B C 1
ATOM 2887 O O . TYR B 1 135 ? 4.973 -19.312 -12.023 1 96.94 135 TYR B O 1
ATOM 2895 N N . MET B 1 136 ? 2.857 -18.953 -12.75 1 97.69 136 MET B N 1
ATOM 2896 C CA . MET B 1 136 ? 2.936 -20.109 -13.641 1 97.69 136 MET B CA 1
ATOM 2897 C C . MET B 1 136 ? 4.027 -19.922 -14.688 1 97.69 136 MET B C 1
ATOM 2899 O O . MET B 1 136 ? 4.832 -20.828 -14.922 1 97.69 136 MET B O 1
ATOM 2903 N N . HIS B 1 137 ? 4.035 -18.766 -15.328 1 98.31 137 HIS B N 1
ATOM 2904 C CA . HIS B 1 137 ? 5 -18.469 -16.375 1 98.31 137 HIS B CA 1
ATOM 2905 C C . HIS B 1 137 ? 6.43 -18.547 -15.852 1 98.31 137 HIS B C 1
ATOM 2907 O O . HIS B 1 137 ? 7.281 -19.203 -16.453 1 98.31 137 HIS B O 1
ATOM 2913 N N . VAL B 1 138 ? 6.672 -17.906 -14.703 1 97.94 138 VAL B N 1
ATOM 2914 C CA . VAL B 1 138 ? 8.016 -17.906 -14.133 1 97.94 138 VAL B CA 1
ATOM 2915 C C . VAL B 1 138 ? 8.391 -19.328 -13.719 1 97.94 138 VAL B C 1
ATOM 2917 O O . VAL B 1 138 ? 9.539 -19.75 -13.883 1 97.94 138 VAL B O 1
ATOM 2920 N N . GLY B 1 139 ? 7.422 -20.062 -13.125 1 97.38 139 GLY B N 1
ATOM 2921 C CA . GLY B 1 139 ? 7.676 -21.453 -12.797 1 97.38 139 GLY B CA 1
ATOM 2922 C C . GLY B 1 139 ? 8.133 -22.281 -13.992 1 97.38 139 GLY B C 1
ATOM 2923 O O . GLY B 1 139 ? 9.094 -23.047 -13.898 1 97.38 139 GLY B O 1
ATOM 2924 N N . LYS B 1 140 ? 7.453 -22.109 -15.102 1 98.06 140 LYS B N 1
ATOM 2925 C CA . LYS B 1 140 ? 7.805 -22.828 -16.328 1 98.06 140 LYS B CA 1
ATOM 2926 C C . LYS B 1 140 ? 9.18 -22.406 -16.828 1 98.06 140 LYS B C 1
ATOM 2928 O O . LYS B 1 140 ? 9.961 -23.234 -17.281 1 98.06 140 LYS B O 1
ATOM 2933 N N . CYS B 1 141 ? 9.43 -21.094 -16.828 1 98 141 CYS B N 1
ATOM 2934 C CA . CYS B 1 141 ? 10.742 -20.594 -17.219 1 98 141 CYS B CA 1
ATOM 2935 C C . CYS B 1 141 ? 11.836 -21.172 -16.344 1 98 141 CYS B C 1
ATOM 2937 O O . CYS B 1 141 ? 12.906 -21.531 -16.844 1 98 141 CYS B O 1
ATOM 2939 N N . MET B 1 142 ? 11.586 -21.266 -15.062 1 97.88 142 MET B N 1
ATOM 2940 C CA . MET B 1 142 ? 12.578 -21.781 -14.109 1 97.88 142 MET B CA 1
ATOM 2941 C C . MET B 1 142 ? 12.812 -23.281 -14.328 1 97.88 142 MET B C 1
ATOM 2943 O O . MET B 1 142 ? 13.945 -23.75 -14.188 1 97.88 142 MET B O 1
ATOM 2947 N N . LEU B 1 143 ? 11.766 -24.016 -14.648 1 97.44 143 LEU B N 1
ATOM 2948 C CA . LEU B 1 143 ? 11.93 -25.438 -14.984 1 97.44 143 LEU B CA 1
ATOM 2949 C C . LEU B 1 143 ? 12.844 -25.609 -16.188 1 97.44 143 LEU B C 1
ATOM 2951 O O . LEU B 1 143 ? 13.727 -26.469 -16.188 1 97.44 143 LEU B O 1
ATOM 2955 N N . LYS B 1 144 ? 12.633 -24.812 -17.156 1 97.69 144 LYS B N 1
ATOM 2956 C CA . LYS B 1 144 ? 13.469 -24.859 -18.344 1 97.69 144 LYS B CA 1
ATOM 2957 C C . LYS B 1 144 ? 14.922 -24.516 -18.016 1 97.69 144 LYS B C 1
ATOM 2959 O O . LYS B 1 144 ? 15.844 -25.203 -18.469 1 97.69 144 LYS B O 1
ATOM 2964 N N . LEU B 1 145 ? 15.07 -23.453 -17.297 1 97.06 145 LEU B N 1
ATOM 2965 C CA . LEU B 1 145 ? 16.422 -23.047 -16.906 1 97.06 145 LEU B CA 1
ATOM 2966 C C . LEU B 1 145 ? 17.094 -24.156 -16.094 1 97.06 145 LEU B C 1
ATOM 2968 O O . LEU B 1 145 ? 18.297 -24.375 -16.25 1 97.06 145 LEU B O 1
ATOM 2972 N N . ARG B 1 146 ? 16.375 -24.719 -15.203 1 96.56 146 ARG B N 1
ATOM 2973 C CA . ARG B 1 146 ? 16.906 -25.812 -14.398 1 96.56 146 ARG B CA 1
ATOM 2974 C C . ARG B 1 146 ? 17.406 -26.953 -15.289 1 96.56 146 ARG B C 1
ATOM 2976 O O . ARG B 1 146 ? 18.484 -27.516 -15.039 1 96.56 146 ARG B O 1
ATOM 2983 N N . GLU B 1 147 ? 16.641 -27.297 -16.25 1 96.19 147 GLU B N 1
ATOM 2984 C CA . GLU B 1 147 ? 17.031 -28.344 -17.203 1 96.19 147 GLU B CA 1
ATOM 2985 C C . GLU B 1 147 ? 18.297 -27.953 -17.953 1 96.19 147 GLU B C 1
ATOM 2987 O O . GLU B 1 147 ? 19.188 -28.781 -18.156 1 96.19 147 GLU B O 1
ATOM 2992 N N . GLU B 1 148 ? 18.391 -26.734 -18.328 1 96.38 148 GLU B N 1
ATOM 2993 C CA . GLU B 1 148 ? 19.531 -26.234 -19.078 1 96.38 148 GLU B CA 1
ATOM 2994 C C . GLU B 1 148 ? 20.797 -26.25 -18.234 1 96.38 148 GLU B C 1
ATOM 2996 O O . GLU B 1 148 ? 21.891 -26.531 -18.75 1 96.38 148 GLU B O 1
ATOM 3001 N N . LEU B 1 149 ? 20.656 -25.891 -17.016 1 94.31 149 LEU B N 1
ATOM 3002 C CA . LEU B 1 149 ? 21.797 -25.781 -16.125 1 94.31 149 LEU B CA 1
ATOM 3003 C C . LEU B 1 149 ? 22.281 -27.172 -15.688 1 94.31 149 LEU B C 1
ATOM 3005 O O . LEU B 1 149 ? 23.453 -27.359 -15.383 1 94.31 149 LEU B O 1
ATOM 3009 N N . GLY B 1 150 ? 21.375 -28.078 -15.68 1 90.69 150 GLY B N 1
ATOM 3010 C CA . GLY B 1 150 ? 21.719 -29.406 -15.211 1 90.69 150 GLY B CA 1
ATOM 3011 C C . GLY B 1 150 ? 21.844 -29.5 -13.703 1 90.69 150 GLY B C 1
ATOM 3012 O O . GLY B 1 150 ? 21.094 -28.844 -12.969 1 90.69 150 GLY B O 1
ATOM 3013 N N . GLU B 1 151 ? 22.75 -30.391 -13.289 1 85 151 GLU B N 1
ATOM 3014 C CA . GLU B 1 151 ? 22.891 -30.656 -11.859 1 85 151 GLU B CA 1
ATOM 3015 C C . GLU B 1 151 ? 23.5 -29.453 -11.141 1 85 151 GLU B C 1
ATOM 3017 O O . GLU B 1 151 ? 24.5 -28.891 -11.602 1 85 151 GLU B O 1
ATOM 3022 N N . CYS B 1 152 ? 22.672 -28.891 -10.25 1 85.75 152 CYS B N 1
ATOM 3023 C CA . CYS B 1 152 ? 23.141 -27.828 -9.367 1 85.75 152 CYS B CA 1
ATOM 3024 C C . CYS B 1 152 ? 22.891 -28.172 -7.906 1 85.75 152 CYS B C 1
ATOM 3026 O O . CYS B 1 152 ? 22.062 -29.031 -7.598 1 85.75 152 CYS B O 1
ATOM 3028 N N . ASN B 1 153 ? 23.828 -27.656 -6.988 1 88.88 153 ASN B N 1
ATOM 3029 C CA . ASN B 1 153 ? 23.625 -27.844 -5.555 1 88.88 153 ASN B CA 1
ATOM 3030 C C . ASN B 1 153 ? 22.594 -26.859 -5.004 1 88.88 153 ASN B C 1
ATOM 3032 O O . ASN B 1 153 ? 22.938 -25.766 -4.578 1 88.88 153 ASN B O 1
ATOM 3036 N N . ARG B 1 154 ? 21.359 -27.125 -5.113 1 88.44 154 ARG B N 1
ATOM 3037 C CA . ARG B 1 154 ? 20.281 -26.297 -4.574 1 88.44 154 ARG B CA 1
ATOM 3038 C C . ARG B 1 154 ? 19.531 -27.016 -3.467 1 88.44 154 ARG B C 1
ATOM 3040 O O . ARG B 1 154 ? 19.344 -28.234 -3.529 1 88.44 154 ARG B O 1
ATOM 3047 N N . PRO B 1 155 ? 19.125 -26.25 -2.504 1 88.5 155 PRO B N 1
ATOM 3048 C CA . PRO B 1 155 ? 18.266 -26.844 -1.483 1 88.5 155 PRO B CA 1
ATOM 3049 C C . PRO B 1 155 ? 16.984 -27.438 -2.068 1 88.5 155 PRO B C 1
ATOM 3051 O O . PRO B 1 155 ? 16.406 -26.875 -2.994 1 88.5 155 PRO B O 1
ATOM 3054 N N . PRO B 1 156 ? 16.609 -28.547 -1.546 1 88.44 156 PRO B N 1
ATOM 3055 C CA . PRO B 1 156 ? 15.406 -29.203 -2.059 1 88.44 156 PRO B CA 1
ATOM 3056 C C . PRO B 1 156 ? 14.172 -28.297 -2.002 1 88.44 156 PRO B C 1
ATOM 3058 O O . PRO B 1 156 ? 13.266 -28.422 -2.826 1 88.44 156 PRO B O 1
ATOM 3061 N N . GLN B 1 157 ? 14.18 -27.375 -1.089 1 87.94 157 GLN B N 1
ATOM 3062 C CA . GLN B 1 157 ? 13.062 -26.453 -0.946 1 87.94 157 GLN B CA 1
ATOM 3063 C C . GLN B 1 157 ? 12.906 -25.578 -2.193 1 87.94 157 GLN B C 1
ATOM 3065 O O . GLN B 1 157 ? 11.789 -25.234 -2.578 1 87.94 157 GLN B O 1
ATOM 3070 N N . PHE B 1 158 ? 14.023 -25.172 -2.756 1 92 158 PHE B N 1
ATOM 3071 C CA . PHE B 1 158 ? 13.969 -24.375 -3.98 1 92 158 PHE B CA 1
ATOM 3072 C C . PHE B 1 158 ? 13.328 -25.172 -5.109 1 92 158 PHE B C 1
ATOM 3074 O O . PHE B 1 158 ? 12.469 -24.656 -5.832 1 92 158 PHE B O 1
ATOM 3081 N N . ASP B 1 159 ? 13.68 -26.438 -5.168 1 91.69 159 ASP B N 1
ATOM 3082 C CA . ASP B 1 159 ? 13.117 -27.312 -6.199 1 91.69 159 ASP B CA 1
ATOM 3083 C C . ASP B 1 159 ? 11.617 -27.5 -5.992 1 91.69 159 ASP B C 1
ATOM 3085 O O . ASP B 1 159 ? 10.852 -27.531 -6.957 1 91.69 159 ASP B O 1
ATOM 3089 N N . ALA B 1 160 ? 11.297 -27.688 -4.762 1 88.88 160 ALA B N 1
ATOM 3090 C CA . ALA B 1 160 ? 9.883 -27.875 -4.449 1 88.88 160 ALA B CA 1
ATOM 3091 C C . ALA B 1 160 ? 9.055 -26.672 -4.887 1 88.88 160 ALA B C 1
ATOM 3093 O O . ALA B 1 160 ? 7.941 -26.828 -5.398 1 88.88 160 ALA B O 1
ATOM 3094 N N . TRP B 1 161 ? 9.539 -25.484 -4.625 1 91.62 161 TRP B N 1
ATOM 3095 C CA . TRP B 1 161 ? 8.867 -24.266 -5.035 1 91.62 161 TRP B CA 1
ATOM 3096 C C . TRP B 1 161 ? 8.719 -24.203 -6.551 1 91.62 161 TRP B C 1
ATOM 3098 O O . TRP B 1 161 ? 7.637 -23.922 -7.066 1 91.62 161 TRP B O 1
ATOM 3108 N N . ILE B 1 162 ? 9.797 -24.469 -7.254 1 94.12 162 ILE B N 1
ATOM 3109 C CA . ILE B 1 162 ? 9.82 -24.422 -8.711 1 94.12 162 ILE B CA 1
ATOM 3110 C C . ILE B 1 162 ? 8.844 -25.453 -9.281 1 94.12 162 ILE B C 1
ATOM 3112 O O . ILE B 1 162 ? 8.07 -25.141 -10.188 1 94.12 162 ILE B O 1
ATOM 3116 N N . ASP B 1 163 ? 8.844 -26.625 -8.719 1 93.12 163 ASP B N 1
ATOM 3117 C CA . ASP B 1 163 ? 7.98 -27.703 -9.188 1 93.12 163 ASP B CA 1
ATOM 3118 C C . ASP B 1 163 ? 6.508 -27.359 -8.961 1 93.12 163 ASP B C 1
ATOM 3120 O O . ASP B 1 163 ? 5.648 -27.734 -9.758 1 93.12 163 ASP B O 1
ATOM 3124 N N . MET B 1 164 ? 6.242 -26.719 -7.898 1 90 164 MET B N 1
ATOM 3125 C CA . MET B 1 164 ? 4.867 -26.359 -7.559 1 90 164 MET B CA 1
ATOM 3126 C C . MET B 1 164 ? 4.285 -25.391 -8.594 1 90 164 MET B C 1
ATOM 3128 O O . MET B 1 164 ? 3.236 -25.672 -9.172 1 90 164 MET B O 1
ATOM 3132 N N . TYR B 1 165 ? 5.004 -24.344 -8.883 1 93.38 165 TYR B N 1
ATOM 3133 C CA . TYR B 1 165 ? 4.449 -23.312 -9.742 1 93.38 165 TYR B CA 1
ATOM 3134 C C . TYR B 1 165 ? 4.676 -23.625 -11.211 1 93.38 165 TYR B C 1
ATOM 3136 O O . TYR B 1 165 ? 3.984 -23.094 -12.086 1 93.38 165 TYR B O 1
ATOM 3144 N N . GLY B 1 166 ? 5.656 -24.484 -11.523 1 95.31 166 GLY B N 1
ATOM 3145 C CA . GLY B 1 166 ? 5.863 -24.938 -12.883 1 95.31 166 GLY B CA 1
ATOM 3146 C C . GLY B 1 166 ? 5.082 -26.188 -13.219 1 95.31 166 GLY B C 1
ATOM 3147 O O . GLY B 1 166 ? 5.105 -26.656 -14.359 1 95.31 166 GLY B O 1
ATOM 3148 N N . GLY B 1 167 ? 4.352 -26.719 -12.312 1 94.56 167 GLY B N 1
ATOM 3149 C CA . GLY B 1 167 ? 3.717 -28.016 -12.453 1 94.56 167 GLY B CA 1
ATOM 3150 C C . GLY B 1 167 ? 2.35 -27.938 -13.109 1 94.56 167 GLY B C 1
ATOM 3151 O O . GLY B 1 167 ? 1.782 -26.859 -13.25 1 94.56 167 GLY B O 1
ATOM 3152 N N . ASP B 1 168 ? 1.757 -29.078 -13.406 1 95.75 168 ASP B N 1
ATOM 3153 C CA . ASP B 1 168 ? 0.523 -29.203 -14.18 1 95.75 168 ASP B CA 1
ATOM 3154 C C . ASP B 1 168 ? -0.69 -28.812 -13.336 1 95.75 168 ASP B C 1
ATOM 3156 O O . ASP B 1 168 ? -1.667 -28.281 -13.859 1 95.75 168 ASP B O 1
ATOM 3160 N N . ASP B 1 169 ? -0.629 -29.172 -12.07 1 93 169 ASP B N 1
ATOM 3161 C CA . ASP B 1 169 ? -1.767 -28.859 -11.211 1 93 169 ASP B CA 1
ATOM 3162 C C . ASP B 1 169 ? -1.981 -27.344 -11.117 1 93 169 ASP B C 1
ATOM 3164 O O . ASP B 1 169 ? -3.113 -26.859 -11.211 1 93 169 ASP B O 1
ATOM 3168 N N . PHE B 1 170 ? -0.903 -26.688 -10.891 1 94 170 PHE B N 1
ATOM 3169 C CA . PHE B 1 170 ? -1.01 -25.234 -10.812 1 94 170 PHE B CA 1
ATOM 3170 C C . PHE B 1 170 ? -1.415 -24.641 -12.164 1 94 170 PHE B C 1
ATOM 3172 O O . PHE B 1 170 ? -2.211 -23.703 -12.227 1 94 170 PHE B O 1
ATOM 3179 N N . GLU B 1 171 ? -0.883 -25.156 -13.25 1 97.19 171 GLU B N 1
ATOM 3180 C CA . GLU B 1 171 ? -1.266 -24.703 -14.586 1 97.19 171 GLU B CA 1
ATOM 3181 C C . GLU B 1 171 ? -2.771 -24.828 -14.797 1 97.19 171 GLU B C 1
ATOM 3183 O O . GLU B 1 171 ? -3.393 -23.953 -15.398 1 97.19 171 GLU B O 1
ATOM 3188 N N . ARG B 1 172 ? -3.318 -25.938 -14.383 1 96.69 172 ARG B N 1
ATOM 3189 C CA . ARG B 1 172 ? -4.758 -26.141 -14.523 1 96.69 172 ARG B CA 1
ATOM 3190 C C . ARG B 1 172 ? -5.531 -25.047 -13.789 1 96.69 172 ARG B C 1
ATOM 3192 O O . ARG B 1 172 ? -6.504 -24.5 -14.32 1 96.69 172 ARG B O 1
ATOM 3199 N N . GLU B 1 173 ? -5.094 -24.75 -12.562 1 95.5 173 GLU B N 1
ATOM 3200 C CA . GLU B 1 173 ? -5.719 -23.688 -11.781 1 95.5 173 GLU B CA 1
ATOM 3201 C C . GLU B 1 173 ? -5.625 -22.344 -12.492 1 95.5 173 GLU B C 1
ATOM 3203 O O . GLU B 1 173 ? -6.598 -21.578 -12.523 1 95.5 173 GLU B O 1
ATOM 3208 N N . VAL B 1 174 ? -4.48 -22.031 -13.031 1 97.81 174 VAL B N 1
ATOM 3209 C CA . VAL B 1 174 ? -4.246 -20.766 -13.727 1 97.81 174 VAL B CA 1
ATOM 3210 C C . VAL B 1 174 ? -5.16 -20.672 -14.945 1 97.81 174 VAL B C 1
ATOM 3212 O O . VAL B 1 174 ? -5.773 -19.625 -15.188 1 97.81 174 VAL B O 1
ATOM 3215 N N . LYS B 1 175 ? -5.246 -21.75 -15.734 1 98 175 LYS B N 1
ATOM 3216 C CA . LYS B 1 175 ? -6.098 -21.75 -16.922 1 98 175 LYS B CA 1
ATOM 3217 C C . LYS B 1 175 ? -7.559 -21.5 -16.547 1 98 175 LYS B C 1
ATOM 3219 O O . LYS B 1 175 ? -8.273 -20.812 -17.281 1 98 175 LYS B O 1
ATOM 3224 N N . GLU B 1 176 ? -7.934 -22.109 -15.445 1 97.56 176 GLU B N 1
ATOM 3225 C CA . GLU B 1 176 ? -9.305 -21.891 -14.984 1 97.56 176 GLU B CA 1
ATOM 3226 C C . GLU B 1 176 ? -9.539 -20.438 -14.625 1 97.56 176 GLU B C 1
ATOM 3228 O O . GLU B 1 176 ? -10.594 -19.875 -14.938 1 97.56 176 GLU B O 1
ATOM 3233 N N . TYR B 1 177 ? -8.617 -19.844 -13.914 1 98.19 177 TYR B N 1
ATOM 3234 C CA . TYR B 1 177 ? -8.773 -18.438 -13.562 1 98.19 177 TYR B CA 1
ATOM 3235 C C . TYR B 1 177 ? -8.766 -17.562 -14.805 1 98.19 177 TYR B C 1
ATOM 3237 O O . TYR B 1 177 ? -9.508 -16.578 -14.891 1 98.19 177 TYR B O 1
ATOM 3245 N N . ILE B 1 178 ? -7.867 -17.828 -15.781 1 98.56 178 ILE B N 1
ATOM 3246 C CA . ILE B 1 178 ? -7.809 -17.094 -17.047 1 98.56 178 ILE B CA 1
ATOM 3247 C C . ILE B 1 178 ? -9.164 -17.156 -17.734 1 98.56 178 ILE B C 1
ATOM 3249 O O . ILE B 1 178 ? -9.609 -16.172 -18.328 1 98.56 178 ILE B O 1
ATOM 3253 N N . GLU B 1 179 ? -9.797 -18.297 -17.672 1 97.56 179 GLU B N 1
ATOM 3254 C CA . GLU B 1 179 ? -11.109 -18.453 -18.266 1 97.56 179 GLU B CA 1
ATOM 3255 C C . GLU B 1 179 ? -12.117 -17.469 -17.656 1 97.56 179 GLU B C 1
ATOM 3257 O O . GLU B 1 179 ? -12.961 -16.922 -18.359 1 97.56 179 GLU B O 1
ATOM 3262 N N . LEU B 1 180 ? -12.07 -17.344 -16.344 1 97.38 180 LEU B N 1
ATOM 3263 C CA . LEU B 1 180 ? -12.945 -16.406 -15.641 1 97.38 180 LEU B CA 1
ATOM 3264 C C . LEU B 1 180 ? -12.711 -14.977 -16.141 1 97.38 180 LEU B C 1
ATOM 3266 O O . LEU B 1 180 ? -13.664 -14.242 -16.406 1 97.38 180 LEU B O 1
ATOM 3270 N N . VAL B 1 181 ? -11.453 -14.609 -16.266 1 98.25 181 VAL B N 1
ATOM 3271 C CA . VAL B 1 181 ? -11.109 -13.266 -16.719 1 98.25 181 VAL B CA 1
ATOM 3272 C C . VAL B 1 181 ? -11.516 -13.086 -18.172 1 98.25 181 VAL B C 1
ATOM 3274 O O . VAL B 1 181 ? -12.016 -12.031 -18.562 1 98.25 181 VAL B O 1
ATOM 3277 N N . ASP B 1 182 ? -11.258 -14.109 -18.969 1 97.69 182 ASP B N 1
ATOM 3278 C CA . ASP B 1 182 ? -11.594 -14.07 -20.391 1 97.69 182 ASP B CA 1
ATOM 3279 C C . ASP B 1 182 ? -13.086 -13.836 -20.594 1 97.69 182 ASP B C 1
ATOM 3281 O O . ASP B 1 182 ? -13.484 -13.102 -21.5 1 97.69 182 ASP B O 1
ATOM 3285 N N . ALA B 1 183 ? -13.891 -14.531 -19.844 1 96.5 183 ALA B N 1
ATOM 3286 C CA . ALA B 1 183 ? -15.344 -14.359 -19.922 1 96.5 183 ALA B CA 1
ATOM 3287 C C . ALA B 1 183 ? -15.742 -12.906 -19.672 1 96.5 183 ALA B C 1
ATOM 3289 O O . ALA B 1 183 ? -16.641 -12.383 -20.344 1 96.5 183 ALA B O 1
ATOM 3290 N N . GLU B 1 184 ? -15.117 -12.281 -18.719 1 96.94 184 GLU B N 1
ATOM 3291 C CA . GLU B 1 184 ? -15.391 -10.875 -18.422 1 96.94 184 GLU B CA 1
ATOM 3292 C C . GLU B 1 184 ? -14.898 -9.969 -19.547 1 96.94 184 GLU B C 1
ATOM 3294 O O . GLU B 1 184 ? -15.539 -8.961 -19.859 1 96.94 184 GLU B O 1
ATOM 3299 N N . CYS B 1 185 ? -13.742 -10.297 -20.094 1 97.44 185 CYS B N 1
ATOM 3300 C CA . CYS B 1 185 ? -13.188 -9.5 -21.188 1 97.44 185 CYS B CA 1
ATOM 3301 C C . CYS B 1 185 ? -14.141 -9.477 -22.375 1 97.44 185 CYS B C 1
ATOM 3303 O O . CYS B 1 185 ? -14.281 -8.453 -23.031 1 97.44 185 CYS B O 1
ATOM 3305 N N . LYS B 1 186 ? -14.789 -10.555 -22.625 1 95.5 186 LYS B N 1
ATOM 3306 C CA . LYS B 1 186 ? -15.664 -10.703 -23.781 1 95.5 186 LYS B CA 1
ATOM 3307 C C . LYS B 1 186 ? -16.859 -9.758 -23.688 1 95.5 186 LYS B C 1
ATOM 3309 O O . LYS B 1 186 ? -17.406 -9.344 -24.719 1 95.5 186 LYS B O 1
ATOM 3314 N N . VAL B 1 187 ? -17.266 -9.398 -22.547 1 95.69 187 VAL B N 1
ATOM 3315 C CA . VAL B 1 187 ? -18.469 -8.594 -22.406 1 95.69 187 VAL B CA 1
ATOM 3316 C C . VAL B 1 187 ? -18.094 -7.191 -21.922 1 95.69 187 VAL B C 1
ATOM 3318 O O . VAL B 1 187 ? -18.969 -6.379 -21.609 1 95.69 187 VAL B O 1
ATOM 3321 N N . ALA B 1 188 ? -16.891 -6.863 -21.797 1 96.88 188 ALA B N 1
ATOM 3322 C CA . ALA B 1 188 ? -16.422 -5.574 -21.297 1 96.88 188 ALA B CA 1
ATOM 3323 C C . ALA B 1 188 ? -16.422 -4.516 -22.391 1 96.88 188 ALA B C 1
ATOM 3325 O O . ALA B 1 188 ? -16.156 -4.824 -23.562 1 96.88 188 ALA B O 1
ATOM 3326 N N . THR B 1 189 ? -16.719 -3.252 -22.078 1 97.5 189 THR B N 1
ATOM 3327 C CA . THR B 1 189 ? -16.531 -2.121 -22.984 1 97.5 189 THR B CA 1
ATOM 3328 C C . THR B 1 189 ? -15.047 -1.808 -23.156 1 97.5 189 THR B C 1
ATOM 3330 O O . THR B 1 189 ? -14.203 -2.324 -22.422 1 97.5 189 THR B O 1
ATOM 3333 N N . GLU B 1 190 ? -14.727 -0.994 -24.094 1 97 190 GLU B N 1
ATOM 3334 C CA . GLU B 1 190 ? -13.344 -0.589 -24.312 1 97 190 GLU B CA 1
ATOM 3335 C C . GLU B 1 190 ? -12.758 0.094 -23.078 1 97 190 GLU B C 1
ATOM 3337 O O . GLU B 1 190 ? -11.594 -0.117 -22.75 1 97 190 GLU B O 1
ATOM 3342 N N . GLU B 1 191 ? -13.555 0.873 -22.516 1 97.38 191 GLU B N 1
ATOM 3343 C CA . GLU B 1 191 ? -13.117 1.582 -21.328 1 97.38 191 GLU B CA 1
ATOM 3344 C C . GLU B 1 191 ? -12.836 0.612 -20.188 1 97.38 191 GLU B C 1
ATOM 3346 O O . GLU B 1 191 ? -11.836 0.754 -19.469 1 97.38 191 GLU B O 1
ATOM 3351 N N . GLU B 1 192 ? -13.68 -0.355 -20.031 1 97.56 192 GLU B N 1
ATOM 3352 C CA . GLU B 1 192 ? -13.5 -1.363 -18.984 1 97.56 192 GLU B CA 1
ATOM 3353 C C . GLU B 1 192 ? -12.25 -2.197 -19.234 1 97.56 192 GLU B C 1
ATOM 3355 O O . GLU B 1 192 ? -11.523 -2.543 -18.297 1 97.56 192 GLU B O 1
ATOM 3360 N N . LEU B 1 193 ? -12.023 -2.471 -20.484 1 98.06 193 LEU B N 1
ATOM 3361 C CA . LEU B 1 193 ? -10.836 -3.242 -20.844 1 98.06 193 LEU B CA 1
ATOM 3362 C C . LEU B 1 193 ? -9.57 -2.463 -20.516 1 98.06 193 LEU B C 1
ATOM 3364 O O . LEU B 1 193 ? -8.578 -3.041 -20.062 1 98.06 193 LEU B O 1
ATOM 3368 N N . LYS B 1 194 ? -9.609 -1.213 -20.781 1 97.81 194 LYS B N 1
ATOM 3369 C CA . LYS B 1 194 ? -8.477 -0.36 -20.453 1 97.81 194 LYS B CA 1
ATOM 3370 C C . LYS B 1 194 ? -8.219 -0.363 -18.938 1 97.81 194 LYS B C 1
ATOM 3372 O O . LYS B 1 194 ? -7.062 -0.411 -18.516 1 97.81 194 LYS B O 1
ATOM 3377 N N . GLU B 1 195 ? -9.273 -0.306 -18.188 1 98 195 GLU B N 1
ATOM 3378 C CA . GLU B 1 195 ? -9.156 -0.332 -16.734 1 98 195 GLU B CA 1
ATOM 3379 C C . GLU B 1 195 ? -8.602 -1.67 -16.25 1 98 195 GLU B C 1
ATOM 3381 O O . GLU B 1 195 ? -7.75 -1.712 -15.367 1 98 195 GLU B O 1
ATOM 3386 N N . MET B 1 196 ? -9.102 -2.73 -16.844 1 98.56 196 MET B N 1
ATOM 3387 C CA . MET B 1 196 ? -8.594 -4.059 -16.516 1 98.56 196 MET B CA 1
ATOM 3388 C C . MET B 1 196 ? -7.102 -4.156 -16.828 1 98.56 196 MET B C 1
ATOM 3390 O O . MET B 1 196 ? -6.332 -4.691 -16.031 1 98.56 196 MET B O 1
ATOM 3394 N N . GLN B 1 197 ? -6.695 -3.611 -17.953 1 98.44 197 GLN B N 1
ATOM 3395 C CA . GLN B 1 197 ? -5.297 -3.621 -18.375 1 98.44 197 GLN B CA 1
ATOM 3396 C C . GLN B 1 197 ? -4.422 -2.863 -17.375 1 98.44 197 GLN B C 1
ATOM 3398 O O . GLN B 1 197 ? -3.314 -3.297 -17.062 1 98.44 197 GLN B O 1
ATOM 3403 N N . GLU B 1 198 ? -4.922 -1.74 -16.953 1 97.94 198 GLU B N 1
ATOM 3404 C CA . GLU B 1 198 ? -4.176 -0.923 -16 1 97.94 198 GLU B CA 1
ATOM 3405 C C . GLU B 1 198 ? -3.902 -1.689 -14.719 1 97.94 198 GLU B C 1
ATOM 3407 O O . GLU B 1 198 ? -2.787 -1.66 -14.195 1 97.94 198 GLU B O 1
ATOM 3412 N N . HIS B 1 199 ? -4.926 -2.385 -14.219 1 98.69 199 HIS B N 1
ATOM 3413 C CA . HIS B 1 199 ? -4.762 -3.143 -12.984 1 98.69 199 HIS B CA 1
ATOM 3414 C C . HIS B 1 199 ? -3.865 -4.359 -13.195 1 98.69 199 HIS B C 1
ATOM 3416 O O . HIS B 1 199 ? -3.059 -4.699 -12.328 1 98.69 199 HIS B O 1
ATOM 3422 N N . PHE B 1 200 ? -4.008 -5.039 -14.344 1 98.62 200 PHE B N 1
ATOM 3423 C CA . PHE B 1 200 ? -3.135 -6.16 -14.68 1 98.62 200 PHE B CA 1
ATOM 3424 C C . PHE B 1 200 ? -1.678 -5.715 -14.727 1 98.62 200 PHE B C 1
ATOM 3426 O O . PHE B 1 200 ? -0.809 -6.352 -14.125 1 98.62 200 PHE B O 1
ATOM 3433 N N . ASN B 1 201 ? -1.437 -4.555 -15.375 1 98 201 ASN B N 1
ATOM 3434 C CA . ASN B 1 201 ? -0.086 -4.016 -15.492 1 98 201 ASN B CA 1
ATOM 3435 C C . ASN B 1 201 ? 0.501 -3.68 -14.125 1 98 201 ASN B C 1
ATOM 3437 O O . ASN B 1 201 ? 1.654 -4.008 -13.844 1 98 201 ASN B O 1
ATOM 3441 N N . MET B 1 202 ? -0.281 -3.035 -13.336 1 98.31 202 MET B N 1
ATOM 3442 C CA . MET B 1 202 ? 0.203 -2.635 -12.016 1 98.31 202 MET B CA 1
ATOM 3443 C C . MET B 1 202 ? 0.574 -3.854 -11.18 1 98.31 202 MET B C 1
ATOM 3445 O O . MET B 1 202 ? 1.641 -3.887 -10.562 1 98.31 202 MET B O 1
ATOM 3449 N N . CYS B 1 203 ? -0.259 -4.84 -11.195 1 98.69 203 CYS B N 1
ATOM 3450 C CA . CYS B 1 203 ? 0.002 -6.008 -10.359 1 98.69 203 CYS B CA 1
ATOM 3451 C C . CYS B 1 203 ? 1.154 -6.832 -10.914 1 98.69 203 CYS B C 1
ATOM 3453 O O . CYS B 1 203 ? 1.87 -7.496 -10.164 1 98.69 203 CYS B O 1
ATOM 3455 N N . CYS B 1 204 ? 1.402 -6.797 -12.266 1 98.19 204 CYS B N 1
ATOM 3456 C CA . CYS B 1 204 ? 2.623 -7.379 -12.805 1 98.19 204 CYS B CA 1
ATOM 3457 C C . CYS B 1 204 ? 3.857 -6.668 -12.266 1 98.19 204 CYS B C 1
ATOM 3459 O O . CYS B 1 204 ? 4.844 -7.309 -11.906 1 98.19 204 CYS B O 1
ATOM 3461 N N . LYS B 1 205 ? 3.811 -5.371 -12.234 1 98 205 LYS B N 1
ATOM 3462 C CA . LYS B 1 205 ? 4.898 -4.566 -11.68 1 98 205 LYS B CA 1
ATOM 3463 C C . LYS B 1 205 ? 5.133 -4.887 -10.211 1 98 205 LYS B C 1
ATOM 3465 O O . LYS B 1 205 ? 6.273 -4.996 -9.766 1 98 205 LYS B O 1
ATOM 3470 N N . LEU B 1 206 ? 4.059 -5.039 -9.477 1 98.62 206 LEU B N 1
ATOM 3471 C CA . LEU B 1 206 ? 4.148 -5.309 -8.039 1 98.62 206 LEU B CA 1
ATOM 3472 C C . LEU B 1 206 ? 4.691 -6.711 -7.785 1 98.62 206 LEU B C 1
ATOM 3474 O O . LEU B 1 206 ? 5.395 -6.934 -6.797 1 98.62 206 LEU B O 1
ATOM 3478 N N . GLU B 1 207 ? 4.434 -7.684 -8.727 1 98.19 207 GLU B N 1
ATOM 3479 C CA . GLU B 1 207 ? 5.078 -8.992 -8.641 1 98.19 207 GLU B CA 1
ATOM 3480 C C . GLU B 1 207 ? 6.598 -8.867 -8.664 1 98.19 207 GLU B C 1
ATOM 3482 O O . GLU B 1 207 ? 7.293 -9.484 -7.855 1 98.19 207 GLU B O 1
ATOM 3487 N N . HIS B 1 208 ? 7.07 -8.047 -9.586 1 98.12 208 HIS B N 1
ATOM 3488 C CA . HIS B 1 208 ? 8.508 -7.812 -9.695 1 98.12 208 HIS B CA 1
ATOM 3489 C C . HIS B 1 208 ? 9.07 -7.215 -8.414 1 98.12 208 HIS B C 1
ATOM 3491 O O . HIS B 1 208 ? 10.109 -7.656 -7.922 1 98.12 208 HIS B O 1
ATOM 3497 N N . MET B 1 209 ? 8.359 -6.273 -7.883 1 98.38 209 MET B N 1
ATOM 3498 C CA . MET B 1 209 ? 8.805 -5.574 -6.68 1 98.38 209 MET B CA 1
ATOM 3499 C C . MET B 1 209 ? 8.773 -6.504 -5.473 1 98.38 209 MET B C 1
ATOM 3501 O O . MET B 1 209 ? 9.539 -6.324 -4.523 1 98.38 209 MET B O 1
ATOM 3505 N N . PHE B 1 210 ? 7.844 -7.469 -5.516 1 98.38 210 PHE B N 1
ATOM 3506 C CA . PHE B 1 210 ? 7.754 -8.461 -4.453 1 98.38 210 PHE B CA 1
ATOM 3507 C C . PHE B 1 210 ? 9.039 -9.281 -4.367 1 98.38 210 PHE B C 1
ATOM 3509 O O . PHE B 1 210 ? 9.562 -9.5 -3.273 1 98.38 210 PHE B O 1
ATOM 3516 N N . TRP B 1 211 ? 9.586 -9.688 -5.496 1 98.12 211 TRP B N 1
ATOM 3517 C CA . TRP B 1 211 ? 10.844 -10.422 -5.523 1 98.12 211 TRP B CA 1
ATOM 3518 C C . TRP B 1 211 ? 12.023 -9.5 -5.234 1 98.12 211 TRP B C 1
ATOM 3520 O O . TRP B 1 211 ? 13.008 -9.914 -4.617 1 98.12 211 TRP B O 1
ATOM 3530 N N . ASP B 1 212 ? 11.953 -8.18 -5.633 1 97.69 212 ASP B N 1
ATOM 3531 C CA . ASP B 1 212 ? 12.961 -7.195 -5.242 1 97.69 212 ASP B CA 1
ATOM 3532 C C . ASP B 1 212 ? 13.094 -7.121 -3.723 1 97.69 212 ASP B C 1
ATOM 3534 O O . ASP B 1 212 ? 14.203 -7.074 -3.193 1 97.69 212 ASP B O 1
ATOM 3538 N N . GLN B 1 213 ? 11.945 -7.062 -3.1 1 98.19 213 GLN B N 1
ATOM 3539 C CA . GLN B 1 213 ? 11.906 -6.957 -1.645 1 98.19 213 GLN B CA 1
ATOM 3540 C C . GLN B 1 213 ? 12.586 -8.156 -0.987 1 98.19 213 GLN B C 1
ATOM 3542 O O . GLN B 1 213 ? 13.32 -7.996 -0.005 1 98.19 213 GLN B O 1
ATOM 3547 N N . ALA B 1 214 ? 12.344 -9.297 -1.503 1 97.5 214 ALA B N 1
ATOM 3548 C CA . ALA B 1 214 ? 12.938 -10.516 -0.951 1 97.5 214 ALA B CA 1
ATOM 3549 C C . ALA B 1 214 ? 14.438 -10.547 -1.188 1 97.5 214 ALA B C 1
ATOM 3551 O O . ALA B 1 214 ? 15.211 -10.914 -0.296 1 97.5 214 ALA B O 1
ATOM 3552 N N . SER B 1 215 ? 14.867 -10.172 -2.418 1 97 215 SER B N 1
ATOM 3553 C CA . SER B 1 215 ? 16.281 -10.156 -2.773 1 97 215 SER B CA 1
ATOM 3554 C C . SER B 1 215 ? 17.078 -9.219 -1.859 1 97 215 SER B C 1
ATOM 3556 O O . SER B 1 215 ? 18.234 -9.492 -1.539 1 97 215 SER B O 1
ATOM 3558 N N . LYS B 1 216 ? 16.469 -8.18 -1.418 1 96.69 216 LYS B N 1
ATOM 3559 C CA . LYS B 1 216 ? 17.141 -7.168 -0.618 1 96.69 216 LYS B CA 1
ATOM 3560 C C . LYS B 1 216 ? 16.797 -7.312 0.862 1 96.69 216 LYS B C 1
ATOM 3562 O O . LYS B 1 216 ? 17.328 -6.586 1.703 1 96.69 216 LYS B O 1
ATOM 3567 N N . GLN B 1 217 ? 15.906 -8.305 1.093 1 97.19 217 GLN B N 1
ATOM 3568 C CA . GLN B 1 217 ? 15.383 -8.438 2.445 1 97.19 217 GLN B CA 1
ATOM 3569 C C . GLN B 1 217 ? 14.961 -7.086 3.008 1 97.19 217 GLN B C 1
ATOM 3571 O O . GLN B 1 217 ? 15.398 -6.695 4.09 1 97.19 217 GLN B O 1
ATOM 3576 N N . MET B 1 218 ? 14.148 -6.375 2.242 1 97.12 218 MET B N 1
ATOM 3577 C CA . MET B 1 218 ? 13.711 -5.016 2.541 1 97.12 218 MET B CA 1
ATOM 3578 C C . MET B 1 218 ? 13.008 -4.953 3.895 1 97.12 218 MET B C 1
ATOM 3580 O O . MET B 1 218 ? 12.227 -5.84 4.234 1 97.12 218 MET B O 1
ATOM 3584 N N . ASP B 1 219 ? 13.352 -3.955 4.676 1 96.44 219 ASP B N 1
ATOM 3585 C CA . ASP B 1 219 ? 12.711 -3.684 5.961 1 96.44 219 ASP B CA 1
ATOM 3586 C C . ASP B 1 219 ? 12.055 -2.307 5.965 1 96.44 219 ASP B C 1
ATOM 3588 O O . ASP B 1 219 ? 12.258 -1.511 5.047 1 96.44 219 ASP B O 1
ATOM 3592 N N . TRP B 1 220 ? 11.195 -2.086 6.922 1 96.81 220 TRP B N 1
ATOM 3593 C CA . TRP B 1 220 ? 10.648 -0.751 7.133 1 96.81 220 TRP B CA 1
ATOM 3594 C C . TRP B 1 220 ? 11.734 0.225 7.559 1 96.81 220 TRP B C 1
ATOM 3596 O O . TRP B 1 220 ? 12.742 -0.177 8.148 1 96.81 220 TRP B O 1
ATOM 3606 N N . PRO B 1 221 ? 11.531 1.535 7.199 1 93.56 221 PRO B N 1
ATOM 3607 C CA . PRO B 1 221 ? 12.508 2.49 7.727 1 93.56 221 PRO B CA 1
ATOM 3608 C C . PRO B 1 221 ? 12.555 2.504 9.25 1 93.56 221 PRO B C 1
ATOM 3610 O O . PRO B 1 221 ? 11.523 2.33 9.906 1 93.56 221 PRO B O 1
ATOM 3613 N N . SER B 1 222 ? 13.68 2.676 9.812 1 89.19 222 SER B N 1
ATOM 3614 C CA . SER B 1 222 ? 13.852 2.791 11.258 1 89.19 222 SER B CA 1
ATOM 3615 C C . SER B 1 222 ? 13.406 4.156 11.758 1 89.19 222 SER B C 1
ATOM 3617 O O . SER B 1 222 ? 14.031 5.176 11.445 1 89.19 222 SER B O 1
ATOM 3619 N N . LEU B 1 223 ? 12.258 4.176 12.336 1 90.56 223 LEU B N 1
ATOM 3620 C CA . LEU B 1 223 ? 11.719 5.422 12.867 1 90.56 223 LEU B CA 1
ATOM 3621 C C . LEU B 1 223 ? 11.672 5.387 14.391 1 90.56 223 LEU B C 1
ATOM 3623 O O . LEU B 1 223 ? 10.633 5.098 14.984 1 90.56 223 LEU B O 1
ATOM 3627 N N . GLY B 1 224 ? 12.844 5.742 15.172 1 69.56 224 GLY B N 1
ATOM 3628 C CA . GLY B 1 224 ? 12.93 5.941 16.609 1 69.56 224 GLY B CA 1
ATOM 3629 C C . GLY B 1 224 ? 12.641 4.688 17.406 1 69.56 224 GLY B C 1
ATOM 3630 O O . GLY B 1 224 ? 12.156 4.762 18.531 1 69.56 224 GLY B O 1
ATOM 3631 N N . GLY B 1 225 ? 12.953 3.441 17.031 1 58.69 225 GLY B N 1
ATOM 3632 C CA . GLY B 1 225 ? 12.984 2.227 17.828 1 58.69 225 GLY B CA 1
ATOM 3633 C C . GLY B 1 225 ? 11.812 1.307 17.562 1 58.69 225 GLY B C 1
ATOM 3634 O O . GLY B 1 225 ? 11.695 0.241 18.172 1 58.69 225 GLY B O 1
ATOM 3635 N N . MET B 1 226 ? 10.836 1.914 16.859 1 45.75 226 MET B N 1
ATOM 3636 C CA . MET B 1 226 ? 9.789 0.921 16.641 1 45.75 226 MET B CA 1
ATOM 3637 C C . MET B 1 226 ? 10.016 0.184 15.32 1 45.75 226 MET B C 1
ATOM 3639 O O . MET B 1 226 ? 10.484 0.773 14.344 1 45.75 226 MET B O 1
#

InterPro domains:
  IPR004305 Thiaminase-2/PQQC [PF03070] (15-215)
  IPR016084 Haem oxygenase-like, multi-helical [G3DSA:1.20.910.10] (2-224)
  IPR016084 Haem oxygenase-like, multi-helical [SSF48613] (3-214)
  IPR027574 Thiaminase II [TIGR04306] (18-215)
  IPR050967 Thiamine Salvage Pathway TenA [PTHR43198] (3-216)

Sequence (452 aa):
MSAQQLWDNALSMISVTEKHDFLVAMVDGTLSNDSFKYYVVQDALYLDDFADCLRRLAESAGSEEDSKRLKAFATGAEEAEMALHNSFFKQWDISAEGAKQMPHTLLYTSYMKRVVATRSHKQGLAALLPCFWVYMHVGKCMLKLREELGECNRPPQFDAWIDMYGGDDFEREVKEYIELVDAECKVATEEELKEMQEHFNMCCKLEHMFWDQASKQMDWPSLGGMMSAQQLWDNALSMISVTEKHDFLVAMVDGTLSNDSFKYYVVQDALYLDDFADCLRRLAESAGSEEDSKRLKAFATGAEEAEMALHNSFFKQWDISAEGAKQMPHTLLYTSYMKRVVATRSHKQGLAALLPCFWVYMHVGKCMLKLREELGECNRPPQFDAWIDMYGGDDFEREVKEYIELVDAECKVATEEELKEMQEHFNMCCKLEHMFWDQASKQMDWPSLGGM